Protein AF-0000000065850518 (afdb_homodimer)

Secondary structure (DSSP, 8-state):
--EEEETTEEEEGGG-EEETTBHHHHH--EEEEEEEEETTEEBSHHHHHHHHHHHHHHTT------HHHHHHHHHHHHHHTT-SSEEEEEEEES-B--S-SSPPSS--PPEEEEEEEE----HHHHHH-EEEEEEE----S-TTS-BS--HHHHHHHHHHHHTT-SEEEEEETTEEEEESSSEEEEEETTEEEE--SSTTS---HHHHHHHHHHHHTT--EEE---BHHHHHT-SEEEEEETTTEEEEEEEETTEESTTSS--HHHHHHHHHHHHHHHHSB-/--EEEETTEEEEGGG-EEETTBHHHHH--EEEEEEEEETTEEBSHHHHHHHHHHHHHHTT------HHHHHHHHHHHHHHTT-SSEEEEEEEES-B--S-SSPPSS--PPEEEEEEEE----HHHHHH-EEEEEEE----S-TTS-BS--HHHHHHHHHHHHTT-SEEEEEETTEEEEESSSEEEEEETTEEEE--SSTTS---HHHHHHHHHHHHTT--EEE---BHHHHHT-SEEEEEETTTEEEEEEEETTEESTTSS--HHHHHHHHHHHHHHHHSB-

Radius of gyration: 24.91 Å; Cα contacts (8 Å, |Δi|>4): 1324; chains: 2; bounding box: 49×73×55 Å

Foldseek 3Di:
DFWKDKPHDTHDPVPDDDDCQFCCNVPLQKFKFKWWAAQLWTFLQLVRVVLRCVLCVVSPADQVDDSVRVVVVVSVNCVVRVEGGWMKMKMKHQTGDHDDPDADVPGDHIMIIMGIDHDHAPVVQLAQNWAEEEDEQPDDQQQQRRTSPLVSLVVQCVVCVVVVTRWYFYAHVFWTAAISAWFKWFAAPQAIEGAADDRRHHPAPLVVLLVVLCVVVVGHYHNDIDGPVSRQAGLWMWTDHNRNRTGTHQHYPRHGRNVSGHDDSSVSSVVSSVVSCVVRTD/DFWKDKPHDTDDPVPDDDDCQFCCNVPLAKAKFKWWAAQLWTFLQLVGVVLRCVLCVVSPADQVDDSVRVVVVVSVNCVVRVEGGWMKMKMKHQTGDHDDPDADVPGDHIMIIMGIDHDDAPVVQLAQNWAEEEDEQPDDQQQQRRTSPLVSLVVQCVVCVVVVTRWYFYAHVFWTAAISAWFKWFAAPQAIEGAADDRRHHPAPLVVLLVVLCVVVVGHYHNHIDGPVSRQAGLWMWTDHNRNRTGTHQHYPRHGRNVSGHDDSSVSSVVSSVVSCVVRTD

Solvent-accessible surface area (backbone atoms only — not comparable to full-atom values): 28362 Å² total; per-residue (Å²): 124,58,52,27,37,49,73,91,37,79,31,51,52,93,72,45,57,39,58,68,47,20,31,20,46,64,25,9,34,32,33,43,50,70,41,36,26,57,80,60,17,36,40,53,52,67,64,50,37,50,47,42,52,50,37,30,50,77,72,73,40,78,77,88,66,52,57,67,57,51,51,51,53,54,51,48,52,33,57,72,52,68,43,36,39,25,38,36,43,38,37,39,21,54,17,63,47,83,91,57,64,44,74,63,83,72,77,53,65,53,41,41,39,33,43,67,49,74,47,77,79,55,58,65,40,50,66,62,29,37,33,28,24,75,42,79,53,48,52,39,58,57,36,45,40,53,50,17,57,30,41,54,31,25,53,37,26,35,52,9,48,76,69,74,15,78,36,13,42,23,18,56,88,54,36,39,43,24,32,41,83,31,42,42,36,29,26,47,96,76,27,38,35,26,46,49,89,46,43,70,28,56,77,47,67,46,53,50,51,52,50,50,44,25,62,75,66,72,37,53,74,42,67,40,76,48,36,53,66,55,49,60,67,14,56,35,32,36,37,30,22,68,78,56,43,66,19,32,35,20,25,48,70,90,38,58,23,52,88,42,54,77,40,70,68,56,51,52,49,41,54,44,47,57,54,42,55,66,70,45,35,89,124,58,52,26,38,48,73,91,38,79,33,52,52,92,72,43,57,38,57,68,48,20,30,19,45,64,25,8,33,34,33,45,51,67,43,36,26,57,82,62,16,36,40,52,52,67,64,50,37,50,48,42,52,50,36,30,51,75,70,73,40,78,77,88,67,52,57,65,58,50,51,51,53,53,51,48,51,35,58,72,51,69,42,36,38,25,38,35,42,39,35,39,21,53,16,65,48,83,92,57,64,46,73,63,81,73,76,53,65,52,40,40,40,32,42,67,48,73,45,78,79,55,57,66,40,50,68,62,28,35,34,26,24,75,43,77,54,48,53,40,59,56,36,46,40,52,49,16,57,30,41,55,30,26,53,38,26,36,52,9,47,76,68,73,16,79,36,13,40,24,18,56,88,53,38,40,42,24,30,41,81,33,40,42,35,30,26,46,95,77,27,38,34,26,46,48,88,46,44,72,30,55,77,46,69,46,53,51,50,53,52,52,43,26,61,76,66,71,38,53,74,42,66,40,76,48,36,53,67,56,49,60,68,15,54,35,34,37,35,29,22,70,78,57,43,66,20,31,37,20,26,48,70,90,38,57,23,52,90,43,55,76,40,70,68,56,53,51,50,41,55,43,47,56,54,43,56,67,70,45,34,88

Sequence (564 aa):
MTKVFINGEFIDQNEAKVSYEDRGYVFGDGIYEYIRAYDGKLFTVTEHFERFIRSASEIQLDLGYTVEELIDVVRELLKVNNIQNGGIYIQATRGVAPRNHSFPTPEVKPVIMAFAKSYDRPYDDLENGINAATVEDIRWLRCDIKSLNLLGNVLAKEYAVKYNAGEAIQHRGETVTEGASSNVYAIKDGAIYTHPVNNYILNGITRKVIKWISEDEDIPFKEETFTVEFLKNADEVIVSSTSAEVTPVVKIDGEQVGDGKVGPVTRQLQEGFNKYIESRSSMTKVFINGEFIDQNEAKVSYEDRGYVFGDGIYEYIRAYDGKLFTVTEHFERFIRSASEIQLDLGYTVEELIDVVRELLKVNNIQNGGIYIQATRGVAPRNHSFPTPEVKPVIMAFAKSYDRPYDDLENGINAATVEDIRWLRCDIKSLNLLGNVLAKEYAVKYNAGEAIQHRGETVTEGASSNVYAIKDGAIYTHPVNNYILNGITRKVIKWISEDEDIPFKEETFTVEFLKNADEVIVSSTSAEVTPVVKIDGEQVGDGKVGPVTRQLQEGFNKYIESRSS

Organism: Staphylococcus haemolyticus (NCBI:txid1283)

Nearest PDB structures (foldseek):
  4daa-assembly1_A  TM=9.903E-01  e=5.409E-44  Bacillus sp. YM-1
  2dab-assembly1_A  TM=9.914E-01  e=1.364E-43  Bacillus sp. YM-1
  1g2w-assembly1_B  TM=9.882E-01  e=2.471E-42  Geobacillus stearothermophilus
  5daa-assembly1_B  TM=9.887E-01  e=5.177E-42  Bacillus sp. YM-1
  5mqz-assembly1_B  TM=9.411E-01  e=2.947E-36  Archaeoglobus fulgidus DSM 4304

pLDDT: mean 98.09, std 1.64, range [86.81, 99.0]

InterPro domains:
  IPR001544 Aminotransferase class IV [PF01063] (30-252)
  IPR005784 D-amino acid aminotransferase [TIGR01121] (3-278)
  IPR018300 Aminotransferase, class IV, conserved site [PS00770] (178-207)
  IPR036038 Aminotransferase-like, PLP-dependent enzymes [SSF56752] (3-276)
  IPR043131 Branched-chain-amino-acid aminotransferase-like, N-terminal [G3DSA:3.30.470.10] (1-119)
  IPR043132 Branched-chain-amino-acid aminotransferase-like, C-terminal [G3DSA:3.20.10.10] (120-280)
  IPR050571 Class-IV Pyridoxal-Phosphate-Dependent Aminotransferase [PTHR42743] (10-280)

Structure (mmCIF, N/CA/C/O backbone):
data_AF-0000000065850518-model_v1
#
loop_
_entity.id
_entity.type
_entity.pdbx_description
1 polymer 'D-alanine aminotransferase'
#
loop_
_atom_site.group_PDB
_atom_site.id
_atom_site.type_symbol
_atom_site.label_atom_id
_atom_site.label_alt_id
_atom_site.label_comp_id
_atom_site.label_asym_id
_atom_site.label_entity_id
_atom_site.label_seq_id
_atom_site.pdbx_PDB_ins_code
_atom_site.Cartn_x
_atom_site.Cartn_y
_atom_site.Cartn_z
_atom_site.occupancy
_atom_site.B_iso_or_equiv
_atom_site.auth_seq_id
_atom_site.auth_comp_id
_atom_site.auth_asym_id
_atom_site.auth_atom_id
_atom_site.pdbx_PDB_model_num
ATOM 1 N N . MET A 1 1 ? -26.172 11.281 16.719 1 87.06 1 MET A N 1
ATOM 2 C CA . MET A 1 1 ? -25.344 10.109 16.453 1 87.06 1 MET A CA 1
ATOM 3 C C . MET A 1 1 ? -24.328 10.406 15.359 1 87.06 1 MET A C 1
ATOM 5 O O . MET A 1 1 ? -24.594 11.195 14.453 1 87.06 1 MET A O 1
ATOM 9 N N . THR A 1 2 ? -23.109 9.891 15.438 1 96.06 2 THR A N 1
ATOM 10 C CA . THR A 1 2 ? -22.047 10.164 14.484 1 96.06 2 THR A CA 1
ATOM 11 C C . THR A 1 2 ? -22.359 9.531 13.133 1 96.06 2 THR A C 1
ATOM 13 O O . THR A 1 2 ? -22.781 8.375 13.062 1 96.06 2 THR A O 1
ATOM 16 N N . LYS A 1 3 ? -22.281 10.312 12.086 1 98.44 3 LYS A N 1
ATOM 17 C CA . LYS A 1 3 ? -22.578 9.844 10.734 1 98.44 3 LYS A CA 1
ATOM 18 C C . LYS A 1 3 ? -21.297 9.688 9.914 1 98.44 3 LYS A C 1
ATOM 20 O O . LYS A 1 3 ? -20.359 10.477 10.055 1 98.44 3 LYS A O 1
ATOM 25 N N . VAL A 1 4 ? -21.344 8.68 9.062 1 98.69 4 VAL A N 1
ATOM 26 C CA . VAL A 1 4 ? -20.328 8.406 8.062 1 98.69 4 VAL A CA 1
ATOM 27 C C . VAL A 1 4 ? -20.938 8.5 6.664 1 98.69 4 VAL A C 1
ATOM 29 O O . VAL A 1 4 ? -22.078 8.094 6.449 1 98.69 4 VAL A O 1
ATOM 32 N N . PHE A 1 5 ? -20.203 9.117 5.758 1 98.75 5 PHE A N 1
ATOM 33 C CA . PHE A 1 5 ? -20.641 9.203 4.375 1 98.75 5 PHE A CA 1
ATOM 34 C C . PHE A 1 5 ? -20.125 8.016 3.566 1 98.75 5 PHE A C 1
ATOM 36 O O . PHE A 1 5 ? -18.922 7.758 3.533 1 98.75 5 PHE A O 1
ATOM 43 N N . ILE A 1 6 ? -21.016 7.246 2.924 1 98.31 6 ILE A N 1
ATOM 44 C CA . ILE A 1 6 ? -20.609 6.195 1.992 1 98.31 6 ILE A CA 1
ATOM 45 C C . ILE A 1 6 ? -21.484 6.266 0.735 1 98.31 6 ILE A C 1
ATOM 47 O O . ILE A 1 6 ? -22.703 6.078 0.798 1 98.31 6 ILE A O 1
ATOM 51 N N . ASN A 1 7 ? -20.906 6.594 -0.347 1 96.75 7 ASN A N 1
ATOM 52 C CA . ASN A 1 7 ? -21.516 6.602 -1.674 1 96.75 7 ASN A CA 1
ATOM 53 C C . ASN A 1 7 ? -22.828 7.371 -1.684 1 96.75 7 ASN A C 1
ATOM 55 O O . ASN A 1 7 ? -23.859 6.859 -2.152 1 96.75 7 ASN A O 1
ATOM 59 N N . GLY A 1 8 ? -22.797 8.516 -1.13 1 95.94 8 GLY A N 1
ATOM 60 C CA . GLY A 1 8 ? -23.922 9.414 -1.27 1 95.94 8 GLY A CA 1
ATOM 61 C C . GLY A 1 8 ? -24.875 9.367 -0.086 1 95.94 8 GLY A C 1
ATOM 62 O O . GLY A 1 8 ? -25.828 10.156 -0.013 1 95.94 8 GLY A O 1
ATOM 63 N N . GLU A 1 9 ? -24.562 8.5 0.874 1 97.38 9 GLU A N 1
ATOM 64 C CA . GLU A 1 9 ? -25.453 8.352 2.02 1 97.38 9 GLU A CA 1
ATOM 65 C C . GLU A 1 9 ? -24.719 8.617 3.33 1 97.38 9 GLU A C 1
ATOM 67 O O . GLU A 1 9 ? -23.547 8.234 3.484 1 97.38 9 GLU A O 1
ATOM 72 N N . PHE A 1 10 ? -25.406 9.312 4.215 1 98.12 10 PHE A N 1
ATOM 73 C CA . PHE A 1 10 ? -24.922 9.461 5.582 1 98.12 10 PHE A CA 1
ATOM 74 C C . PHE A 1 10 ? -25.484 8.359 6.473 1 98.12 10 PHE A C 1
ATOM 76 O O . PHE A 1 10 ? -26.688 8.297 6.715 1 98.12 10 PHE A O 1
ATOM 83 N N . ILE A 1 11 ? -24.594 7.531 6.887 1 97.69 11 ILE A N 1
ATOM 84 C CA . ILE A 1 11 ? -24.938 6.316 7.613 1 97.69 11 ILE A CA 1
ATOM 85 C C . ILE A 1 11 ? -24.453 6.418 9.055 1 97.69 11 ILE A C 1
ATOM 87 O O . ILE A 1 11 ? -23.375 6.977 9.312 1 97.69 11 ILE A O 1
ATOM 91 N N . ASP A 1 12 ? -25.25 5.848 10.008 1 97.69 12 ASP A N 1
ATOM 92 C CA . ASP A 1 12 ? -24.75 5.77 11.375 1 97.69 12 ASP A CA 1
ATOM 93 C C . ASP A 1 12 ? -23.422 5.016 11.43 1 97.69 12 ASP A C 1
ATOM 95 O O . ASP A 1 12 ? -23.266 3.982 10.781 1 97.69 12 ASP A O 1
ATOM 99 N N . GLN A 1 13 ? -22.547 5.516 12.227 1 96.56 13 GLN A N 1
ATOM 100 C CA . GLN A 1 13 ? -21.188 4.977 12.273 1 96.56 13 GLN A CA 1
ATOM 101 C C . GLN A 1 13 ? -21.203 3.484 12.594 1 96.56 13 GLN A C 1
ATOM 103 O O . GLN A 1 13 ? -20.375 2.727 12.078 1 96.56 13 GLN A O 1
ATOM 108 N N . ASN A 1 14 ? -22.078 3.029 13.391 1 94.5 14 ASN A N 1
ATOM 109 C CA . ASN A 1 14 ? -22.125 1.636 13.82 1 94.5 14 ASN A CA 1
ATOM 110 C C . ASN A 1 14 ? -22.594 0.719 12.695 1 94.5 14 ASN A C 1
ATOM 112 O O . ASN A 1 14 ? -22.391 -0.495 12.75 1 94.5 14 ASN A O 1
ATOM 116 N N . GLU A 1 15 ? -23.203 1.279 11.688 1 94.69 15 GLU A N 1
ATOM 117 C CA . GLU A 1 15 ? -23.719 0.521 10.555 1 94.69 15 GLU A CA 1
ATOM 118 C C . GLU A 1 15 ? -22.844 0.709 9.32 1 94.69 15 GLU A C 1
ATOM 120 O O . GLU A 1 15 ? -23.047 0.046 8.297 1 94.69 15 GLU A O 1
ATOM 125 N N . ALA A 1 16 ? -21.953 1.591 9.43 1 95.94 16 ALA A N 1
ATOM 126 C CA . ALA A 1 16 ? -21.125 1.933 8.281 1 95.94 16 ALA A CA 1
ATOM 127 C C . ALA A 1 16 ? -20.094 0.839 8.008 1 95.94 16 ALA A C 1
ATOM 129 O O . ALA A 1 16 ? -19.203 0.599 8.82 1 95.94 16 ALA A O 1
ATOM 130 N N . LYS A 1 17 ? -20.297 0.105 6.949 1 97.38 17 LYS A N 1
ATOM 131 C CA . LYS A 1 17 ? -19.422 -0.988 6.527 1 97.38 17 LYS A CA 1
ATOM 132 C C . LYS A 1 17 ? -19.172 -0.942 5.023 1 97.38 17 LYS A C 1
ATOM 134 O O . LYS A 1 17 ? -19.922 -0.324 4.281 1 97.38 17 LYS A O 1
ATOM 139 N N . VAL A 1 18 ? -18.094 -1.506 4.621 1 98 18 VAL A N 1
ATOM 140 C CA . VAL A 1 18 ? -17.75 -1.57 3.207 1 98 18 VAL A CA 1
ATOM 141 C C . VAL A 1 18 ? -17.609 -3.029 2.775 1 98 18 VAL A C 1
ATOM 143 O O . VAL A 1 18 ? -17.469 -3.92 3.617 1 98 18 VAL A O 1
ATOM 146 N N . SER A 1 19 ? -17.688 -3.27 1.504 1 98 19 SER A N 1
ATOM 147 C CA . SER A 1 19 ? -17.594 -4.621 0.966 1 98 19 SER A CA 1
ATOM 148 C C . SER A 1 19 ? -16.219 -5.223 1.248 1 98 19 SER A C 1
ATOM 150 O O . SER A 1 19 ? -15.195 -4.539 1.139 1 98 19 SER A O 1
ATOM 152 N N . TYR A 1 20 ? -16.172 -6.516 1.548 1 98.12 20 TYR A N 1
ATOM 153 C CA . TYR A 1 20 ? -14.922 -7.23 1.72 1 98.12 20 TYR A CA 1
ATOM 154 C C . TYR A 1 20 ? -14.156 -7.32 0.402 1 98.12 20 TYR A C 1
ATOM 156 O O . TYR A 1 20 ? -12.961 -7.605 0.389 1 98.12 20 TYR A O 1
ATOM 164 N N . GLU A 1 21 ? -14.828 -6.98 -0.748 1 97.81 21 GLU A N 1
ATOM 165 C CA . GLU A 1 21 ? -14.234 -7.098 -2.076 1 97.81 21 GLU A CA 1
ATOM 166 C C . GLU A 1 21 ? -13.82 -5.734 -2.619 1 97.81 21 GLU A C 1
ATOM 168 O O . GLU A 1 21 ? -13.398 -5.621 -3.771 1 97.81 21 GLU A O 1
ATOM 173 N N . ASP A 1 22 ? -14.07 -4.73 -1.782 1 98.62 22 ASP A N 1
ATOM 174 C CA . ASP A 1 22 ? -13.617 -3.418 -2.225 1 98.62 22 ASP A CA 1
ATOM 175 C C . ASP A 1 22 ? -12.125 -3.43 -2.545 1 98.62 22 ASP A C 1
ATOM 177 O O . ASP A 1 22 ? -11.312 -3.885 -1.733 1 98.62 22 ASP A O 1
ATOM 181 N N . ARG A 1 23 ? -11.766 -2.889 -3.645 1 98.88 23 ARG A N 1
ATOM 182 C CA . ARG A 1 23 ? -10.383 -2.951 -4.102 1 98.88 23 ARG A CA 1
ATOM 183 C C . ARG A 1 23 ? -9.477 -2.096 -3.225 1 98.88 23 ARG A C 1
ATOM 185 O O . ARG A 1 23 ? -8.258 -2.301 -3.191 1 98.88 23 ARG A O 1
ATOM 192 N N . GLY A 1 24 ? -9.984 -1.105 -2.516 1 98.88 24 GLY A N 1
ATOM 193 C CA . GLY A 1 24 ? -9.203 -0.427 -1.491 1 98.88 24 GLY A CA 1
ATOM 194 C C . GLY A 1 24 ? -8.805 -1.337 -0.347 1 98.88 24 GLY A C 1
ATOM 195 O O . GLY A 1 24 ? -7.719 -1.186 0.224 1 98.88 24 GLY A O 1
ATOM 196 N N . TYR A 1 25 ? -9.672 -2.287 -0.028 1 98.88 25 TYR A N 1
ATOM 197 C CA . TYR A 1 25 ? -9.445 -3.193 1.095 1 98.88 25 TYR A CA 1
ATOM 198 C C . TYR A 1 25 ? -8.469 -4.301 0.719 1 98.88 25 TYR A C 1
ATOM 200 O O . TYR A 1 25 ? -7.641 -4.707 1.536 1 98.88 25 TYR A O 1
ATOM 208 N N . VAL A 1 26 ? -8.477 -4.719 -0.555 1 98.75 26 VAL A N 1
ATOM 209 C CA . VAL A 1 26 ? -7.723 -5.926 -0.881 1 98.75 26 VAL A CA 1
ATOM 210 C C . VAL A 1 26 ? -6.438 -5.555 -1.619 1 98.75 26 VAL A C 1
ATOM 212 O O . VAL A 1 26 ? -5.508 -6.359 -1.703 1 98.75 26 VAL A O 1
ATOM 215 N N . PHE A 1 27 ? -6.34 -4.285 -2.162 1 98.88 27 PHE A N 1
ATOM 216 C CA . PHE A 1 27 ? -5.172 -3.916 -2.955 1 98.88 27 PHE A CA 1
ATOM 217 C C . PHE A 1 27 ? -4.613 -2.572 -2.506 1 98.88 27 PHE A C 1
ATOM 219 O O . PHE A 1 27 ? -3.533 -2.166 -2.939 1 98.88 27 PHE A O 1
ATOM 226 N N . GLY A 1 28 ? -5.332 -1.832 -1.663 1 98.88 28 GLY A N 1
ATOM 227 C CA . GLY A 1 28 ? -4.984 -0.435 -1.451 1 98.88 28 GLY A CA 1
ATOM 228 C C . GLY A 1 28 ? -5.191 0.424 -2.684 1 98.88 28 GLY A C 1
ATOM 229 O O . GLY A 1 28 ? -4.523 1.447 -2.852 1 98.88 28 GLY A O 1
ATOM 230 N N . ASP A 1 29 ? -6.086 -0.034 -3.541 1 98.88 29 ASP A N 1
ATOM 231 C CA . ASP A 1 29 ? -6.371 0.639 -4.805 1 98.88 29 ASP A CA 1
ATOM 232 C C . ASP A 1 29 ? -7.312 1.823 -4.598 1 98.88 29 ASP A C 1
ATOM 234 O O . ASP A 1 29 ? -8.508 1.726 -4.871 1 98.88 29 ASP A O 1
ATOM 238 N N . GLY A 1 30 ? -6.73 2.918 -4.129 1 98.88 30 GLY A N 1
ATOM 239 C CA . GLY A 1 30 ? -7.488 4.117 -3.809 1 98.88 30 GLY A CA 1
ATOM 240 C C . GLY A 1 30 ? -6.621 5.27 -3.342 1 98.88 30 GLY A C 1
ATOM 241 O O . GLY A 1 30 ? -5.391 5.164 -3.344 1 98.88 30 GLY A O 1
ATOM 242 N N . ILE A 1 31 ? -7.293 6.387 -3.029 1 98.94 31 ILE A N 1
ATOM 243 C CA . ILE A 1 31 ? -6.664 7.625 -2.584 1 98.94 31 ILE A CA 1
ATOM 244 C C . ILE A 1 31 ? -7.441 8.203 -1.405 1 98.94 31 ILE A C 1
ATOM 246 O O . ILE A 1 31 ? -8.555 7.77 -1.115 1 98.94 31 ILE A O 1
ATOM 250 N N . TYR A 1 32 ? -6.809 9.203 -0.723 1 98.94 32 TYR A N 1
ATOM 251 C CA . TYR A 1 32 ? -7.523 9.828 0.381 1 98.94 32 TYR A CA 1
ATOM 252 C C . TYR A 1 32 ? -7.105 11.289 0.541 1 98.94 32 TYR A C 1
ATOM 254 O O . TYR A 1 32 ? -6.164 11.742 -0.113 1 98.94 32 TYR A O 1
ATOM 262 N N . GLU A 1 33 ? -7.805 11.984 1.317 1 98.88 33 GLU A N 1
ATOM 263 C CA . GLU A 1 33 ? -7.461 13.312 1.823 1 98.88 33 GLU A CA 1
ATOM 264 C C . GLU A 1 33 ? -7.824 13.453 3.299 1 98.88 33 GLU A C 1
ATOM 266 O O . GLU A 1 33 ? -8.664 12.703 3.811 1 98.88 33 GLU A O 1
ATOM 271 N N . TYR A 1 34 ? -7.215 14.273 3.932 1 98.75 34 TYR A N 1
ATOM 272 C CA . TYR A 1 34 ? -7.508 14.703 5.293 1 98.75 34 TYR A CA 1
ATOM 273 C C . TYR A 1 34 ? -7.566 16.219 5.387 1 98.75 34 TYR A C 1
ATOM 275 O O . TYR A 1 34 ? -6.586 16.906 5.074 1 98.75 34 TYR A O 1
ATOM 283 N N . ILE A 1 35 ? -8.695 16.766 5.785 1 98.62 35 ILE A N 1
ATOM 284 C CA . ILE A 1 35 ? -8.945 18.203 5.746 1 98.62 35 ILE A CA 1
ATOM 285 C C . ILE A 1 35 ? -9.258 18.703 7.148 1 98.62 35 ILE A C 1
ATOM 287 O O . ILE A 1 35 ? -10.062 18.109 7.867 1 98.62 35 ILE A O 1
ATOM 291 N N . ARG A 1 36 ? -8.711 19.797 7.52 1 98.56 36 ARG A N 1
ATOM 292 C CA . ARG A 1 36 ? -8.906 20.375 8.844 1 98.56 36 ARG A CA 1
ATOM 293 C C . ARG A 1 36 ? -10.078 21.359 8.836 1 98.56 36 ARG A C 1
ATOM 295 O O . ARG A 1 36 ? -10.258 22.109 7.883 1 98.56 36 ARG A O 1
ATOM 302 N N . ALA A 1 37 ? -10.836 21.328 9.891 1 98.12 37 ALA A N 1
ATOM 303 C CA . ALA A 1 37 ? -11.859 22.328 10.148 1 98.12 37 ALA A CA 1
ATOM 304 C C . ALA A 1 37 ? -11.516 23.172 11.383 1 98.12 37 ALA A C 1
ATOM 306 O O . ALA A 1 37 ? -11.148 22.625 12.422 1 98.12 37 ALA A O 1
ATOM 307 N N . TYR A 1 38 ? -11.492 24.453 11.242 1 97.88 38 TYR A N 1
ATOM 308 C CA . TYR A 1 38 ? -11.328 25.406 12.32 1 97.88 38 TYR A CA 1
ATOM 309 C C . TYR A 1 38 ? -12.594 26.25 12.5 1 97.88 38 TYR A C 1
ATOM 311 O O . TYR A 1 38 ? -13.008 26.953 11.586 1 97.88 38 TYR A O 1
ATOM 319 N N . ASP A 1 39 ? -13.18 26.156 13.648 1 96.19 39 ASP A N 1
ATOM 320 C CA . ASP A 1 39 ? -14.383 26.922 13.984 1 96.19 39 ASP A CA 1
ATOM 321 C C . ASP A 1 39 ? -15.461 26.75 12.922 1 96.19 39 ASP A C 1
ATOM 323 O O . ASP A 1 39 ? -16 27.719 12.398 1 96.19 39 ASP A O 1
ATOM 327 N N . GLY A 1 40 ? -15.602 25.516 12.469 1 95.19 40 GLY A N 1
ATOM 328 C CA . GLY A 1 40 ? -16.672 25.141 11.555 1 95.19 40 GLY A CA 1
ATOM 329 C C . GLY A 1 40 ? -16.344 25.422 10.102 1 95.19 40 GLY A C 1
ATOM 330 O O . GLY A 1 40 ? -17.172 25.172 9.219 1 95.19 40 GLY A O 1
ATOM 331 N N . LYS A 1 41 ? -15.164 25.938 9.859 1 96.94 41 LYS A N 1
ATOM 332 C CA . LYS A 1 41 ? -14.75 26.266 8.5 1 96.94 41 LYS A CA 1
ATOM 333 C C . LYS A 1 41 ? -13.656 25.328 8.008 1 96.94 41 LYS A C 1
ATOM 335 O O . LYS A 1 41 ? -12.773 24.938 8.781 1 96.94 41 LYS A O 1
ATOM 340 N N . LEU A 1 42 ? -13.797 24.984 6.742 1 98.25 42 LEU A N 1
ATOM 341 C CA . LEU A 1 42 ? -12.812 24.094 6.137 1 98.25 42 LEU A CA 1
ATOM 342 C C . LEU A 1 42 ? -11.578 24.875 5.691 1 98.25 42 LEU A C 1
ATOM 344 O O . LEU A 1 42 ? -11.695 25.875 4.992 1 98.25 42 LEU A O 1
ATOM 348 N N . PHE A 1 43 ? -10.445 24.422 6.082 1 98.5 43 PHE A N 1
ATOM 349 C CA . PHE A 1 43 ? -9.188 25.094 5.77 1 98.5 43 PHE A CA 1
ATOM 350 C C . PHE A 1 43 ? -8.57 24.516 4.5 1 98.5 43 PHE A C 1
ATOM 352 O O . PHE A 1 43 ? -8.336 23.312 4.402 1 98.5 43 PHE A O 1
ATOM 359 N N . THR A 1 44 ? -8.258 25.312 3.453 1 98.44 44 THR A N 1
ATOM 360 C CA . THR A 1 44 ? -7.609 24.984 2.189 1 98.44 44 THR A CA 1
ATOM 361 C C . THR A 1 44 ? -8.32 23.828 1.507 1 98.44 44 THR A C 1
ATOM 363 O O . THR A 1 44 ? -7.676 22.906 0.994 1 98.44 44 THR A O 1
ATOM 366 N N . VAL A 1 45 ? -9.617 23.828 1.542 1 98.31 45 VAL A N 1
ATOM 367 C CA . VAL A 1 45 ? -10.422 22.688 1.11 1 98.31 45 VAL A CA 1
ATOM 368 C C . VAL A 1 45 ? -10.32 22.531 -0.406 1 98.31 45 VAL A C 1
ATOM 370 O O . VAL A 1 45 ? -10.281 21.406 -0.918 1 98.31 45 VAL A O 1
ATOM 373 N N . THR A 1 46 ? -10.242 23.609 -1.127 1 98.44 46 THR A N 1
ATOM 374 C CA . THR A 1 46 ? -10.133 23.547 -2.58 1 98.44 46 THR A CA 1
ATOM 375 C C . THR A 1 46 ? -8.828 22.859 -2.988 1 98.44 46 THR A C 1
ATOM 377 O O . THR A 1 46 ? -8.836 21.953 -3.826 1 98.44 46 THR A O 1
ATOM 380 N N . GLU A 1 47 ? -7.691 23.281 -2.354 1 98.62 47 GLU A N 1
ATOM 381 C CA . GLU A 1 47 ? -6.387 22.703 -2.648 1 98.62 47 GLU A CA 1
ATOM 382 C C . GLU A 1 47 ? -6.371 21.203 -2.344 1 98.62 47 GLU A C 1
ATOM 384 O O . GLU A 1 47 ? -5.773 20.422 -3.086 1 98.62 47 GLU A O 1
ATOM 389 N N . HIS A 1 48 ? -7.047 20.844 -1.29 1 98.88 48 HIS A N 1
ATOM 390 C CA . HIS A 1 48 ? -7.117 19.438 -0.923 1 98.88 48 HIS A CA 1
ATOM 391 C C . HIS A 1 48 ? -7.852 18.625 -1.986 1 98.88 48 HIS A C 1
ATOM 393 O O . HIS A 1 48 ? -7.383 17.562 -2.396 1 98.88 48 HIS A O 1
ATOM 399 N N . PHE A 1 49 ? -8.953 19.094 -2.477 1 98.81 49 PHE A N 1
ATOM 400 C CA . PHE A 1 49 ? -9.742 18.297 -3.408 1 98.81 49 PHE A CA 1
ATOM 401 C C . PHE A 1 49 ? -9.156 18.359 -4.812 1 98.81 49 PHE A C 1
ATOM 403 O O . PHE A 1 49 ? -9.297 17.422 -5.602 1 98.81 49 PHE A O 1
ATOM 410 N N . GLU A 1 50 ? -8.453 19.469 -5.125 1 98.81 50 GLU A N 1
ATOM 411 C CA . GLU A 1 50 ? -7.672 19.453 -6.359 1 98.81 50 GLU A CA 1
ATOM 412 C C . GLU A 1 50 ? -6.617 18.359 -6.336 1 98.81 50 GLU A C 1
ATOM 414 O O . GLU A 1 50 ? -6.426 17.656 -7.328 1 98.81 50 GLU A O 1
ATOM 419 N N . ARG A 1 51 ? -5.984 18.234 -5.238 1 98.81 51 ARG A N 1
ATOM 420 C CA . ARG A 1 51 ? -5.004 17.156 -5.113 1 98.81 51 ARG A CA 1
ATOM 421 C C . ARG A 1 51 ? -5.684 15.789 -5.125 1 98.81 51 ARG A C 1
ATOM 423 O O . ARG A 1 51 ? -5.133 14.82 -5.652 1 98.81 51 ARG A O 1
ATOM 430 N N . PHE A 1 52 ? -6.879 15.703 -4.492 1 98.88 52 PHE A N 1
ATOM 431 C CA . PHE A 1 52 ? -7.648 14.469 -4.488 1 98.88 52 PHE A CA 1
ATOM 432 C C . PHE A 1 52 ? -7.93 13.992 -5.91 1 98.88 52 PHE A C 1
ATOM 434 O O . PHE A 1 52 ? -7.691 12.836 -6.242 1 98.88 52 PHE A O 1
ATOM 441 N N . ILE A 1 53 ? -8.375 14.914 -6.727 1 98.81 53 ILE A N 1
ATOM 442 C CA . ILE A 1 53 ? -8.703 14.609 -8.117 1 98.81 53 ILE A CA 1
ATOM 443 C C . ILE A 1 53 ? -7.426 14.289 -8.891 1 98.81 53 ILE A C 1
ATOM 445 O O . ILE A 1 53 ? -7.402 13.375 -9.711 1 98.81 53 ILE A O 1
ATOM 449 N N . ARG A 1 54 ? -6.383 15.031 -8.656 1 98.69 54 ARG A N 1
ATOM 450 C CA . ARG A 1 54 ? -5.102 14.734 -9.297 1 98.69 54 ARG A CA 1
ATOM 451 C C . ARG A 1 54 ? -4.621 13.336 -8.945 1 98.69 54 ARG A C 1
ATOM 453 O O . ARG A 1 54 ? -4.188 12.586 -9.82 1 98.69 54 ARG A O 1
ATOM 460 N N . SER A 1 55 ? -4.613 13.016 -7.602 1 98.88 55 SER A N 1
ATOM 461 C CA . SER A 1 55 ? -4.199 11.688 -7.16 1 98.88 55 SER A CA 1
ATOM 462 C C . SER A 1 55 ? -5.012 10.594 -7.844 1 98.88 55 SER A C 1
ATOM 464 O O . SER A 1 55 ? -4.465 9.57 -8.258 1 98.88 55 SER A O 1
ATOM 466 N N . ALA A 1 56 ? -6.352 10.789 -7.945 1 98.88 56 ALA A N 1
ATOM 467 C CA . ALA A 1 56 ? -7.219 9.836 -8.633 1 98.88 56 ALA A CA 1
ATOM 468 C C . ALA A 1 56 ? -6.793 9.648 -10.078 1 98.88 56 ALA A C 1
ATOM 470 O O . ALA A 1 56 ? -6.695 8.516 -10.562 1 98.88 56 ALA A O 1
ATOM 471 N N . SER A 1 57 ? -6.508 10.719 -10.734 1 98.62 57 SER A N 1
ATOM 472 C CA . SER A 1 57 ? -6.094 10.672 -12.133 1 98.62 57 SER A CA 1
ATOM 473 C C . SER A 1 57 ? -4.781 9.914 -12.297 1 98.62 57 SER A C 1
ATOM 475 O O . SER A 1 57 ? -4.602 9.172 -13.266 1 98.62 57 SER A O 1
ATOM 477 N N . GLU A 1 58 ? -3.871 10.078 -11.375 1 98.69 58 GLU A N 1
ATOM 478 C CA . GLU A 1 58 ? -2.559 9.438 -11.438 1 98.69 58 GLU A CA 1
ATOM 479 C C . GLU A 1 58 ? -2.682 7.922 -11.359 1 98.69 58 GLU A C 1
ATOM 481 O O . GLU A 1 58 ? -1.8 7.199 -11.836 1 98.69 58 GLU A O 1
ATOM 486 N N . ILE A 1 59 ? -3.77 7.445 -10.781 1 98.81 59 ILE A N 1
ATOM 487 C CA . ILE A 1 59 ? -3.934 6 -10.719 1 98.81 59 ILE A CA 1
ATOM 488 C C . ILE A 1 59 ? -5.059 5.566 -11.656 1 98.81 59 ILE A C 1
ATOM 490 O O . ILE A 1 59 ? -5.617 4.477 -11.508 1 98.81 59 ILE A O 1
ATOM 494 N N . GLN A 1 60 ? -5.457 6.48 -12.539 1 98.31 60 GLN A N 1
ATOM 495 C CA . GLN A 1 60 ? -6.426 6.215 -13.594 1 98.31 60 GLN A CA 1
ATOM 496 C C . GLN A 1 60 ? -7.797 5.891 -13.008 1 98.31 60 GLN A C 1
ATOM 498 O O . GLN A 1 60 ? -8.469 4.965 -13.469 1 98.31 60 GLN A O 1
ATOM 503 N N . LEU A 1 61 ? -8.172 6.59 -12.031 1 98.5 61 LEU A N 1
ATOM 504 C CA . LEU A 1 61 ? -9.477 6.48 -11.375 1 98.5 61 LEU 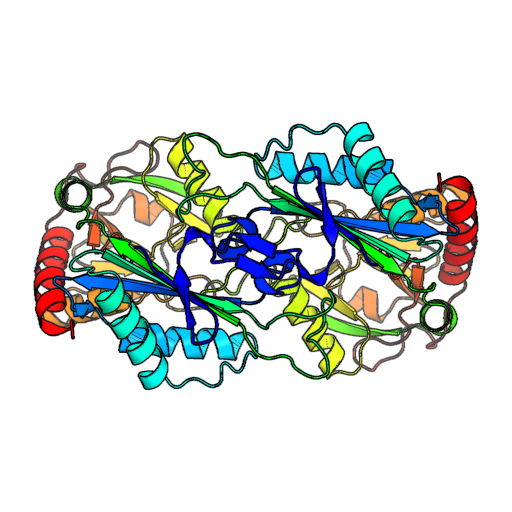A CA 1
ATOM 505 C C . LEU A 1 61 ? -10.336 7.703 -11.68 1 98.5 61 LEU A C 1
ATOM 507 O O . LEU A 1 61 ? -9.969 8.828 -11.328 1 98.5 61 LEU A O 1
ATOM 511 N N . ASP A 1 62 ? -11.367 7.469 -12.344 1 97 62 ASP A N 1
ATOM 512 C CA . ASP A 1 62 ? -12.328 8.539 -12.578 1 97 62 ASP A CA 1
ATOM 513 C C . ASP A 1 62 ? -13.367 8.594 -11.469 1 97 62 ASP A C 1
ATOM 515 O O . ASP A 1 62 ? -14.266 7.746 -11.398 1 97 62 ASP A O 1
ATOM 519 N N . LEU A 1 63 ? -13.359 9.539 -10.664 1 96.56 63 LEU A N 1
ATOM 520 C CA . LEU A 1 63 ? -14.227 9.641 -9.5 1 96.56 63 LEU A CA 1
ATOM 521 C C . LEU A 1 63 ? -15.641 10.047 -9.906 1 96.56 63 LEU A C 1
ATOM 523 O O . LEU A 1 63 ? -16.609 9.703 -9.219 1 96.56 63 LEU A O 1
ATOM 527 N N . GLY A 1 64 ? -15.758 10.852 -10.93 1 95.19 64 GLY A N 1
ATOM 528 C CA . GLY A 1 64 ? -17.047 11.383 -11.336 1 95.19 64 GLY A CA 1
ATOM 529 C C . GLY A 1 64 ? -17.516 12.547 -10.477 1 95.19 64 GLY A C 1
ATOM 530 O O . GLY A 1 64 ? -18.719 12.844 -10.43 1 95.19 64 GLY A O 1
ATOM 531 N N . TYR A 1 65 ? -16.734 13.125 -9.648 1 96.94 65 TYR A N 1
ATOM 532 C CA . TYR A 1 65 ? -17.016 14.281 -8.805 1 96.94 65 TYR A CA 1
ATOM 533 C C . TYR A 1 65 ? -16.172 15.477 -9.203 1 96.94 65 TYR A C 1
ATOM 535 O O . TYR A 1 65 ? -15 15.32 -9.57 1 96.94 65 TYR A O 1
ATOM 543 N N . THR A 1 66 ? -16.75 16.609 -9.148 1 98 66 THR A N 1
ATOM 544 C CA . THR A 1 66 ? -15.977 17.844 -9.227 1 98 66 THR A CA 1
ATOM 545 C C . THR A 1 66 ? -15.453 18.234 -7.852 1 98 66 THR A C 1
ATOM 547 O O . THR A 1 66 ? -15.898 17.703 -6.832 1 98 66 THR A O 1
ATOM 550 N N . VAL A 1 67 ? -14.523 19.141 -7.863 1 98.56 67 VAL A N 1
ATOM 551 C CA . VAL A 1 67 ? -14 19.688 -6.613 1 98.56 67 VAL A CA 1
ATOM 552 C C . VAL A 1 67 ? -15.141 20.266 -5.781 1 98.56 67 VAL A C 1
ATOM 554 O O . VAL A 1 67 ? -15.242 19.984 -4.582 1 98.56 67 VAL A O 1
ATOM 557 N N . GLU A 1 68 ? -16.047 20.969 -6.398 1 98.44 68 GLU A N 1
ATOM 558 C CA . GLU A 1 68 ? -17.156 21.625 -5.715 1 98.44 68 GLU A CA 1
ATOM 559 C C . GLU A 1 68 ? -18.109 20.594 -5.094 1 98.44 68 GLU A C 1
ATOM 561 O O . GLU A 1 68 ? -18.578 20.766 -3.967 1 98.44 68 GLU A O 1
ATOM 566 N N . GLU A 1 69 ? -18.406 19.547 -5.84 1 98.31 69 GLU A N 1
ATOM 567 C CA . GLU A 1 69 ? -19.281 18.5 -5.328 1 98.31 69 GLU A CA 1
ATOM 568 C C . GLU A 1 69 ? -18.672 17.812 -4.105 1 98.31 69 GLU A C 1
ATOM 570 O O . GLU A 1 69 ? -19.391 17.5 -3.148 1 98.31 69 GLU A O 1
ATOM 575 N N . LEU A 1 70 ? -17.375 17.609 -4.145 1 98.69 70 LEU A N 1
ATOM 576 C CA . LEU A 1 70 ? -16.688 16.984 -3.016 1 98.69 70 LEU A CA 1
ATOM 577 C C . LEU A 1 70 ? -16.688 17.922 -1.806 1 98.69 70 LEU A C 1
ATOM 579 O O . LEU A 1 70 ? -16.875 17.469 -0.673 1 98.69 70 LEU A O 1
ATOM 583 N N . ILE A 1 71 ? -16.469 19.203 -2.033 1 98.62 71 ILE A N 1
ATOM 584 C CA . ILE A 1 71 ? -16.516 20.188 -0.956 1 98.62 71 ILE A CA 1
ATOM 585 C C . ILE A 1 71 ? -17.891 20.172 -0.291 1 98.62 71 ILE A C 1
ATOM 587 O O . ILE A 1 71 ? -17.984 20.219 0.937 1 98.62 71 ILE A O 1
ATOM 591 N N . ASP A 1 72 ? -18.938 20.047 -1.086 1 98.38 72 ASP A N 1
ATOM 592 C CA . ASP A 1 72 ? -20.297 19.984 -0.551 1 98.38 72 ASP A CA 1
ATOM 593 C C . ASP A 1 72 ? -20.484 18.766 0.347 1 98.38 72 ASP A C 1
ATOM 595 O O . ASP A 1 72 ? -21.125 18.859 1.396 1 98.38 72 ASP A O 1
ATOM 599 N N . VAL A 1 73 ? -19.938 17.641 -0.064 1 98.25 73 VAL A N 1
ATOM 600 C CA . VAL A 1 73 ? -20.047 16.406 0.708 1 98.25 73 VAL A CA 1
ATOM 601 C C . VAL A 1 73 ? -19.422 16.609 2.088 1 98.25 73 VAL A C 1
ATOM 603 O O . VAL A 1 73 ? -20.047 16.281 3.105 1 98.25 73 VAL A O 1
ATOM 606 N N . VAL A 1 74 ? -18.234 17.188 2.143 1 98.44 74 VAL A N 1
ATOM 607 C CA . VAL A 1 74 ? -17.516 17.25 3.412 1 98.44 74 VAL A CA 1
ATOM 608 C C . VAL A 1 74 ? -18.094 18.375 4.277 1 98.44 74 VAL A C 1
ATOM 610 O O . VAL A 1 74 ? -18.094 18.281 5.508 1 98.44 74 VAL A O 1
ATOM 613 N N . ARG A 1 75 ? -18.609 19.422 3.67 1 97.88 75 ARG A N 1
ATOM 614 C CA . ARG A 1 75 ? -19.297 20.453 4.43 1 97.88 75 ARG A CA 1
ATOM 615 C C . ARG A 1 75 ? -20.531 19.891 5.129 1 97.88 75 ARG A C 1
ATOM 617 O O . ARG A 1 75 ? -20.766 20.188 6.305 1 97.88 75 ARG A O 1
ATOM 624 N N . GLU A 1 76 ? -21.281 19.141 4.379 1 98.06 76 GLU A N 1
ATOM 625 C CA . GLU A 1 76 ? -22.469 18.516 4.969 1 98.06 76 GLU A CA 1
ATOM 626 C C . GLU A 1 76 ? -22.078 17.547 6.082 1 98.06 76 GLU A C 1
ATOM 628 O O . GLU A 1 76 ? -22.766 17.453 7.102 1 98.06 76 GLU A O 1
ATOM 633 N N . LEU A 1 77 ? -21.016 16.812 5.863 1 98.44 77 LEU A N 1
ATOM 634 C CA . LEU A 1 77 ? -20.531 15.875 6.867 1 98.44 77 LEU A CA 1
ATOM 635 C C . LEU A 1 77 ? -20.188 16.594 8.164 1 98.44 77 LEU A C 1
ATOM 637 O O . LEU A 1 77 ? -20.484 16.125 9.258 1 98.44 77 LEU A O 1
ATOM 641 N N . LEU A 1 78 ? -19.531 17.734 8.086 1 97.5 78 LEU A N 1
ATOM 642 C CA . LEU A 1 78 ? -19.188 18.547 9.25 1 97.5 78 LEU A CA 1
ATOM 643 C C . LEU A 1 78 ? -20.453 19 9.977 1 97.5 78 LEU A C 1
ATOM 645 O O . LEU A 1 78 ? -20.531 18.922 11.203 1 97.5 78 LEU A O 1
ATOM 649 N N . LYS A 1 79 ? -21.391 19.406 9.172 1 96.81 79 LYS A N 1
ATOM 650 C CA . LYS A 1 79 ? -22.625 19.938 9.719 1 96.81 79 LYS A CA 1
ATOM 651 C C . LYS A 1 79 ? -23.422 18.844 10.445 1 96.81 79 LYS A C 1
ATOM 653 O O . LYS A 1 79 ? -23.844 19.031 11.586 1 96.81 79 LYS A O 1
ATOM 658 N N . VAL A 1 80 ? -23.562 17.719 9.797 1 97.62 80 VAL A N 1
ATOM 659 C CA . VAL A 1 80 ? -24.422 16.672 10.352 1 97.62 80 VAL A CA 1
ATOM 660 C C . VAL A 1 80 ? -23.781 16.094 11.617 1 97.62 80 VAL A C 1
ATOM 662 O O . VAL A 1 80 ? -24.484 15.625 12.516 1 97.62 80 VAL A O 1
ATOM 665 N N . ASN A 1 81 ? -22.484 16.188 11.766 1 98.19 81 ASN A N 1
ATOM 666 C CA . ASN A 1 81 ? -21.797 15.656 12.938 1 98.19 81 ASN A CA 1
ATOM 667 C C . ASN A 1 81 ? -21.484 16.766 13.938 1 98.19 81 ASN A C 1
ATOM 669 O O . ASN A 1 81 ? -20.828 16.516 14.961 1 98.19 81 ASN A O 1
ATOM 673 N N . ASN A 1 82 ? -21.844 18 13.656 1 97.12 82 ASN A N 1
ATOM 674 C CA . ASN A 1 82 ? -21.672 19.156 14.531 1 97.12 82 ASN A CA 1
ATOM 675 C C . ASN A 1 82 ? -20.219 19.328 14.945 1 97.12 82 ASN A C 1
ATOM 677 O O . ASN A 1 82 ? -19.922 19.438 16.141 1 97.12 82 ASN A O 1
ATOM 681 N N . ILE A 1 83 ? -19.359 19.281 14.008 1 96.88 83 ILE A N 1
ATOM 682 C CA . ILE A 1 83 ? -17.938 19.438 14.281 1 96.88 83 ILE A CA 1
ATOM 683 C C . ILE A 1 83 ? -17.516 20.875 14.047 1 96.88 83 ILE A C 1
ATOM 685 O O . ILE A 1 83 ? -17.703 21.422 12.961 1 96.88 83 ILE A O 1
ATOM 689 N N . GLN A 1 84 ? -16.969 21.5 15.031 1 96.38 84 GLN A N 1
ATOM 690 C CA . GLN A 1 84 ? -16.438 22.844 14.922 1 96.38 84 GLN A CA 1
ATOM 691 C C . GLN A 1 84 ? -14.938 22.844 14.688 1 96.38 84 GLN A C 1
ATOM 693 O O . GLN A 1 84 ? -14.445 23.469 13.742 1 96.38 84 GLN A O 1
ATOM 698 N N . ASN A 1 85 ? -14.195 22.188 15.555 1 97.44 85 ASN A N 1
ATOM 699 C CA . ASN A 1 85 ? -12.766 21.938 15.43 1 97.44 85 ASN A CA 1
ATOM 700 C C . ASN A 1 85 ? -12.461 20.453 15.266 1 97.44 85 ASN A C 1
ATOM 702 O O . ASN A 1 85 ? -12.93 19.641 16.062 1 97.44 85 ASN A O 1
ATOM 706 N N . GLY A 1 86 ? -11.805 20.094 14.242 1 97.5 86 GLY A N 1
ATOM 707 C CA . GLY A 1 86 ? -11.516 18.703 13.953 1 97.5 86 GLY A CA 1
ATOM 708 C C . GLY A 1 86 ? -11.023 18.469 12.539 1 97.5 86 GLY A C 1
ATOM 709 O O . GLY A 1 86 ? -10.32 19.312 11.977 1 97.5 86 GLY A O 1
ATOM 710 N N . GLY A 1 87 ? -11.211 17.297 12.039 1 97.19 87 GLY A N 1
ATOM 711 C CA . GLY A 1 87 ? -10.766 16.938 10.703 1 97.19 87 GLY A CA 1
ATOM 712 C C . GLY A 1 87 ? -11.703 15.977 10 1 97.19 87 GLY A C 1
ATOM 713 O O . GLY A 1 87 ? -12.539 15.336 10.641 1 97.19 87 GLY A O 1
ATOM 714 N N . ILE A 1 88 ? -11.664 15.961 8.711 1 98.38 88 ILE A N 1
ATOM 715 C CA . ILE A 1 88 ? -12.422 15.07 7.844 1 98.38 88 ILE A CA 1
ATOM 716 C C . ILE A 1 88 ? -11.461 14.164 7.074 1 98.38 88 ILE A C 1
ATOM 718 O O . ILE A 1 88 ? -10.5 14.641 6.461 1 98.38 88 ILE A O 1
ATOM 722 N N . TYR A 1 89 ? -11.719 12.938 7.191 1 98.81 89 TYR A N 1
ATOM 723 C CA . TYR A 1 89 ? -11.078 11.953 6.332 1 98.81 89 TYR A CA 1
ATOM 724 C C . TYR A 1 89 ? -12.008 11.547 5.191 1 98.81 89 TYR A C 1
ATOM 726 O O . TYR A 1 89 ? -13.172 11.211 5.418 1 98.81 89 TYR A O 1
ATOM 734 N N . ILE A 1 90 ? -11.523 11.602 3.957 1 98.88 90 ILE A N 1
ATOM 735 C CA . ILE A 1 90 ? -12.273 11.125 2.801 1 98.88 90 ILE A CA 1
ATOM 736 C C . ILE A 1 90 ? -11.383 10.227 1.944 1 98.88 90 ILE A C 1
ATOM 738 O O . ILE A 1 90 ? -10.203 10.531 1.729 1 98.88 90 ILE A O 1
ATOM 742 N N . GLN A 1 91 ? -11.906 9.125 1.51 1 98.88 91 GLN A N 1
ATOM 743 C CA . GLN A 1 91 ? -11.188 8.148 0.688 1 98.88 91 GLN A CA 1
ATOM 744 C C . GLN A 1 91 ? -12.031 7.715 -0.507 1 98.88 91 GLN A C 1
ATOM 746 O O . GLN A 1 91 ? -13.266 7.641 -0.413 1 98.88 91 GLN A O 1
ATOM 751 N N . ALA A 1 92 ? -11.398 7.512 -1.644 1 98.94 92 ALA A N 1
ATOM 752 C CA . ALA A 1 92 ? -12.008 6.918 -2.832 1 98.94 92 ALA A CA 1
ATOM 753 C C . ALA A 1 92 ? -11.25 5.66 -3.26 1 98.94 92 ALA A C 1
ATOM 755 O O . ALA A 1 92 ? -10.016 5.66 -3.316 1 98.94 92 ALA A O 1
ATOM 756 N N . THR A 1 93 ? -11.977 4.617 -3.471 1 98.88 93 THR A N 1
ATOM 757 C CA . THR A 1 93 ? -11.391 3.4 -4.016 1 98.88 93 THR A CA 1
ATOM 758 C C . THR A 1 93 ? -11.93 3.119 -5.414 1 98.88 93 THR A C 1
ATOM 760 O O . THR A 1 93 ? -12.938 3.705 -5.828 1 98.88 93 THR A O 1
ATOM 763 N N . ARG A 1 94 ? -11.211 2.311 -6.168 1 98.81 94 ARG A N 1
ATOM 764 C CA . ARG A 1 94 ? -11.656 1.995 -7.52 1 98.81 94 ARG A CA 1
ATOM 765 C C . ARG A 1 94 ? -13.031 1.34 -7.504 1 98.81 94 ARG A C 1
ATOM 767 O O . ARG A 1 94 ? -13.797 1.465 -8.469 1 98.81 94 ARG A O 1
ATOM 774 N N . GLY A 1 95 ? -13.383 0.615 -6.418 1 98.62 95 GLY A N 1
ATOM 775 C CA . GLY A 1 95 ? -14.719 0.049 -6.309 1 98.62 95 GLY A CA 1
ATOM 776 C C . GLY A 1 95 ? -14.711 -1.438 -6.004 1 98.62 95 GLY A C 1
ATOM 777 O O . GLY A 1 95 ? -13.656 -2.014 -5.719 1 98.62 95 GLY A O 1
ATOM 778 N N . VAL A 1 96 ? -15.891 -2.002 -5.98 1 98.19 96 VAL A N 1
ATOM 779 C CA . VAL A 1 96 ? -16.109 -3.398 -5.621 1 98.19 96 VAL A CA 1
ATOM 780 C C . VAL A 1 96 ? -16.062 -4.27 -6.875 1 98.19 96 VAL A C 1
ATOM 782 O O . VAL A 1 96 ? -16.781 -4.023 -7.844 1 98.19 96 VAL A O 1
ATOM 785 N N . ALA A 1 97 ? -15.172 -5.219 -6.934 1 98 97 ALA A N 1
ATOM 786 C CA . ALA A 1 97 ? -15.023 -6.145 -8.055 1 98 97 ALA A CA 1
ATOM 787 C C . ALA A 1 97 ? -14.344 -7.434 -7.613 1 98 97 ALA A C 1
ATOM 789 O O . ALA A 1 97 ? -13.625 -7.453 -6.609 1 98 97 ALA A O 1
ATOM 790 N N . PRO A 1 98 ? -14.586 -8.516 -8.344 1 96.38 98 PRO A N 1
ATOM 791 C CA . PRO A 1 98 ? -13.797 -9.711 -8.055 1 96.38 98 PRO A CA 1
ATOM 792 C C . PRO A 1 98 ? -12.297 -9.453 -8.078 1 96.38 98 PRO A C 1
ATOM 794 O O . PRO A 1 98 ? -11.812 -8.68 -8.922 1 96.38 98 PRO A O 1
ATOM 797 N N . ARG A 1 99 ? -11.648 -10.062 -7.18 1 97 99 ARG A N 1
ATOM 798 C CA . ARG A 1 99 ? -10.227 -9.773 -7 1 97 99 ARG A CA 1
ATOM 799 C C . ARG A 1 99 ? -9.43 -10.188 -8.227 1 97 99 ARG A C 1
ATOM 801 O O . ARG A 1 99 ? -9.422 -11.359 -8.609 1 97 99 ARG A O 1
ATOM 808 N N . ASN A 1 100 ? -8.828 -9.359 -8.805 1 97.25 100 ASN A N 1
ATOM 809 C CA . ASN A 1 100 ? -7.863 -9.445 -9.898 1 97.25 100 ASN A CA 1
ATOM 810 C C . ASN A 1 100 ? -6.953 -8.219 -9.938 1 97.25 100 ASN A C 1
ATOM 812 O O . ASN A 1 100 ? -7.398 -7.102 -9.688 1 97.25 100 ASN A O 1
ATOM 816 N N . HIS A 1 101 ? -5.711 -8.414 -10.242 1 98.38 101 HIS A N 1
ATOM 817 C CA . HIS A 1 101 ? -4.777 -7.293 -10.227 1 98.38 101 HIS A CA 1
ATOM 818 C C . HIS A 1 101 ? -5.137 -6.258 -11.281 1 98.38 101 HIS A C 1
ATOM 820 O O . HIS A 1 101 ? -5.004 -5.055 -11.055 1 98.38 101 HIS A O 1
ATOM 826 N N . SER A 1 102 ? -5.57 -6.715 -12.438 1 98.19 102 SER A N 1
ATOM 827 C CA . SER A 1 102 ? -5.949 -5.762 -13.469 1 98.19 102 SER A CA 1
ATOM 828 C C . SER A 1 102 ? -7.219 -5.004 -13.094 1 98.19 102 SER A C 1
ATOM 830 O O . SER A 1 102 ? -8.008 -5.477 -12.266 1 98.19 102 SER A O 1
ATOM 832 N N . PHE A 1 103 ? -7.383 -3.842 -13.68 1 98.5 103 PHE A N 1
ATOM 833 C CA . PHE A 1 103 ? -8.625 -3.104 -13.469 1 98.5 103 PHE A CA 1
ATOM 834 C C . PHE A 1 103 ? -9.828 -3.932 -13.891 1 98.5 103 PHE A C 1
ATOM 836 O O . PHE A 1 103 ? -9.75 -4.695 -14.859 1 98.5 103 PHE A O 1
ATOM 843 N N . PRO A 1 104 ? -10.898 -3.766 -13.164 1 98.19 104 PRO A N 1
ATOM 844 C CA . PRO A 1 104 ? -12.102 -4.504 -13.547 1 98.19 104 PRO A CA 1
ATOM 845 C C . PRO A 1 104 ? -12.633 -4.09 -14.914 1 98.19 104 PRO A C 1
ATOM 847 O O . PRO A 1 104 ? -12.633 -2.904 -15.25 1 98.19 104 PRO A O 1
ATOM 850 N N . THR A 1 105 ? -13.016 -5.031 -15.648 1 95.75 105 THR A N 1
ATOM 851 C CA . THR A 1 105 ? -13.734 -4.859 -16.906 1 95.75 105 THR A CA 1
ATOM 852 C C . THR A 1 105 ? -15.039 -5.652 -16.891 1 95.75 105 THR A C 1
ATOM 854 O O . THR A 1 105 ? -15.023 -6.883 -16.797 1 95.75 105 THR A O 1
ATOM 857 N N . PRO A 1 106 ? -16.141 -4.996 -17.031 1 95.88 106 PRO A N 1
ATOM 858 C CA . PRO A 1 106 ? -16.281 -3.547 -17.203 1 95.88 106 PRO A CA 1
ATOM 859 C C . PRO A 1 106 ? -15.891 -2.764 -15.953 1 95.88 106 PRO A C 1
ATOM 861 O O . PRO A 1 106 ? -15.789 -3.338 -14.859 1 95.88 106 PRO A O 1
ATOM 864 N N . GLU A 1 107 ? -15.688 -1.506 -16.156 1 96.06 107 GLU A N 1
ATOM 865 C CA . GLU A 1 107 ? -15.352 -0.627 -15.039 1 96.06 107 GLU A CA 1
ATOM 866 C C . GLU A 1 107 ? -16.438 -0.651 -13.977 1 96.06 107 GLU A C 1
ATOM 868 O O . GLU A 1 107 ? -17.625 -0.802 -14.289 1 96.06 107 GLU A O 1
ATOM 873 N N . VAL A 1 108 ? -16.062 -0.495 -12.742 1 97.69 108 VAL A N 1
ATOM 874 C CA . VAL A 1 108 ? -17 -0.429 -11.625 1 97.69 108 VAL A CA 1
ATOM 875 C C . VAL A 1 108 ? -17.031 0.987 -11.055 1 97.69 108 VAL A C 1
ATOM 877 O O . VAL A 1 108 ? -16.125 1.786 -11.32 1 97.69 108 VAL A O 1
ATOM 880 N N . LYS A 1 109 ? -18.062 1.301 -10.312 1 97.69 109 LYS A N 1
ATOM 881 C CA . LYS A 1 109 ? -18.188 2.621 -9.703 1 97.69 109 LYS A CA 1
ATOM 882 C C . LYS A 1 109 ? -17.25 2.77 -8.516 1 97.69 109 LYS A C 1
ATOM 884 O O . LYS A 1 109 ? -17.156 1.88 -7.664 1 97.69 109 LYS A O 1
ATOM 889 N N . PRO A 1 110 ? -16.578 3.877 -8.477 1 98.5 110 PRO A N 1
ATOM 890 C CA . PRO A 1 110 ? -15.758 4.125 -7.289 1 98.5 110 PRO A CA 1
ATOM 891 C C . PRO A 1 110 ? -16.578 4.164 -6 1 98.5 110 PRO A C 1
ATOM 893 O O . PRO A 1 110 ? -17.781 4.465 -6.039 1 98.5 110 PRO A O 1
ATOM 896 N N . VAL A 1 111 ? -15.977 3.785 -4.898 1 98.69 111 VAL A N 1
ATOM 897 C CA . VAL A 1 111 ? -16.578 3.934 -3.578 1 98.69 111 VAL A CA 1
ATOM 898 C C . VAL A 1 111 ? -15.969 5.141 -2.867 1 98.69 111 VAL A C 1
ATOM 900 O O . VAL A 1 111 ? -14.742 5.258 -2.764 1 98.69 111 VAL A O 1
ATOM 903 N N . ILE A 1 112 ? -16.781 6.043 -2.434 1 98.75 112 ILE A N 1
ATOM 904 C CA . ILE A 1 112 ? -16.344 7.203 -1.661 1 98.75 112 ILE A CA 1
ATOM 905 C C . ILE A 1 112 ? -16.812 7.062 -0.215 1 98.75 112 ILE A C 1
ATOM 907 O O . ILE A 1 112 ? -18 6.859 0.039 1 98.75 112 ILE A O 1
ATOM 911 N N . MET A 1 113 ? -15.953 7.078 0.701 1 98.81 113 MET A N 1
ATOM 912 C CA . MET A 1 113 ? -16.203 6.992 2.137 1 98.81 113 MET A CA 1
ATOM 913 C C . MET A 1 113 ? -15.57 8.164 2.873 1 98.81 113 MET A C 1
ATOM 915 O O . MET A 1 113 ? -14.438 8.539 2.584 1 98.81 113 MET A O 1
ATOM 919 N N . ALA A 1 114 ? -16.297 8.805 3.766 1 98.88 114 ALA A N 1
ATOM 920 C CA . ALA A 1 114 ? -15.75 9.922 4.531 1 98.88 114 ALA A CA 1
ATOM 921 C C . ALA A 1 114 ? -16.281 9.922 5.961 1 98.88 114 ALA A C 1
ATOM 923 O O . ALA A 1 114 ? -17.438 9.539 6.195 1 98.88 114 ALA A O 1
ATOM 924 N N . PHE A 1 115 ? -15.469 10.281 6.871 1 98.75 115 PHE A N 1
ATOM 925 C CA . PHE A 1 115 ? -15.898 10.492 8.25 1 98.75 115 PHE A CA 1
ATOM 926 C C . PHE A 1 115 ? -15.219 11.711 8.852 1 98.75 115 PHE A C 1
ATOM 928 O O . PHE A 1 115 ? -14.25 12.234 8.289 1 98.75 115 PHE A O 1
ATOM 935 N N . ALA A 1 116 ? -15.734 12.258 9.891 1 97.88 116 ALA A N 1
ATOM 936 C CA . ALA A 1 116 ? -15.211 13.438 10.578 1 97.88 116 ALA A CA 1
ATOM 937 C C . ALA A 1 116 ? -15.008 13.172 12.062 1 97.88 116 ALA A C 1
ATOM 939 O O . ALA A 1 116 ? -15.703 12.344 12.656 1 97.88 116 ALA A O 1
ATOM 940 N N . LYS A 1 117 ? -14.039 13.805 12.602 1 96.81 117 LYS A N 1
ATOM 941 C CA . LYS A 1 117 ? -13.727 13.672 14.016 1 96.81 117 LYS A CA 1
ATOM 942 C C . LYS A 1 117 ? -13.398 15.023 14.641 1 96.81 117 LYS A C 1
ATOM 944 O O . LYS A 1 117 ? -12.797 15.883 13.992 1 96.81 117 LYS A O 1
ATOM 949 N N . SER A 1 118 ? -13.789 15.109 15.93 1 97.5 118 SER A N 1
ATOM 950 C CA . SER A 1 118 ? -13.461 16.312 16.688 1 97.5 118 SER A CA 1
ATOM 951 C C . SER A 1 118 ? -12.133 16.172 17.422 1 97.5 118 SER A C 1
ATOM 953 O O . SER A 1 118 ? -11.852 15.125 18 1 97.5 118 SER A O 1
ATOM 955 N N . TYR A 1 119 ? -11.328 17.156 17.297 1 96.06 119 TYR A N 1
ATOM 956 C CA . TYR A 1 119 ? -10.117 17.266 18.109 1 96.06 119 TYR A CA 1
ATOM 957 C C . TYR A 1 119 ? -9.602 18.703 18.094 1 96.06 119 TYR A C 1
ATOM 959 O O . TYR A 1 119 ? -9.969 19.5 17.234 1 96.06 119 TYR A O 1
ATOM 967 N N . ASP A 1 120 ? -8.797 19.047 19.016 1 96.31 120 ASP A N 1
ATOM 968 C CA . ASP A 1 120 ? -8.258 20.391 19.141 1 96.31 120 ASP A CA 1
ATOM 969 C C . ASP A 1 120 ? -6.93 20.531 18.406 1 96.31 120 ASP A C 1
ATOM 971 O O . ASP A 1 120 ? -6.402 19.547 17.875 1 96.31 120 ASP A O 1
ATOM 975 N N . ARG A 1 121 ? -6.438 21.812 18.297 1 97.5 121 ARG A N 1
ATOM 976 C CA . ARG A 1 121 ? -5.102 22.047 17.75 1 97.5 121 ARG A CA 1
ATOM 977 C C . ARG A 1 121 ? -4.027 21.469 18.656 1 97.5 121 ARG A C 1
ATOM 979 O O . ARG A 1 121 ? -4.23 21.359 19.875 1 97.5 121 ARG A O 1
ATOM 986 N N . PRO A 1 122 ? -2.961 21.047 18.109 1 97.5 122 PRO A N 1
ATOM 987 C CA . PRO A 1 122 ? -1.903 20.453 18.938 1 97.5 122 PRO A CA 1
ATOM 988 C C . PRO A 1 122 ? -1.038 21.5 19.625 1 97.5 122 PRO A C 1
ATOM 990 O O . PRO A 1 122 ? 0.173 21.547 19.406 1 97.5 122 PRO A O 1
ATOM 993 N N . TYR A 1 123 ? -1.587 22.203 20.562 1 98.06 123 TYR A N 1
ATOM 994 C CA . TYR A 1 123 ? -0.969 23.391 21.172 1 98.06 123 TYR A CA 1
ATOM 995 C C . TYR A 1 123 ? 0.329 23.016 21.875 1 98.06 123 TYR A C 1
ATOM 997 O O . TYR A 1 123 ? 1.309 23.766 21.812 1 98.06 123 TYR A O 1
ATOM 1005 N N . ASP A 1 124 ? 0.325 21.922 22.578 1 98.44 124 ASP A N 1
ATOM 1006 C CA . ASP A 1 124 ? 1.533 21.516 23.297 1 98.44 124 ASP A CA 1
ATOM 1007 C C . ASP A 1 124 ? 2.688 21.266 22.328 1 98.44 124 ASP A C 1
ATOM 1009 O O . ASP A 1 124 ? 3.807 21.734 22.562 1 98.44 124 ASP A O 1
ATOM 1013 N N . ASP A 1 125 ? 2.447 20.547 21.266 1 98.62 125 ASP A N 1
ATOM 1014 C CA . ASP A 1 125 ? 3.467 20.266 20.25 1 98.62 125 ASP A CA 1
ATOM 1015 C C . ASP A 1 125 ? 3.926 21.547 19.562 1 98.62 125 ASP A C 1
ATOM 1017 O O . ASP A 1 125 ? 5.113 21.719 19.281 1 98.62 125 ASP A O 1
ATOM 1021 N N . LEU A 1 126 ? 2.959 22.469 19.312 1 98.69 126 LEU A N 1
ATOM 1022 C CA . LEU A 1 126 ? 3.279 23.734 18.672 1 98.69 126 LEU A CA 1
ATOM 1023 C C . LEU A 1 126 ? 4.168 24.594 19.562 1 98.69 126 LEU A C 1
ATOM 1025 O O . LEU A 1 126 ? 5.102 25.234 19.078 1 98.69 126 LEU A O 1
ATOM 1029 N N . GLU A 1 127 ? 3.895 24.562 20.812 1 98.62 127 GLU A N 1
ATOM 1030 C CA . GLU A 1 127 ? 4.586 25.422 21.766 1 98.62 127 GLU A CA 1
ATOM 1031 C C . GLU A 1 127 ? 5.949 24.844 22.141 1 98.62 127 GLU A C 1
ATOM 1033 O O . GLU A 1 127 ? 6.938 25.578 22.219 1 98.62 127 GLU A O 1
ATOM 1038 N N . ASN A 1 128 ? 6.02 23.547 22.344 1 98.56 128 ASN A N 1
ATOM 1039 C CA . ASN A 1 128 ? 7.191 22.969 23 1 98.56 128 ASN A CA 1
ATOM 1040 C C . ASN A 1 128 ? 8 22.109 22.031 1 98.56 128 ASN A C 1
ATOM 1042 O O . ASN A 1 128 ? 9.164 21.797 22.297 1 98.56 128 ASN A O 1
ATOM 1046 N N . GLY A 1 129 ? 7.395 21.766 20.938 1 98.75 129 GLY A N 1
ATOM 1047 C CA . GLY A 1 129 ? 8.07 20.938 19.953 1 98.75 129 GLY A CA 1
ATOM 1048 C C . GLY A 1 129 ? 7.965 19.453 20.25 1 98.75 129 GLY A C 1
ATOM 1049 O O . GLY A 1 129 ? 7.449 19.062 21.312 1 98.75 129 GLY A O 1
ATOM 1050 N N . ILE A 1 130 ? 8.391 18.641 19.297 1 98.88 130 ILE A N 1
ATOM 1051 C CA . ILE A 1 130 ? 8.375 17.188 19.422 1 98.88 130 ILE A CA 1
ATOM 1052 C C . ILE A 1 130 ? 9.781 16.641 19.172 1 98.88 130 ILE A C 1
ATOM 1054 O O . ILE A 1 130 ? 10.656 17.344 18.688 1 98.88 130 ILE A O 1
ATOM 1058 N N . ASN A 1 131 ? 9.945 15.359 19.547 1 98.81 131 ASN A N 1
ATOM 1059 C CA . ASN A 1 131 ? 11.109 14.578 19.125 1 98.81 131 ASN A CA 1
ATOM 1060 C C . ASN A 1 131 ? 10.852 13.82 17.828 1 98.81 131 ASN A C 1
ATOM 1062 O O . ASN A 1 131 ? 9.719 13.453 17.547 1 98.81 131 ASN A O 1
ATOM 1066 N N . ALA A 1 132 ? 11.898 13.617 17.078 1 98.94 132 ALA A N 1
ATOM 1067 C CA . ALA A 1 132 ? 11.805 12.82 15.852 1 98.94 132 ALA A CA 1
ATOM 1068 C C . ALA A 1 132 ? 12.914 11.773 15.797 1 98.94 132 ALA A C 1
ATOM 1070 O O . ALA A 1 132 ? 13.906 11.875 16.516 1 98.94 132 ALA A O 1
ATOM 1071 N N . ALA A 1 133 ? 12.703 10.758 15.07 1 98.94 133 ALA A N 1
ATOM 1072 C CA . ALA A 1 133 ? 13.695 9.734 14.766 1 98.94 133 ALA A CA 1
ATOM 1073 C C . ALA A 1 133 ? 13.906 9.594 13.266 1 98.94 133 ALA A C 1
ATOM 1075 O O . ALA A 1 133 ? 12.945 9.656 12.484 1 98.94 133 ALA A O 1
ATOM 1076 N N . THR A 1 134 ? 15.156 9.5 12.797 1 98.88 134 THR A N 1
ATOM 1077 C CA . THR A 1 134 ? 15.43 9.297 11.375 1 98.88 134 THR A CA 1
ATOM 1078 C C . THR A 1 134 ? 15.305 7.824 11.008 1 98.88 134 THR A C 1
ATOM 1080 O O . THR A 1 134 ? 15.672 6.945 11.789 1 98.88 134 THR A O 1
ATOM 1083 N N . VAL A 1 135 ? 14.766 7.555 9.867 1 98.81 135 VAL A N 1
ATOM 1084 C CA . VAL A 1 135 ? 14.586 6.176 9.43 1 98.81 135 VAL A CA 1
ATOM 1085 C C . VAL A 1 135 ? 14.727 6.09 7.914 1 98.81 135 VAL A C 1
ATOM 1087 O O . VAL A 1 135 ? 14.453 7.062 7.203 1 98.81 135 VAL A O 1
ATOM 1090 N N . GLU A 1 136 ? 15.164 4.996 7.398 1 98.75 136 GLU A N 1
ATOM 1091 C CA . GLU A 1 136 ? 15.273 4.793 5.953 1 98.75 136 GLU A CA 1
ATOM 1092 C C . GLU A 1 136 ? 13.891 4.793 5.297 1 98.75 136 GLU A C 1
ATOM 1094 O O . GLU A 1 136 ? 12.953 4.18 5.812 1 98.75 136 GLU A O 1
ATOM 1099 N N . ASP A 1 137 ? 13.812 5.566 4.223 1 98.81 137 ASP A N 1
ATOM 1100 C CA . ASP A 1 137 ? 12.594 5.621 3.418 1 98.81 137 ASP A CA 1
ATOM 1101 C C . ASP A 1 137 ? 12.461 4.383 2.531 1 98.81 137 ASP A C 1
ATOM 1103 O O . ASP A 1 137 ? 13.156 4.266 1.521 1 98.81 137 ASP A O 1
ATOM 1107 N N . ILE A 1 138 ? 11.57 3.494 2.84 1 98.69 138 ILE A N 1
ATOM 1108 C CA . ILE A 1 138 ? 11.445 2.234 2.115 1 98.69 138 ILE A CA 1
ATOM 1109 C C . ILE A 1 138 ? 10.172 2.242 1.277 1 98.69 138 ILE A C 1
ATOM 1111 O O . ILE A 1 138 ? 9.781 1.215 0.718 1 98.69 138 ILE A O 1
ATOM 1115 N N . ARG A 1 139 ? 9.5 3.396 1.143 1 98.75 139 ARG A N 1
ATOM 1116 C CA . ARG A 1 139 ? 8.219 3.516 0.462 1 98.75 139 ARG A CA 1
ATOM 1117 C C . ARG A 1 139 ? 8.383 3.379 -1.048 1 98.75 139 ARG A C 1
ATOM 1119 O O . ARG A 1 139 ? 9.508 3.375 -1.557 1 98.75 139 ARG A O 1
ATOM 1126 N N . TRP A 1 140 ? 7.254 3.172 -1.798 1 98.62 140 TRP A N 1
ATOM 1127 C CA . TRP A 1 140 ? 7.254 3.076 -3.254 1 98.62 140 TRP A CA 1
ATOM 1128 C C . TRP A 1 140 ? 7.68 4.398 -3.887 1 98.62 140 TRP A C 1
ATOM 1130 O O . TRP A 1 140 ? 7.918 5.383 -3.184 1 98.62 140 TRP A O 1
ATOM 1140 N N . LEU A 1 141 ? 7.781 4.469 -5.164 1 98.56 141 LEU A N 1
ATOM 1141 C CA . LEU A 1 141 ? 8.398 5.602 -5.844 1 98.56 141 LEU A CA 1
ATOM 1142 C C . LEU A 1 141 ? 7.34 6.594 -6.32 1 98.56 141 LEU A C 1
ATOM 1144 O O . LEU A 1 141 ? 7.621 7.441 -7.168 1 98.56 141 LEU A O 1
ATOM 1148 N N . ARG A 1 142 ? 6.152 6.461 -5.867 1 98.62 142 ARG A N 1
ATOM 1149 C CA . ARG A 1 142 ? 5.109 7.438 -6.156 1 98.62 142 ARG A CA 1
ATOM 1150 C C . ARG A 1 142 ? 4.488 7.973 -4.871 1 98.62 142 ARG A C 1
ATOM 1152 O O . ARG A 1 142 ? 3.273 7.887 -4.676 1 98.62 142 ARG A O 1
ATOM 1159 N N . CYS A 1 143 ? 5.348 8.562 -4.055 1 98.81 143 CYS A N 1
ATOM 1160 C CA . CYS A 1 143 ? 4.926 9.156 -2.791 1 98.81 143 CYS A CA 1
ATOM 1161 C C . CYS A 1 143 ? 4.148 10.445 -3.025 1 98.81 143 CYS A C 1
ATOM 1163 O O . CYS A 1 143 ? 3.502 10.961 -2.111 1 98.81 143 CYS A O 1
ATOM 1165 N N . ASP A 1 144 ? 4.148 10.914 -4.246 1 98.88 144 ASP A N 1
ATOM 1166 C CA . ASP A 1 144 ? 3.436 12.133 -4.617 1 98.88 144 ASP A CA 1
ATOM 1167 C C . ASP A 1 144 ? 1.935 11.875 -4.738 1 98.88 144 ASP A C 1
ATOM 1169 O O . ASP A 1 144 ? 1.144 12.82 -4.816 1 98.88 144 ASP A O 1
ATOM 1173 N N . ILE A 1 145 ? 1.559 10.633 -4.848 1 98.94 145 ILE A N 1
ATOM 1174 C CA . ILE A 1 145 ? 0.152 10.25 -4.84 1 98.94 145 ILE A CA 1
ATOM 1175 C C . ILE A 1 145 ? -0.298 9.961 -3.41 1 98.94 145 ILE A C 1
ATOM 1177 O O . ILE A 1 145 ? 0.302 9.141 -2.717 1 98.94 145 ILE A O 1
ATOM 1181 N N . LYS A 1 146 ? -1.277 10.688 -2.938 1 98.88 146 LYS A N 1
ATOM 1182 C CA . LYS A 1 146 ? -1.807 10.422 -1.603 1 98.88 146 LYS A CA 1
ATOM 1183 C C . LYS A 1 146 ? -2.717 9.195 -1.608 1 98.88 146 LYS A C 1
ATOM 1185 O O . LYS A 1 146 ? -3.941 9.328 -1.548 1 98.88 146 LYS A O 1
ATOM 1190 N N . SER A 1 147 ? -2.123 8.031 -1.643 1 98.88 147 SER A N 1
ATOM 1191 C CA . SER A 1 147 ? -2.82 6.766 -1.871 1 98.88 147 SER A CA 1
ATOM 1192 C C . SER A 1 147 ? -3.059 6.02 -0.562 1 98.88 147 SER A C 1
ATOM 1194 O O . SER A 1 147 ? -2.725 6.523 0.513 1 98.88 147 SER A O 1
ATOM 1196 N N . LEU A 1 148 ? -3.652 4.836 -0.675 1 98.88 148 LEU A N 1
ATOM 1197 C CA . LEU A 1 148 ? -3.975 3.998 0.477 1 98.88 148 LEU A CA 1
ATOM 1198 C C . LEU A 1 148 ? -2.857 2.994 0.747 1 98.88 148 LEU A C 1
ATOM 1200 O O . LEU A 1 148 ? -3.01 2.102 1.583 1 98.88 148 LEU A O 1
ATOM 1204 N N . ASN A 1 149 ? -1.758 3.033 -0.01 1 98.75 149 ASN A N 1
ATOM 1205 C CA . ASN A 1 149 ? -0.59 2.199 0.253 1 98.75 149 ASN A CA 1
ATOM 1206 C C . ASN A 1 149 ? 0.348 2.852 1.265 1 98.75 149 ASN A C 1
ATOM 1208 O O . ASN A 1 149 ? 1.375 3.42 0.889 1 98.75 149 ASN A O 1
ATOM 1212 N N . LEU A 1 150 ? 0.01 2.619 2.551 1 98.88 150 LEU A N 1
ATOM 1213 C CA . LEU A 1 150 ? 0.633 3.43 3.59 1 98.88 150 LEU A CA 1
ATOM 1214 C C . LEU A 1 150 ? 1.362 2.553 4.602 1 98.88 150 LEU A C 1
ATOM 1216 O O . LEU A 1 150 ? 1.767 3.027 5.664 1 98.88 150 LEU A O 1
ATOM 1220 N N . LEU A 1 151 ? 1.561 1.278 4.285 1 98.88 151 LEU A N 1
ATOM 1221 C CA . LEU A 1 151 ? 2.201 0.395 5.254 1 98.88 151 LEU A CA 1
ATOM 1222 C C . LEU A 1 151 ? 3.607 0.884 5.586 1 98.88 151 LEU A C 1
ATOM 1224 O O . LEU A 1 151 ? 4.023 0.836 6.746 1 98.88 151 LEU A O 1
ATOM 1228 N N . GLY A 1 152 ? 4.379 1.383 4.57 1 98.81 152 GLY A N 1
ATOM 1229 C CA . GLY A 1 152 ? 5.688 1.956 4.844 1 98.81 152 GLY A CA 1
ATOM 1230 C C . GLY A 1 152 ? 5.633 3.139 5.793 1 98.81 152 GLY A C 1
ATOM 1231 O O . GLY A 1 152 ? 6.492 3.279 6.664 1 98.81 152 GLY A O 1
ATOM 1232 N N . ASN A 1 153 ? 4.637 3.988 5.652 1 98.88 153 ASN A N 1
ATOM 1233 C CA . ASN A 1 153 ? 4.418 5.125 6.543 1 98.88 153 ASN A CA 1
ATOM 1234 C C . ASN A 1 153 ? 4.113 4.672 7.965 1 98.88 153 ASN A C 1
ATOM 1236 O O . ASN A 1 153 ? 4.648 5.23 8.93 1 98.88 153 ASN A O 1
ATOM 1240 N N . VAL A 1 154 ? 3.23 3.693 8.047 1 98.88 154 VAL A N 1
ATOM 1241 C CA . VAL A 1 154 ? 2.805 3.158 9.336 1 98.88 154 VAL A CA 1
ATOM 1242 C C . VAL A 1 154 ? 4.008 2.574 10.078 1 98.88 154 VAL A C 1
ATOM 1244 O O . VAL A 1 154 ? 4.195 2.834 11.266 1 98.88 154 VAL A O 1
ATOM 1247 N N . LEU A 1 155 ? 4.82 1.806 9.383 1 98.88 155 LEU A N 1
ATOM 1248 C CA . LEU A 1 155 ? 5.992 1.186 9.992 1 98.88 155 LEU A CA 1
ATOM 1249 C C . LEU A 1 155 ? 7.008 2.24 10.422 1 98.88 155 LEU A C 1
ATOM 1251 O O . LEU A 1 155 ? 7.617 2.125 11.484 1 98.88 155 LEU A O 1
ATOM 1255 N N . ALA A 1 156 ? 7.188 3.271 9.617 1 98.88 156 ALA A N 1
ATOM 1256 C CA . ALA A 1 156 ? 8.078 4.371 9.977 1 98.88 156 ALA A CA 1
ATOM 1257 C C . ALA A 1 156 ? 7.59 5.09 11.227 1 98.88 156 ALA A C 1
ATOM 1259 O O . ALA A 1 156 ? 8.375 5.371 12.133 1 98.88 156 ALA A O 1
ATOM 1260 N N . LYS A 1 157 ? 6.281 5.371 11.25 1 98.88 157 LYS A N 1
ATOM 1261 C CA . LYS A 1 157 ? 5.711 6.043 12.414 1 98.88 157 LYS A CA 1
ATOM 1262 C C . LYS A 1 157 ? 5.879 5.195 13.672 1 98.88 157 LYS A C 1
ATOM 1264 O O . LYS A 1 157 ? 6.25 5.711 14.727 1 98.88 157 LYS A O 1
ATOM 1269 N N . GLU A 1 158 ? 5.602 3.951 13.516 1 98.62 158 GLU A N 1
ATOM 1270 C CA . GLU A 1 158 ? 5.734 3.064 14.664 1 98.62 158 GLU A CA 1
ATOM 1271 C C . GLU A 1 158 ? 7.176 3.012 15.164 1 98.62 158 GLU A C 1
ATOM 1273 O O . GLU A 1 158 ? 7.422 2.92 16.359 1 98.62 158 GLU A O 1
ATOM 1278 N N . TYR A 1 159 ? 8.117 2.992 14.242 1 98.56 159 TYR A N 1
ATOM 1279 C CA . TYR A 1 159 ? 9.531 3.078 14.609 1 98.56 159 TYR A CA 1
ATOM 1280 C C . TYR A 1 159 ? 9.789 4.297 15.492 1 98.56 159 TYR A C 1
ATOM 1282 O O . TYR A 1 159 ? 10.469 4.195 16.516 1 98.56 159 TYR A O 1
ATOM 1290 N N . ALA A 1 160 ? 9.297 5.441 15.109 1 98.75 160 ALA A N 1
ATOM 1291 C CA . ALA A 1 160 ? 9.445 6.664 15.891 1 98.75 160 ALA A CA 1
ATOM 1292 C C . ALA A 1 160 ? 8.844 6.5 17.281 1 98.75 160 ALA A C 1
ATOM 1294 O O . ALA A 1 160 ? 9.453 6.887 18.281 1 98.75 160 ALA A O 1
ATOM 1295 N N . VAL A 1 161 ? 7.652 5.914 17.344 1 98.19 161 VAL A N 1
ATOM 1296 C CA . VAL A 1 161 ? 6.965 5.711 18.625 1 98.19 161 VAL A CA 1
ATOM 1297 C C . VAL A 1 161 ? 7.84 4.879 19.562 1 98.19 161 VAL A C 1
ATOM 1299 O O . VAL A 1 161 ? 7.945 5.176 20.75 1 98.19 161 VAL A O 1
ATOM 1302 N N . LYS A 1 162 ? 8.477 3.879 19.047 1 97.06 162 LYS A N 1
ATOM 1303 C CA . LYS A 1 162 ? 9.336 2.994 19.828 1 97.06 162 LYS A CA 1
ATOM 1304 C C . LYS A 1 162 ? 10.484 3.768 20.469 1 97.06 162 LYS A C 1
ATOM 1306 O O . LYS A 1 162 ? 10.992 3.373 21.516 1 97.06 162 LYS A O 1
ATOM 1311 N N . TYR A 1 163 ? 10.844 4.852 19.875 1 96.62 163 TYR A N 1
ATOM 1312 C CA . TYR A 1 163 ? 11.945 5.664 20.391 1 96.62 163 TYR A CA 1
ATOM 1313 C C . TYR A 1 163 ? 11.43 6.941 21.031 1 96.62 163 TYR A C 1
ATOM 1315 O O . TYR A 1 163 ? 12.141 7.949 21.094 1 96.62 163 TYR A O 1
ATOM 1323 N N . ASN A 1 164 ? 10.117 6.934 21.375 1 97.31 164 ASN A N 1
ATOM 1324 C CA . ASN A 1 164 ? 9.453 8.047 22.047 1 97.31 164 ASN A CA 1
ATOM 1325 C C . ASN A 1 164 ? 9.531 9.328 21.219 1 97.31 164 ASN A C 1
ATOM 1327 O O . ASN A 1 164 ? 9.773 10.406 21.766 1 97.31 164 ASN A O 1
ATOM 1331 N N . ALA A 1 165 ? 9.469 9.18 19.969 1 98.62 165 ALA A N 1
ATOM 1332 C CA . ALA A 1 165 ? 9.461 10.305 19.047 1 98.62 165 ALA A CA 1
ATOM 1333 C C . ALA A 1 165 ? 8.07 10.5 18.438 1 98.62 165 ALA A C 1
ATOM 1335 O O . ALA A 1 165 ? 7.332 9.539 18.234 1 98.62 165 ALA A O 1
ATOM 1336 N N . GLY A 1 166 ? 7.75 11.742 18.156 1 98.5 166 GLY A N 1
ATOM 1337 C CA . GLY A 1 166 ? 6.441 12.07 17.609 1 98.5 166 GLY A CA 1
ATOM 1338 C C . GLY A 1 166 ? 6.344 11.875 16.109 1 98.5 166 GLY A C 1
ATOM 1339 O O . GLY A 1 166 ? 5.246 11.797 15.562 1 98.5 166 GLY A O 1
ATOM 1340 N N . GLU A 1 167 ? 7.492 11.828 15.43 1 98.88 167 GLU A N 1
ATOM 1341 C CA . GLU A 1 167 ? 7.516 11.68 13.977 1 98.88 167 GLU A CA 1
ATOM 1342 C C . GLU A 1 167 ? 8.781 10.961 13.516 1 98.88 167 GLU A C 1
ATOM 1344 O O . GLU A 1 167 ? 9.805 11 14.195 1 98.88 167 GLU A O 1
ATOM 1349 N N . ALA A 1 168 ? 8.672 10.258 12.477 1 98.94 168 ALA A N 1
ATOM 1350 C CA . ALA A 1 168 ? 9.836 9.703 11.781 1 98.94 168 ALA A CA 1
ATOM 1351 C C . ALA A 1 168 ? 10.227 10.578 10.594 1 98.94 168 ALA A C 1
ATOM 1353 O O . ALA A 1 168 ? 9.383 10.914 9.758 1 98.94 168 ALA A O 1
ATOM 1354 N N . ILE A 1 169 ? 11.43 11 10.539 1 98.94 169 ILE A N 1
ATOM 1355 C CA . ILE A 1 169 ? 11.961 11.711 9.375 1 98.94 169 ILE A CA 1
ATOM 1356 C C . ILE A 1 169 ? 12.672 10.727 8.453 1 98.94 169 ILE A C 1
ATOM 1358 O O . ILE A 1 169 ? 13.672 10.117 8.844 1 98.94 169 ILE A O 1
ATOM 1362 N N . GLN A 1 170 ? 12.188 10.625 7.266 1 99 170 GLN A N 1
ATOM 1363 C CA . GLN A 1 170 ? 12.641 9.602 6.332 1 99 170 GLN A CA 1
ATOM 1364 C C . GLN A 1 170 ? 13.734 10.133 5.414 1 99 170 GLN A C 1
ATOM 1366 O O . GLN A 1 170 ? 13.781 11.336 5.129 1 99 170 GLN A O 1
ATOM 1371 N N . HIS A 1 171 ? 14.586 9.234 4.992 1 98.94 171 HIS A N 1
ATOM 1372 C CA . HIS A 1 171 ? 15.656 9.578 4.066 1 98.94 171 HIS A CA 1
ATOM 1373 C C . HIS A 1 171 ? 15.969 8.422 3.121 1 98.94 171 HIS A C 1
ATOM 1375 O O . HIS A 1 171 ? 15.852 7.258 3.5 1 98.94 171 HIS A O 1
ATOM 1381 N N . ARG A 1 172 ? 16.297 8.633 1.902 1 98.69 172 ARG A N 1
ATOM 1382 C CA . ARG A 1 172 ? 16.859 7.699 0.929 1 98.69 172 ARG A CA 1
ATOM 1383 C C . ARG A 1 172 ? 18.344 7.938 0.737 1 98.69 172 ARG A C 1
ATOM 1385 O O . ARG A 1 172 ? 18.75 8.953 0.168 1 98.69 172 ARG A O 1
ATOM 1392 N N . GLY A 1 173 ? 19.141 6.922 1.134 1 97.88 173 GLY A N 1
ATOM 1393 C CA . GLY A 1 173 ? 20.531 7.266 1.347 1 97.88 173 GLY A CA 1
ATOM 1394 C C . GLY A 1 173 ? 20.734 8.352 2.389 1 97.88 173 GLY A C 1
ATOM 1395 O O . GLY A 1 173 ? 20.281 8.211 3.527 1 97.88 173 GLY A O 1
ATOM 1396 N N . GLU A 1 174 ? 21.328 9.422 1.989 1 98.44 174 GLU A N 1
ATOM 1397 C CA . GLU A 1 174 ? 21.547 10.516 2.936 1 98.44 174 GLU A CA 1
ATOM 1398 C C . GLU A 1 174 ? 20.531 11.641 2.711 1 98.44 174 GLU A C 1
ATOM 1400 O O . GLU A 1 174 ? 20.469 12.578 3.506 1 98.44 174 GLU A O 1
ATOM 1405 N N . THR A 1 175 ? 19.781 11.508 1.679 1 98.88 175 THR A N 1
ATOM 1406 C CA . THR A 1 175 ? 18.891 12.594 1.292 1 98.88 175 THR A CA 1
ATOM 1407 C C . THR A 1 175 ? 17.578 12.5 2.043 1 98.88 175 THR A C 1
ATOM 1409 O O . THR A 1 175 ? 16.844 11.523 1.9 1 98.88 175 THR A O 1
ATOM 1412 N N . VAL A 1 176 ? 17.219 13.523 2.787 1 98.94 176 VAL A N 1
ATOM 1413 C CA . VAL A 1 176 ? 15.961 13.594 3.533 1 98.94 176 VAL A CA 1
ATOM 1414 C C . VAL A 1 176 ? 14.789 13.75 2.562 1 98.94 176 VAL A C 1
ATOM 1416 O O . VAL A 1 176 ? 14.867 14.516 1.6 1 98.94 176 VAL A O 1
ATOM 1419 N N . THR A 1 177 ? 13.773 12.984 2.732 1 98.88 177 THR A N 1
ATOM 1420 C CA . THR A 1 177 ? 12.562 13.133 1.926 1 98.88 177 THR A CA 1
ATOM 1421 C C . THR A 1 177 ? 11.484 13.875 2.703 1 98.88 177 THR A C 1
ATOM 1423 O O . THR A 1 177 ? 11.438 15.109 2.693 1 98.88 177 THR A O 1
ATOM 1426 N N . GLU A 1 178 ? 10.75 13.203 3.527 1 98.94 178 GLU A N 1
ATOM 1427 C CA . GLU A 1 178 ? 9.703 13.781 4.355 1 98.94 178 GLU A CA 1
ATOM 1428 C C . GLU A 1 178 ? 9.422 12.922 5.582 1 98.94 178 GLU A C 1
ATOM 1430 O O . GLU A 1 178 ? 10.156 11.969 5.859 1 98.94 178 GLU A O 1
ATOM 1435 N N . GLY A 1 179 ? 8.492 13.336 6.426 1 98.94 179 GLY A N 1
ATOM 1436 C CA . GLY A 1 179 ? 8.086 12.547 7.574 1 98.94 179 GLY A CA 1
ATOM 1437 C C . GLY A 1 179 ? 7.223 11.352 7.203 1 98.94 179 GLY A C 1
ATOM 1438 O O . GLY A 1 179 ? 6.836 11.195 6.047 1 98.94 179 GLY A O 1
ATOM 1439 N N . ALA A 1 180 ? 6.945 10.5 8.172 1 98.88 180 ALA A N 1
ATOM 1440 C CA . ALA A 1 180 ? 6.062 9.359 7.965 1 98.88 180 ALA A CA 1
ATOM 1441 C C . ALA A 1 180 ? 4.648 9.812 7.605 1 98.88 180 ALA A C 1
ATOM 1443 O O . ALA A 1 180 ? 3.943 9.141 6.855 1 98.88 180 ALA A O 1
ATOM 1444 N N . SER A 1 181 ? 4.266 10.922 8.164 1 98.69 181 SER A N 1
ATOM 1445 C CA . SER A 1 181 ? 2.934 11.469 7.91 1 98.69 181 SER A CA 1
ATOM 1446 C C . SER A 1 181 ? 2.969 12.984 7.793 1 98.69 181 SER A C 1
ATOM 1448 O O . SER A 1 181 ? 2.027 13.672 8.211 1 98.69 181 SER A O 1
ATOM 1450 N N . SER A 1 182 ? 4.117 13.562 7.332 1 98.88 182 SER A N 1
ATOM 1451 C CA . SER A 1 182 ? 4.312 15.008 7.281 1 98.88 182 SER A CA 1
ATOM 1452 C C . SER A 1 182 ? 5.414 15.383 6.297 1 98.88 182 SER A C 1
ATOM 1454 O O . SER A 1 182 ? 6.086 14.508 5.746 1 98.88 182 SER A O 1
ATOM 1456 N N . ASN A 1 183 ? 5.523 16.672 5.988 1 98.94 183 ASN A N 1
ATOM 1457 C CA . ASN A 1 183 ? 6.719 17.219 5.352 1 98.94 183 ASN A CA 1
ATOM 1458 C C . ASN A 1 183 ? 7.742 17.672 6.383 1 98.94 183 ASN A C 1
ATOM 1460 O O . ASN A 1 183 ? 7.402 17.891 7.551 1 98.94 183 ASN A O 1
ATOM 1464 N N . VAL A 1 184 ? 8.984 17.828 5.957 1 98.94 184 VAL A N 1
ATOM 1465 C CA . VAL A 1 184 ? 10.055 18.203 6.871 1 98.94 184 VAL A CA 1
ATOM 1466 C C . VAL A 1 184 ? 10.82 19.406 6.305 1 98.94 184 VAL A C 1
ATOM 1468 O O . VAL A 1 184 ? 10.992 19.516 5.09 1 98.94 184 VAL A O 1
ATOM 1471 N N . TYR A 1 185 ? 11.281 20.219 7.207 1 98.94 185 TYR A N 1
ATOM 1472 C CA . TYR A 1 185 ? 12.023 21.438 6.859 1 98.94 185 TYR A CA 1
ATOM 1473 C C . TYR A 1 185 ? 13.227 21.609 7.781 1 98.94 185 TYR A C 1
ATOM 1475 O O . TYR A 1 185 ? 13.133 21.391 8.984 1 98.94 185 TYR A O 1
ATOM 1483 N N . ALA A 1 186 ? 14.297 21.984 7.219 1 98.94 186 ALA A N 1
ATOM 1484 C CA . ALA A 1 186 ? 15.453 22.453 7.977 1 98.94 186 ALA A CA 1
ATOM 1485 C C . ALA A 1 186 ? 15.648 23.953 7.797 1 98.94 186 ALA A C 1
ATOM 1487 O O . ALA A 1 186 ? 15.539 24.484 6.684 1 98.94 186 ALA A O 1
ATOM 1488 N N . ILE A 1 187 ? 15.844 24.641 8.875 1 98.94 187 ILE A N 1
ATOM 1489 C CA . ILE A 1 187 ? 16.125 26.078 8.828 1 98.94 187 ILE A CA 1
ATOM 1490 C C . ILE A 1 187 ? 17.594 26.328 9.164 1 98.94 187 ILE A C 1
ATOM 1492 O O . ILE A 1 187 ? 18.078 25.875 10.203 1 98.94 187 ILE A O 1
ATOM 1496 N N . LYS A 1 188 ? 18.25 26.938 8.328 1 98.69 188 LYS A N 1
ATOM 1497 C CA . LYS A 1 188 ? 19.656 27.297 8.508 1 98.69 188 LYS A CA 1
ATOM 1498 C C . LYS A 1 188 ? 19.922 28.719 8.031 1 98.69 188 LYS A C 1
ATOM 1500 O O . LYS A 1 188 ? 19.578 29.078 6.906 1 98.69 188 LYS A O 1
ATOM 1505 N N . ASP A 1 189 ? 20.5 29.531 8.914 1 98.06 189 ASP A N 1
ATOM 1506 C CA . ASP A 1 189 ? 20.859 30.906 8.609 1 98.06 189 ASP A CA 1
ATOM 1507 C C . ASP A 1 189 ? 19.641 31.672 8.062 1 98.06 189 ASP A C 1
ATOM 1509 O O . ASP A 1 189 ? 19.75 32.375 7.055 1 98.06 189 ASP A O 1
ATOM 1513 N N . GLY A 1 190 ? 18.516 31.391 8.617 1 98.19 190 GLY A N 1
ATOM 1514 C CA . GLY A 1 190 ? 17.312 32.156 8.32 1 98.19 190 GLY A CA 1
ATOM 1515 C C . GLY A 1 190 ? 16.562 31.625 7.102 1 98.19 190 GLY A C 1
ATOM 1516 O O . GLY A 1 190 ? 15.469 32.094 6.793 1 98.19 190 GLY A O 1
ATOM 1517 N N . ALA A 1 191 ? 17.156 30.641 6.438 1 98.81 191 ALA A N 1
ATOM 1518 C CA . ALA A 1 191 ? 16.531 30.094 5.23 1 98.81 191 ALA A CA 1
ATOM 1519 C C . ALA A 1 191 ? 15.883 28.75 5.504 1 98.81 191 ALA A C 1
ATOM 1521 O O . ALA A 1 191 ? 16.438 27.922 6.23 1 98.81 191 ALA A O 1
ATOM 1522 N N . ILE A 1 192 ? 14.75 28.547 4.871 1 98.94 192 ILE A N 1
ATOM 1523 C CA . ILE A 1 192 ? 14.039 27.281 4.965 1 98.94 192 ILE A CA 1
ATOM 1524 C C . ILE A 1 192 ? 14.469 26.359 3.82 1 98.94 192 ILE A C 1
ATOM 1526 O O . ILE A 1 192 ? 14.469 26.781 2.656 1 98.94 192 ILE A O 1
ATOM 1530 N N . TYR A 1 193 ? 14.859 25.141 4.172 1 98.94 193 TYR A N 1
ATOM 1531 C CA . TYR A 1 193 ? 15.156 24.094 3.199 1 98.94 193 TYR A CA 1
ATOM 1532 C C . TYR A 1 193 ? 14.141 22.969 3.289 1 98.94 193 TYR A C 1
ATOM 1534 O O . TYR A 1 193 ? 13.805 22.5 4.383 1 98.94 193 TYR A O 1
ATOM 1542 N N . THR A 1 194 ? 13.617 22.547 2.17 1 98.88 194 THR A N 1
ATOM 1543 C CA . THR A 1 194 ? 12.742 21.375 2.113 1 98.88 194 THR A CA 1
ATOM 1544 C C . THR A 1 194 ? 12.898 20.656 0.781 1 98.88 194 THR A C 1
ATOM 1546 O O . THR A 1 194 ? 13.328 21.25 -0.212 1 98.88 194 THR A O 1
ATOM 1549 N N . HIS A 1 195 ? 12.656 19.391 0.782 1 98.88 195 HIS A N 1
ATOM 1550 C CA . HIS A 1 195 ? 12.805 18.562 -0.41 1 98.88 195 HIS A CA 1
ATOM 1551 C C . HIS A 1 195 ? 11.984 19.125 -1.57 1 98.88 195 HIS A C 1
ATOM 1553 O O . HIS A 1 195 ? 10.844 19.562 -1.383 1 98.88 195 HIS A O 1
ATOM 1559 N N . PRO A 1 196 ? 12.586 19.156 -2.824 1 98.81 196 PRO A N 1
ATOM 1560 C CA . PRO A 1 196 ? 11.789 19.625 -3.963 1 98.81 196 PRO A CA 1
ATOM 1561 C C . PRO A 1 196 ? 10.57 18.75 -4.23 1 98.81 196 PRO A C 1
ATOM 1563 O O . PRO A 1 196 ? 10.594 17.547 -3.945 1 98.81 196 PRO A O 1
ATOM 1566 N N . VAL A 1 197 ? 9.539 19.375 -4.812 1 98.56 197 VAL A N 1
ATOM 1567 C CA . VAL A 1 197 ? 8.336 18.641 -5.172 1 98.56 197 VAL A CA 1
ATOM 1568 C C . VAL A 1 197 ? 8.664 17.641 -6.289 1 98.56 197 VAL A C 1
ATOM 1570 O O . VAL A 1 197 ? 9 18.047 -7.406 1 98.56 197 VAL A O 1
ATOM 1573 N N . ASN A 1 198 ? 8.617 16.391 -6.043 1 98.44 198 ASN A N 1
ATOM 1574 C CA . ASN A 1 198 ? 8.773 15.305 -6.996 1 98.44 198 ASN A CA 1
ATOM 1575 C C . ASN A 1 198 ? 8.117 14.016 -6.488 1 98.44 198 ASN A C 1
ATOM 1577 O O . ASN A 1 198 ? 7.285 14.055 -5.582 1 98.44 198 ASN A O 1
ATOM 1581 N N . ASN A 1 199 ? 8.398 12.891 -7.062 1 98.56 199 ASN A N 1
ATOM 1582 C CA . ASN A 1 199 ? 7.703 11.641 -6.773 1 98.56 199 ASN A CA 1
ATOM 1583 C C . ASN A 1 199 ? 8.125 11.062 -5.422 1 98.56 199 ASN A C 1
ATOM 1585 O O . ASN A 1 199 ? 7.523 10.102 -4.941 1 98.56 199 ASN A O 1
ATOM 1589 N N . TYR A 1 200 ? 9.125 11.633 -4.703 1 98.56 200 TYR A N 1
ATOM 1590 C CA . TYR A 1 200 ? 9.648 11.062 -3.465 1 98.56 200 TYR A CA 1
ATOM 1591 C C . TYR A 1 200 ? 8.922 11.641 -2.254 1 98.56 200 TYR A C 1
ATOM 1593 O O . TYR A 1 200 ? 9.086 11.148 -1.136 1 98.56 200 TYR A O 1
ATOM 1601 N N . ILE A 1 201 ? 8.133 12.656 -2.426 1 98.81 201 ILE A N 1
ATOM 1602 C CA . ILE A 1 201 ? 7.438 13.258 -1.295 1 98.81 201 ILE A CA 1
ATOM 1603 C C . ILE A 1 201 ? 6.008 13.609 -1.7 1 98.81 201 ILE A C 1
ATOM 1605 O O . ILE A 1 201 ? 5.699 13.711 -2.891 1 98.81 201 ILE A O 1
ATOM 1609 N N . LEU A 1 202 ? 5.172 13.688 -0.729 1 98.88 202 LEU A N 1
ATOM 1610 C CA . LEU A 1 202 ? 3.859 14.281 -0.941 1 98.88 202 LEU A CA 1
ATOM 1611 C C . LEU A 1 202 ? 3.941 15.805 -0.894 1 98.88 202 LEU A C 1
ATOM 1613 O O . LEU A 1 202 ? 4.523 16.375 0.034 1 98.88 202 LEU A O 1
ATOM 1617 N N . ASN A 1 203 ? 3.492 16.453 -1.928 1 98.69 203 ASN A N 1
ATOM 1618 C CA . ASN A 1 203 ? 3.404 17.906 -1.887 1 98.69 203 ASN A CA 1
ATOM 1619 C C . ASN A 1 203 ? 2.283 18.375 -0.964 1 98.69 203 ASN A C 1
ATOM 1621 O O . ASN A 1 203 ? 1.185 18.688 -1.426 1 98.69 203 ASN A O 1
ATOM 1625 N N . GLY A 1 204 ? 2.58 18.484 0.333 1 98.75 204 GLY A N 1
ATOM 1626 C CA . GLY A 1 204 ? 1.574 18.781 1.336 1 98.75 204 GLY A CA 1
ATOM 1627 C C . GLY A 1 204 ? 0.872 20.109 1.092 1 98.75 204 GLY A C 1
ATOM 1628 O O . GLY A 1 204 ? 1.489 21.062 0.624 1 98.75 204 GLY A O 1
ATOM 1629 N N . ILE A 1 205 ? -0.388 20.156 1.492 1 98.81 205 ILE A N 1
ATOM 1630 C CA . ILE A 1 205 ? -1.137 21.406 1.376 1 98.81 205 ILE A CA 1
ATOM 1631 C C . ILE A 1 205 ? -0.633 22.406 2.41 1 98.81 205 ILE A C 1
ATOM 1633 O O . ILE A 1 205 ? -0.478 23.594 2.109 1 98.81 205 ILE A O 1
ATOM 1637 N N . THR A 1 206 ? -0.35 21.906 3.623 1 98.75 206 THR A N 1
ATOM 1638 C CA . THR A 1 206 ? 0.257 22.766 4.637 1 98.75 206 THR A CA 1
ATOM 1639 C C . THR A 1 206 ? 1.618 23.281 4.168 1 98.75 206 THR A C 1
ATOM 1641 O O . THR A 1 206 ? 2.002 24.406 4.473 1 98.75 206 THR A O 1
ATOM 1644 N N . ARG A 1 207 ? 2.367 22.438 3.479 1 98.75 207 ARG A N 1
ATOM 1645 C CA . ARG A 1 207 ? 3.623 22.875 2.871 1 98.75 207 ARG A CA 1
ATOM 1646 C C . ARG A 1 207 ? 3.408 24.062 1.954 1 98.75 207 ARG A C 1
ATOM 1648 O O . ARG A 1 207 ? 4.207 25 1.952 1 98.75 207 ARG A O 1
ATOM 1655 N N . LYS A 1 208 ? 2.367 24.031 1.135 1 98.44 208 LYS A N 1
ATOM 1656 C CA . LYS A 1 208 ? 2.018 25.156 0.267 1 98.44 208 LYS A CA 1
ATOM 1657 C C . LYS A 1 208 ? 1.744 26.422 1.082 1 98.44 208 LYS A C 1
ATOM 1659 O O . LYS A 1 208 ? 2.197 27.5 0.722 1 98.44 208 LYS A O 1
ATOM 1664 N N . VAL A 1 209 ? 1.031 26.281 2.129 1 98.69 209 VAL A N 1
ATOM 1665 C CA . VAL A 1 209 ? 0.7 27.406 2.986 1 98.69 209 VAL A CA 1
ATOM 1666 C C . VAL A 1 209 ? 1.977 27.984 3.594 1 98.69 209 VAL A C 1
ATOM 1668 O O . VAL A 1 209 ? 2.148 29.203 3.646 1 98.69 209 VAL A O 1
ATOM 1671 N N . ILE A 1 210 ? 2.85 27.141 4.051 1 98.88 210 ILE A N 1
ATOM 1672 C CA . ILE A 1 210 ? 4.117 27.578 4.621 1 98.88 210 ILE A CA 1
ATOM 1673 C C . ILE A 1 210 ? 4.914 28.344 3.568 1 98.88 210 ILE A C 1
ATOM 1675 O O . ILE A 1 210 ? 5.535 29.375 3.875 1 98.88 210 ILE A O 1
ATOM 1679 N N . LYS A 1 211 ? 4.887 27.859 2.357 1 98.75 211 LYS A N 1
ATOM 1680 C CA . LYS A 1 211 ? 5.555 28.562 1.268 1 98.75 211 LYS A CA 1
ATOM 1681 C C . LYS A 1 211 ? 4.949 29.938 1.052 1 98.75 211 LYS A C 1
ATOM 1683 O O . LYS A 1 211 ? 5.672 30.922 0.871 1 98.75 211 LYS A O 1
ATOM 1688 N N . TRP A 1 212 ? 3.631 30.062 1.052 1 98.5 212 TRP A N 1
ATOM 1689 C CA . TRP A 1 212 ? 2.957 31.344 0.904 1 98.5 212 TRP A CA 1
ATOM 1690 C C . TRP A 1 212 ? 3.363 32.312 2.018 1 98.5 212 TRP A C 1
ATOM 1692 O O . TRP A 1 212 ? 3.646 33.469 1.764 1 98.5 212 TRP A O 1
ATOM 1702 N N . ILE A 1 213 ? 3.346 31.797 3.23 1 98.62 213 ILE A N 1
ATOM 1703 C CA . ILE A 1 213 ? 3.734 32.594 4.379 1 98.62 213 ILE A CA 1
ATOM 1704 C C . ILE A 1 213 ? 5.164 33.094 4.199 1 98.62 213 ILE A C 1
ATOM 1706 O O . ILE A 1 213 ? 5.461 34.281 4.457 1 98.62 213 ILE A O 1
ATOM 1710 N N . SER A 1 214 ? 6.043 32.156 3.807 1 98.75 214 SER A N 1
ATOM 1711 C CA . SER A 1 214 ? 7.441 32.531 3.604 1 98.75 214 SER A CA 1
ATOM 1712 C C . SER A 1 214 ? 7.586 33.656 2.582 1 98.75 214 SER A C 1
ATOM 1714 O O . SER A 1 214 ? 8.406 34.562 2.756 1 98.75 214 SER A O 1
ATOM 1716 N N . GLU A 1 215 ? 6.859 33.531 1.516 1 98.38 215 GLU A N 1
ATOM 1717 C CA . GLU A 1 215 ? 6.855 34.594 0.496 1 98.38 215 GLU A CA 1
ATOM 1718 C C . GLU A 1 215 ? 6.359 35.906 1.064 1 98.38 215 GLU A C 1
ATOM 1720 O O . GLU A 1 215 ? 6.969 36.969 0.838 1 98.38 215 GLU A O 1
ATOM 1725 N N . ASP A 1 216 ? 5.316 35.844 1.79 1 97.94 216 ASP A N 1
ATOM 1726 C CA . ASP A 1 216 ? 4.715 37.031 2.371 1 97.94 216 ASP A CA 1
ATOM 1727 C C . ASP A 1 216 ? 5.664 37.719 3.369 1 97.94 216 ASP A C 1
ATOM 1729 O O . ASP A 1 216 ? 5.668 38.938 3.514 1 97.94 216 ASP A O 1
ATOM 1733 N N . GLU A 1 217 ? 6.414 36.906 4.031 1 97.69 217 GLU A N 1
ATOM 1734 C CA . GLU A 1 217 ? 7.234 37.406 5.129 1 97.69 217 GLU A CA 1
ATOM 1735 C C . GLU A 1 217 ? 8.703 37.5 4.715 1 97.69 217 GLU A C 1
ATOM 1737 O O . GLU A 1 217 ? 9.57 37.75 5.555 1 97.69 217 GLU A O 1
ATOM 1742 N N . ASP A 1 218 ? 9 37.312 3.514 1 97.81 218 ASP A N 1
ATOM 1743 C CA . ASP A 1 218 ? 10.336 37.438 2.924 1 97.81 218 ASP A CA 1
ATOM 1744 C C . ASP A 1 218 ? 11.328 36.5 3.602 1 97.81 218 ASP A C 1
ATOM 1746 O O . ASP A 1 218 ? 12.438 36.906 3.951 1 97.81 218 ASP A O 1
ATOM 1750 N N . ILE A 1 219 ? 10.891 35.312 4 1 98.56 219 ILE A N 1
ATOM 1751 C CA . ILE A 1 219 ? 11.766 34.25 4.473 1 98.56 219 ILE A CA 1
ATOM 1752 C C . ILE A 1 219 ? 12.227 33.406 3.287 1 98.56 219 ILE A C 1
ATOM 1754 O O . ILE A 1 219 ? 11.406 32.844 2.557 1 98.56 219 ILE A O 1
ATOM 1758 N N . PRO A 1 220 ? 13.523 33.312 3.066 1 98.81 220 PRO A N 1
ATOM 1759 C CA . PRO A 1 220 ? 13.961 32.469 1.951 1 98.81 220 PRO A CA 1
ATOM 1760 C C . PRO A 1 220 ? 13.469 31.047 2.064 1 98.81 220 PRO A C 1
ATOM 1762 O O . PRO A 1 220 ? 13.609 30.422 3.119 1 98.81 220 PRO A O 1
ATOM 1765 N N . PHE A 1 221 ? 12.875 30.531 1.024 1 98.81 221 PHE A N 1
ATOM 1766 C CA . PHE A 1 221 ? 12.32 29.188 0.928 1 98.81 221 PHE A CA 1
ATOM 1767 C C . PHE A 1 221 ? 12.977 28.406 -0.209 1 98.81 221 PHE A C 1
ATOM 1769 O O . PHE A 1 221 ? 12.711 28.672 -1.383 1 98.81 221 PHE A O 1
ATOM 1776 N N . LYS A 1 222 ? 13.805 27.438 0.125 1 98.88 222 LYS A N 1
ATOM 1777 C CA . LYS A 1 222 ? 14.609 26.719 -0.847 1 98.88 222 LYS A CA 1
ATOM 1778 C C . LYS A 1 222 ? 14.125 25.266 -0.994 1 98.88 222 LYS A C 1
ATOM 1780 O O . LYS A 1 222 ? 14.242 24.469 -0.063 1 98.88 222 LYS A O 1
ATOM 1785 N N . GLU A 1 223 ? 13.578 24.938 -2.139 1 98.81 223 GLU A N 1
ATOM 1786 C CA . GLU A 1 223 ? 13.234 23.562 -2.48 1 98.81 223 GLU A CA 1
ATOM 1787 C C . GLU A 1 223 ? 14.445 22.812 -3.049 1 98.81 223 GLU A C 1
ATOM 1789 O O . GLU A 1 223 ? 14.523 22.578 -4.258 1 98.81 223 GLU A O 1
ATOM 1794 N N . GLU A 1 224 ? 15.258 22.406 -2.17 1 98.69 224 GLU A N 1
ATOM 1795 C CA . GLU A 1 224 ? 16.516 21.734 -2.449 1 98.69 224 GLU A CA 1
ATOM 1796 C C . GLU A 1 224 ? 16.719 20.531 -1.521 1 98.69 224 GLU A C 1
ATOM 1798 O O . GLU A 1 224 ? 16.312 20.578 -0.356 1 98.69 224 GLU A O 1
ATOM 1803 N N . THR A 1 225 ? 17.359 19.531 -2.098 1 98.62 225 THR A N 1
ATOM 1804 C CA . THR A 1 225 ? 17.641 18.391 -1.237 1 98.62 225 THR A CA 1
ATOM 1805 C C . THR A 1 225 ? 18.688 18.75 -0.192 1 98.62 225 THR A C 1
ATOM 1807 O O . THR A 1 225 ? 19.5 19.656 -0.407 1 98.62 225 THR A O 1
ATOM 1810 N N . PHE A 1 226 ? 18.594 18.141 0.92 1 98.88 226 PHE A N 1
ATOM 1811 C CA . PHE A 1 226 ? 19.609 18.219 1.962 1 98.88 226 PHE A CA 1
ATOM 1812 C C . PHE A 1 226 ? 19.781 16.891 2.67 1 98.88 226 PHE A C 1
ATOM 1814 O O . PHE A 1 226 ? 18.922 16.016 2.574 1 98.88 226 PHE A O 1
ATOM 1821 N N . THR A 1 227 ? 20.922 16.703 3.344 1 98.88 227 THR A N 1
ATOM 1822 C CA . THR A 1 227 ? 21.266 15.414 3.945 1 98.88 227 THR A CA 1
ATOM 1823 C C . THR A 1 227 ? 20.766 15.336 5.387 1 98.88 227 THR A C 1
ATOM 1825 O O . THR A 1 227 ? 20.406 16.359 5.977 1 98.88 227 THR A O 1
ATOM 1828 N N . VAL A 1 228 ? 20.797 14.172 5.875 1 98.88 228 VAL A N 1
ATOM 1829 C CA . VAL A 1 228 ? 20.5 13.93 7.285 1 98.88 228 VAL A CA 1
ATOM 1830 C C . VAL A 1 228 ? 21.453 14.742 8.156 1 98.88 228 VAL A C 1
ATOM 1832 O O . VAL A 1 228 ? 21.047 15.305 9.18 1 98.88 228 VAL A O 1
ATOM 1835 N N . GLU A 1 229 ? 22.719 14.797 7.758 1 98.75 229 GLU A N 1
ATOM 1836 C CA . GLU A 1 229 ? 23.703 15.586 8.492 1 98.75 229 GLU A CA 1
ATOM 1837 C C . GLU A 1 229 ? 23.312 17.062 8.523 1 98.75 229 GLU A C 1
ATOM 1839 O O . GLU A 1 229 ? 23.391 17.703 9.57 1 98.75 229 GLU A O 1
ATOM 1844 N N . PHE A 1 230 ? 22.953 17.562 7.359 1 98.88 230 PHE A N 1
ATOM 1845 C CA . PHE A 1 230 ? 22.5 18.953 7.281 1 98.88 230 PHE A CA 1
ATOM 1846 C C . PHE A 1 230 ? 21.312 19.188 8.219 1 98.88 230 PHE A C 1
ATOM 1848 O O . PHE A 1 230 ? 21.266 20.188 8.93 1 98.88 230 PHE A O 1
ATOM 1855 N N . LEU A 1 231 ? 20.406 18.266 8.297 1 98.94 231 LEU A N 1
ATOM 1856 C CA . LEU A 1 231 ? 19.219 18.328 9.141 1 98.94 231 LEU A CA 1
ATOM 1857 C C . LEU A 1 231 ? 19.594 18.406 10.609 1 98.94 231 LEU A C 1
ATOM 1859 O O . LEU A 1 231 ? 19.062 19.234 11.352 1 98.94 231 LEU A O 1
ATOM 1863 N N . LYS A 1 232 ? 20.453 17.594 11.039 1 98.44 232 LYS A N 1
ATOM 1864 C CA . LYS A 1 232 ? 20.844 17.484 12.438 1 98.44 232 LYS A CA 1
ATOM 1865 C C . LYS A 1 232 ? 21.641 18.719 12.883 1 98.44 232 LYS A C 1
ATOM 1867 O O . LYS A 1 232 ? 21.688 19.031 14.07 1 98.44 232 LYS A O 1
ATOM 1872 N N . ASN A 1 233 ? 22.219 19.422 11.93 1 98.44 233 ASN A N 1
ATOM 1873 C CA . ASN A 1 233 ? 23.016 20.609 12.234 1 98.44 233 ASN A CA 1
ATOM 1874 C C . ASN A 1 233 ? 22.25 21.891 11.945 1 98.44 233 ASN A C 1
ATOM 1876 O O . ASN A 1 233 ? 22.812 22.984 11.984 1 98.44 233 ASN A O 1
ATOM 1880 N N . ALA A 1 234 ? 21.016 21.797 11.609 1 98.81 234 ALA A N 1
ATOM 1881 C CA . ALA A 1 234 ? 20.172 22.953 11.328 1 98.81 234 ALA A CA 1
ATOM 1882 C C . ALA A 1 234 ? 19.938 23.781 12.586 1 98.81 234 ALA A C 1
ATOM 1884 O O . ALA A 1 234 ? 20.078 23.281 13.703 1 98.81 234 ALA A O 1
ATOM 1885 N N . ASP A 1 235 ? 19.594 25.094 12.391 1 98.88 235 ASP A N 1
ATOM 1886 C CA . ASP A 1 235 ? 19.234 25.953 13.508 1 98.88 235 ASP A CA 1
ATOM 1887 C C . ASP A 1 235 ? 17.859 25.578 14.07 1 98.88 235 ASP A C 1
ATOM 1889 O O . ASP A 1 235 ? 17.641 25.641 15.281 1 98.88 235 ASP A O 1
ATOM 1893 N N . GLU A 1 236 ? 16.922 25.266 13.25 1 98.94 236 GLU A N 1
ATOM 1894 C CA . GLU A 1 236 ? 15.57 24.797 13.562 1 98.94 236 GLU A CA 1
ATOM 1895 C C . GLU A 1 236 ? 15.125 23.703 12.602 1 98.94 236 GLU A C 1
ATOM 1897 O O . GLU A 1 236 ? 15.578 23.656 11.453 1 98.94 236 GLU A O 1
ATOM 1902 N N . VAL A 1 237 ? 14.305 22.812 13.031 1 98.94 237 VAL A N 1
ATOM 1903 C CA . VAL A 1 237 ? 13.648 21.812 12.203 1 98.94 237 VAL A CA 1
ATOM 1904 C C . VAL A 1 237 ? 12.148 21.828 12.461 1 98.94 237 VAL A C 1
ATOM 1906 O O . VAL A 1 237 ? 11.711 21.969 13.609 1 98.94 237 VAL A O 1
ATOM 1909 N N . ILE A 1 238 ? 11.359 21.719 11.383 1 98.88 238 ILE A N 1
ATOM 1910 C CA . ILE A 1 238 ? 9.906 21.734 11.445 1 98.88 238 ILE A CA 1
ATOM 1911 C C . ILE A 1 238 ? 9.352 20.531 10.688 1 98.88 238 ILE A C 1
ATOM 1913 O O . ILE A 1 238 ? 9.891 20.141 9.648 1 98.88 238 ILE A O 1
ATOM 1917 N N . VAL A 1 239 ? 8.281 19.953 11.234 1 98.94 239 VAL A N 1
ATOM 1918 C CA . VAL A 1 239 ? 7.418 19.062 10.445 1 98.94 239 VAL A CA 1
ATOM 1919 C C . VAL A 1 239 ? 6.047 19.719 10.273 1 98.94 239 VAL A C 1
ATOM 1921 O O . VAL A 1 239 ? 5.594 20.484 11.133 1 98.94 239 VAL A O 1
ATOM 1924 N N . SER A 1 240 ? 5.445 19.422 9.133 1 98.94 240 SER A N 1
ATOM 1925 C CA . SER A 1 240 ? 4.148 20.031 8.883 1 98.94 240 SER A CA 1
ATOM 1926 C C . SER A 1 240 ? 3.186 19.047 8.227 1 98.94 240 SER A C 1
ATOM 1928 O O . SER A 1 240 ? 3.596 18.219 7.418 1 98.94 240 SER A O 1
ATOM 1930 N N . SER A 1 241 ? 1.995 19.047 8.586 1 98.69 241 SER A N 1
ATOM 1931 C CA . SER A 1 241 ? 0.842 18.344 8.031 1 98.69 241 SER A CA 1
ATOM 1932 C C . SER A 1 241 ? -0.461 19.062 8.398 1 98.69 241 SER A C 1
ATOM 1934 O O . SER A 1 241 ? -0.454 20.047 9.141 1 98.69 241 SER A O 1
ATOM 1936 N N . THR A 1 242 ? -1.504 18.562 7.801 1 98.06 242 THR A N 1
ATOM 1937 C CA . THR A 1 242 ? -2.816 19.109 8.125 1 98.06 242 THR A CA 1
ATOM 1938 C C . THR A 1 242 ? -3.062 19.078 9.625 1 98.06 242 THR A C 1
ATOM 1940 O O . THR A 1 242 ? -3.516 20.062 10.211 1 98.06 242 THR A O 1
ATOM 1943 N N . SER A 1 243 ? -2.705 18.031 10.297 1 96.88 243 SER A N 1
ATOM 1944 C CA . SER A 1 243 ? -2.982 17.875 11.719 1 96.88 243 SER A CA 1
ATOM 1945 C C . SER A 1 243 ? -1.89 18.516 12.57 1 96.88 243 SER A C 1
ATOM 1947 O O . SER A 1 243 ? -2.17 19.062 13.633 1 96.88 243 SER A O 1
ATOM 1949 N N . ALA A 1 244 ? -0.667 18.531 12.102 1 98 244 ALA A N 1
ATOM 1950 C CA . ALA A 1 244 ? 0.469 18.984 12.906 1 98 244 ALA A CA 1
ATOM 1951 C C . ALA A 1 244 ? 0.7 20.484 12.734 1 98 244 ALA A C 1
ATOM 1953 O O . ALA A 1 244 ? 1.421 21.094 13.523 1 98 244 ALA A O 1
ATOM 1954 N N . GLU A 1 245 ? 0.082 21.062 11.648 1 98.62 245 GLU A N 1
ATOM 1955 C CA . GLU A 1 245 ? 0.337 22.453 11.328 1 98.62 245 GLU A CA 1
ATOM 1956 C C . GLU A 1 245 ? 1.831 22.719 11.172 1 98.62 245 GLU A C 1
ATOM 1958 O O . GLU A 1 245 ? 2.508 22.062 10.383 1 98.62 245 GLU A O 1
ATOM 1963 N N . VAL A 1 246 ? 2.336 23.703 11.891 1 98.88 246 VAL A N 1
ATOM 1964 C CA . VAL A 1 246 ? 3.76 24.031 11.867 1 98.88 246 VAL A CA 1
ATOM 1965 C C . VAL A 1 246 ? 4.41 23.609 13.18 1 98.88 246 VAL A C 1
ATOM 1967 O O . VAL A 1 246 ? 4.555 24.422 14.102 1 98.88 246 VAL A O 1
ATOM 1970 N N . THR A 1 247 ? 4.863 22.375 13.266 1 98.94 247 THR A N 1
ATOM 1971 C CA . THR A 1 247 ? 5.344 21.797 14.523 1 98.94 247 THR A CA 1
ATOM 1972 C C . THR A 1 247 ? 6.867 21.766 14.555 1 98.94 247 THR A C 1
ATOM 1974 O O . THR A 1 247 ? 7.504 21.203 13.664 1 98.94 247 THR A O 1
ATOM 1977 N N . PRO A 1 248 ? 7.48 22.359 15.625 1 98.94 248 PRO A N 1
ATOM 1978 C CA . PRO A 1 248 ? 8.938 22.312 15.742 1 98.94 248 PRO A CA 1
ATOM 1979 C C . PRO A 1 248 ? 9.438 20.938 16.172 1 98.94 248 PRO A C 1
ATOM 1981 O O . PRO A 1 248 ? 8.781 20.25 16.969 1 98.94 248 PRO A O 1
ATOM 1984 N N . VAL A 1 249 ? 10.539 20.531 15.656 1 98.94 249 VAL A N 1
ATOM 1985 C CA . VAL A 1 249 ? 11.289 19.375 16.141 1 98.94 249 VAL A CA 1
ATOM 1986 C C . VAL A 1 249 ? 12.492 19.844 16.969 1 98.94 249 VAL A C 1
ATOM 1988 O O . VAL A 1 249 ? 13.375 20.531 16.438 1 98.94 249 VAL A O 1
ATOM 1991 N N . VAL A 1 250 ? 12.531 19.438 18.172 1 98.81 250 VAL A N 1
ATOM 1992 C CA . VAL A 1 250 ? 13.539 20.016 19.047 1 98.81 250 VAL A CA 1
ATOM 1993 C C . VAL A 1 250 ? 14.625 18.984 19.359 1 98.81 250 VAL A C 1
ATOM 1995 O O . VAL A 1 250 ? 15.703 19.344 19.844 1 98.81 250 VAL A O 1
ATOM 1998 N N . LYS A 1 251 ? 14.328 17.703 19.094 1 98.75 251 LYS A N 1
ATOM 1999 C CA . LYS A 1 251 ? 15.305 16.625 19.203 1 98.75 251 LYS A CA 1
ATOM 2000 C C . LYS A 1 251 ? 15.195 15.656 18.031 1 98.75 251 LYS A C 1
ATOM 2002 O O . LYS A 1 251 ? 14.086 15.344 17.578 1 98.75 251 LYS A O 1
ATOM 2007 N N . ILE A 1 252 ? 16.328 15.219 17.547 1 98.88 252 ILE A N 1
ATOM 2008 C CA . ILE A 1 252 ? 16.406 14.18 16.531 1 98.88 252 ILE A CA 1
ATOM 2009 C C . ILE A 1 252 ? 17.359 13.07 16.969 1 98.88 252 ILE A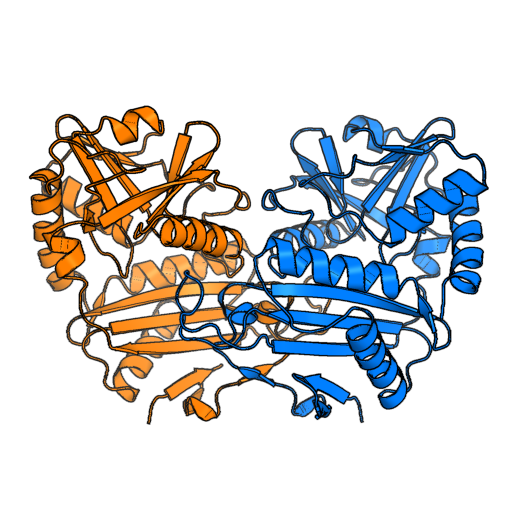 C 1
ATOM 2011 O O . ILE A 1 252 ? 18.516 13.336 17.281 1 98.88 252 ILE A O 1
ATOM 2015 N N . ASP A 1 253 ? 16.844 11.891 17.016 1 98.62 253 ASP A N 1
ATOM 2016 C CA . ASP A 1 253 ? 17.641 10.734 17.422 1 98.62 253 ASP A CA 1
ATOM 2017 C C . ASP A 1 253 ? 18.312 10.977 18.781 1 98.62 253 ASP A C 1
ATOM 2019 O O . ASP A 1 253 ? 19.484 10.672 18.969 1 98.62 253 ASP A O 1
ATOM 2023 N N . GLY A 1 254 ? 17.578 11.594 19.641 1 97.94 254 GLY A N 1
ATOM 2024 C CA . GLY A 1 254 ? 18.016 11.773 21 1 97.94 254 GLY A CA 1
ATOM 2025 C C . GLY A 1 254 ? 18.922 12.977 21.188 1 97.94 254 GLY A C 1
ATOM 2026 O O . GLY A 1 254 ? 19.312 13.312 22.312 1 97.94 254 GLY A O 1
ATOM 2027 N N . GLU A 1 255 ? 19.25 13.688 20.125 1 98.44 255 GLU A N 1
ATOM 2028 C CA . GLU A 1 255 ? 20.125 14.859 20.188 1 98.44 255 GLU A CA 1
ATOM 2029 C C . GLU A 1 255 ? 19.344 16.141 19.922 1 98.44 255 GLU A C 1
ATOM 2031 O O . GLU A 1 255 ? 18.469 16.172 19.047 1 98.44 255 GLU A O 1
ATOM 2036 N N . GLN A 1 256 ? 19.703 17.219 20.562 1 98.62 256 GLN A N 1
ATOM 2037 C CA . GLN A 1 256 ? 19 18.484 20.438 1 98.62 256 GLN A CA 1
ATOM 2038 C C . GLN A 1 256 ? 19.219 19.109 19.062 1 98.62 256 GLN A C 1
ATOM 2040 O O . GLN A 1 256 ? 20.328 19.031 18.516 1 98.62 256 GLN A O 1
ATOM 2045 N N . VAL A 1 257 ? 18.25 19.688 18.547 1 98.56 257 VAL A N 1
ATOM 2046 C CA . VAL A 1 257 ? 18.359 20.578 17.391 1 98.56 257 VAL A CA 1
ATOM 2047 C C . VAL A 1 257 ? 18.672 22 17.859 1 98.56 257 VAL A C 1
ATOM 2049 O O . VAL A 1 257 ? 17.953 22.562 18.688 1 98.56 257 VAL A O 1
ATOM 2052 N N . GLY A 1 258 ? 19.672 22.562 17.297 1 97.5 258 GLY A N 1
ATOM 2053 C CA . GLY A 1 258 ? 20.047 23.859 17.812 1 97.5 258 GLY A CA 1
ATOM 2054 C C . GLY A 1 258 ? 20.219 23.875 19.328 1 97.5 258 GLY A C 1
ATOM 2055 O O . GLY A 1 258 ? 20.984 23.078 19.875 1 97.5 258 GLY A O 1
ATOM 2056 N N . ASP A 1 259 ? 19.484 24.688 20.047 1 97.12 259 ASP A N 1
ATOM 2057 C CA . ASP A 1 259 ? 19.594 24.781 21.5 1 97.12 259 ASP A CA 1
ATOM 2058 C C . ASP A 1 259 ? 18.469 24 22.172 1 97.12 259 ASP A C 1
ATOM 2060 O O . ASP A 1 259 ? 18.281 24.109 23.391 1 97.12 259 ASP A O 1
ATOM 2064 N N . GLY A 1 260 ? 17.672 23.312 21.391 1 97.88 260 GLY A N 1
ATOM 2065 C CA . GLY A 1 260 ? 16.625 22.469 21.953 1 97.88 260 GLY A CA 1
ATOM 2066 C C . GLY A 1 260 ? 15.328 23.203 22.203 1 97.88 260 GLY A C 1
ATOM 2067 O O . GLY A 1 260 ? 14.414 22.656 22.844 1 97.88 260 GLY A O 1
ATOM 2068 N N . LYS A 1 261 ? 15.297 24.375 21.734 1 98 261 LYS A N 1
ATOM 2069 C CA . LYS A 1 261 ? 14.109 25.203 21.906 1 98 261 LYS A CA 1
ATOM 2070 C C . LYS A 1 261 ? 13.5 25.594 20.562 1 98 261 LYS A C 1
ATOM 2072 O O . LYS A 1 261 ? 14.164 25.5 19.531 1 98 261 LYS A O 1
ATOM 2077 N N . VAL A 1 262 ? 12.273 25.953 20.578 1 98.62 262 VAL A N 1
ATOM 2078 C CA . VAL A 1 262 ? 11.609 26.453 19.375 1 98.62 262 VAL A CA 1
ATOM 2079 C C . VAL A 1 262 ? 12.258 27.75 18.922 1 98.62 262 VAL A C 1
ATOM 2081 O O . VAL A 1 262 ? 12.484 28.656 19.734 1 98.62 262 VAL A O 1
ATOM 2084 N N . GLY A 1 263 ? 12.547 27.891 17.641 1 98.44 263 GLY A N 1
ATOM 2085 C CA . GLY A 1 263 ? 13.32 29.016 17.141 1 98.44 263 GLY A CA 1
ATOM 2086 C C . GLY A 1 263 ? 12.453 30.109 16.562 1 98.44 263 GLY A C 1
ATOM 2087 O O . GLY A 1 263 ? 11.234 29.953 16.453 1 98.44 263 GLY A O 1
ATOM 2088 N N . PRO A 1 264 ? 13.07 31.188 16.312 1 98.5 264 PRO A N 1
ATOM 2089 C CA . PRO A 1 264 ? 12.336 32.375 15.891 1 98.5 264 PRO A CA 1
ATOM 2090 C C . PRO A 1 264 ? 11.664 32.219 14.531 1 98.5 264 PRO A C 1
ATOM 2092 O O . PRO A 1 264 ? 10.578 32.781 14.305 1 98.5 264 PRO A O 1
ATOM 2095 N N . VAL A 1 265 ? 12.281 31.578 13.562 1 98.81 265 VAL A N 1
ATOM 2096 C CA . VAL A 1 265 ? 11.672 31.391 12.25 1 98.81 265 VAL A CA 1
ATOM 2097 C C . VAL A 1 265 ? 10.414 30.531 12.391 1 98.81 265 VAL A C 1
ATOM 2099 O O . VAL A 1 265 ? 9.391 30.828 11.758 1 98.81 265 VAL A O 1
ATOM 2102 N N . THR A 1 266 ? 10.5 29.484 13.195 1 98.81 266 THR A N 1
ATOM 2103 C CA . THR A 1 266 ? 9.336 28.641 13.453 1 98.81 266 THR A CA 1
ATOM 2104 C C . THR A 1 266 ? 8.195 29.453 14.047 1 98.81 266 THR A C 1
ATOM 2106 O O . THR A 1 266 ? 7.047 29.328 13.625 1 98.81 266 THR A O 1
ATOM 2109 N N . ARG A 1 267 ? 8.5 30.281 15.055 1 98.81 267 ARG A N 1
ATOM 2110 C CA . ARG A 1 267 ? 7.484 31.109 15.68 1 98.81 267 ARG A CA 1
ATOM 2111 C C . ARG A 1 267 ? 6.84 32.062 14.664 1 98.81 267 ARG A C 1
ATOM 2113 O O . ARG A 1 267 ? 5.625 32.25 14.672 1 98.81 267 ARG A O 1
ATOM 2120 N N . GLN A 1 268 ? 7.676 32.625 13.836 1 98.75 268 GLN A N 1
ATOM 2121 C CA . GLN A 1 268 ? 7.176 33.5 12.781 1 98.75 268 GLN A CA 1
ATOM 2122 C C . GLN A 1 268 ? 6.234 32.75 11.844 1 98.75 268 GLN A C 1
ATOM 2124 O O . GLN A 1 268 ? 5.18 33.281 11.469 1 98.75 268 GLN A O 1
ATOM 2129 N N . LEU A 1 269 ? 6.594 31.547 11.422 1 98.88 269 LEU A N 1
ATOM 2130 C CA . LEU A 1 269 ? 5.754 30.719 10.562 1 98.88 269 LEU A CA 1
ATOM 2131 C C . LEU A 1 269 ? 4.449 30.359 11.266 1 98.88 269 LEU A C 1
ATOM 2133 O O . LEU A 1 269 ? 3.389 30.328 10.633 1 98.88 269 LEU A O 1
ATOM 2137 N N . GLN A 1 270 ? 4.512 30.016 12.547 1 98.81 270 GLN A N 1
ATOM 2138 C CA . GLN A 1 270 ? 3.316 29.672 13.312 1 98.81 270 GLN A CA 1
ATOM 2139 C C . GLN A 1 270 ? 2.354 30.859 13.383 1 98.81 270 GLN A C 1
ATOM 2141 O O . GLN A 1 270 ? 1.141 30.688 13.242 1 98.81 270 GLN A O 1
ATOM 2146 N N . GLU A 1 271 ? 2.914 32.062 13.617 1 98.38 271 GLU A N 1
ATOM 2147 C CA . GLU A 1 271 ? 2.086 33.25 13.609 1 98.38 271 GLU A CA 1
ATOM 2148 C C . GLU A 1 271 ? 1.441 33.469 12.242 1 98.38 271 GLU A C 1
ATOM 2150 O O . GLU A 1 271 ? 0.259 33.812 12.156 1 98.38 271 GLU A O 1
ATOM 2155 N N . GLY A 1 272 ? 2.26 33.344 11.203 1 98.44 272 GLY A N 1
ATOM 2156 C CA . GLY A 1 272 ? 1.71 33.406 9.859 1 98.44 272 GLY A CA 1
ATOM 2157 C C . GLY A 1 272 ? 0.619 32.375 9.594 1 98.44 272 GLY A C 1
ATOM 2158 O O . GLY A 1 272 ? -0.39 32.688 8.961 1 98.44 272 GLY A O 1
ATOM 2159 N N . PHE A 1 273 ? 0.813 31.188 10.047 1 98.62 273 PHE A N 1
ATOM 2160 C CA . PHE A 1 273 ? -0.158 30.125 9.867 1 98.62 273 PHE A CA 1
ATOM 2161 C C . PHE A 1 273 ? -1.481 30.469 10.539 1 98.62 273 PHE A C 1
ATOM 2163 O O . PHE A 1 273 ? -2.551 30.219 9.977 1 98.62 273 PHE A O 1
ATOM 2170 N N . ASN A 1 274 ? -1.437 31.047 11.719 1 97.69 274 ASN A N 1
ATOM 2171 C CA . ASN A 1 274 ? -2.637 31.5 12.406 1 97.69 274 ASN A CA 1
ATOM 2172 C C . ASN A 1 274 ? -3.418 32.5 11.562 1 97.69 274 ASN A C 1
ATOM 2174 O O . ASN A 1 274 ? -4.648 32.469 11.516 1 97.69 274 ASN A O 1
ATOM 2178 N N . LYS A 1 275 ? -2.684 33.375 10.914 1 97 275 LYS A N 1
ATOM 2179 C CA . LYS A 1 275 ? -3.324 34.375 10.055 1 97 275 LYS A CA 1
ATOM 2180 C C . LYS A 1 275 ? -3.984 33.688 8.852 1 97 275 LYS A C 1
ATOM 2182 O O . LYS A 1 275 ? -5.066 34.125 8.422 1 97 275 LYS A O 1
ATOM 2187 N N . TYR A 1 276 ? -3.281 32.719 8.359 1 96.56 276 TYR A N 1
ATOM 2188 C CA . TYR A 1 276 ? -3.805 32.031 7.18 1 96.56 276 TYR A CA 1
ATOM 2189 C C . TYR A 1 276 ? -5.027 31.188 7.535 1 96.56 276 TYR A C 1
ATOM 2191 O O . TYR A 1 276 ? -5.918 31 6.703 1 96.56 276 TYR A O 1
ATOM 2199 N N . ILE A 1 277 ? -5.066 30.547 8.766 1 96.38 277 ILE A N 1
ATOM 2200 C CA . ILE A 1 277 ? -6.258 29.828 9.203 1 96.38 277 ILE A CA 1
ATOM 2201 C C . ILE A 1 277 ? -7.477 30.734 9.094 1 96.38 277 ILE A C 1
ATOM 2203 O O . ILE A 1 277 ? -8.539 30.312 8.633 1 96.38 277 ILE A O 1
ATOM 2207 N N . GLU A 1 278 ? -7.324 31.969 9.422 1 91.75 278 GLU A N 1
ATOM 2208 C CA . GLU A 1 278 ? -8.422 32.938 9.391 1 91.75 278 GLU A CA 1
ATOM 2209 C C . GLU A 1 278 ? -8.789 33.281 7.953 1 91.75 278 GLU A C 1
ATOM 2211 O O . GLU A 1 278 ? -9.961 33.406 7.617 1 91.75 278 GLU A O 1
ATOM 2216 N N . SER A 1 279 ? -7.801 33.375 7.109 1 89.38 279 SER A N 1
ATOM 2217 C CA . SER A 1 279 ? -8.047 33.906 5.781 1 89.38 279 SER A CA 1
ATOM 2218 C C . SER A 1 279 ? -8.32 32.812 4.766 1 89.38 279 SER A C 1
ATOM 2220 O O . SER A 1 279 ? -8.883 33.062 3.699 1 89.38 279 SER A O 1
ATOM 2222 N N . ARG A 1 280 ? -7.941 31.609 5.039 1 87.25 280 ARG A N 1
ATOM 2223 C CA . ARG A 1 280 ? -8.07 30.531 4.059 1 87.25 280 ARG A CA 1
ATOM 2224 C C . ARG A 1 280 ? -9.055 29.469 4.535 1 87.25 280 ARG A C 1
ATOM 2226 O O . ARG A 1 280 ? -9.039 28.344 4.051 1 87.25 280 ARG A O 1
ATOM 2233 N N . SER A 1 281 ? -9.805 29.781 5.504 1 89.75 281 SER A N 1
ATOM 2234 C CA . SER A 1 281 ? -10.898 28.938 5.957 1 89.75 281 SER A CA 1
ATOM 2235 C C . SER A 1 281 ? -12.242 29.422 5.418 1 89.75 281 SER A C 1
ATOM 2237 O O . SER A 1 281 ? -12.516 30.625 5.41 1 89.75 281 SER A O 1
ATOM 2239 N N . SER A 1 282 ? -12.977 28.531 4.895 1 86.88 282 SER A N 1
ATOM 2240 C CA . SER A 1 282 ? -14.258 28.906 4.324 1 86.88 282 SER A CA 1
ATOM 2241 C C . SER A 1 282 ? -15.328 27.859 4.613 1 86.88 282 SER A C 1
ATOM 2243 O O . SER A 1 282 ? -15.008 26.703 4.879 1 86.88 282 SER A O 1
ATOM 2245 N N . MET B 1 1 ? -25.406 -21.328 -0.821 1 87.06 1 MET B N 1
ATOM 2246 C CA . MET B 1 1 ? -25.016 -19.922 -0.941 1 87.06 1 MET B CA 1
ATOM 2247 C C . MET B 1 1 ? -23.531 -19.75 -0.628 1 87.06 1 MET B C 1
ATOM 2249 O O . MET B 1 1 ? -22.984 -20.484 0.189 1 87.06 1 MET B O 1
ATOM 2253 N N . THR B 1 2 ? -22.828 -18.859 -1.305 1 96.06 2 THR B N 1
ATOM 2254 C CA . THR B 1 2 ? -21.391 -18.656 -1.128 1 96.06 2 THR B CA 1
ATOM 2255 C C . THR B 1 2 ? -21.109 -18.031 0.229 1 96.06 2 THR B C 1
ATOM 2257 O O . THR B 1 2 ? -21.781 -17.094 0.64 1 96.06 2 THR B O 1
ATOM 2260 N N . LYS B 1 3 ? -20.188 -18.609 0.966 1 98.44 3 LYS B N 1
ATOM 2261 C CA . LYS B 1 3 ? -19.828 -18.125 2.295 1 98.44 3 LYS B CA 1
ATOM 2262 C C . LYS B 1 3 ? -18.453 -17.469 2.283 1 98.44 3 LYS B C 1
ATOM 2264 O O . LYS B 1 3 ? -17.562 -17.891 1.564 1 98.44 3 LYS B O 1
ATOM 2269 N N . VAL B 1 4 ? -18.375 -16.453 3.125 1 98.69 4 VAL B N 1
ATOM 2270 C CA . VAL B 1 4 ? -17.141 -15.742 3.414 1 98.69 4 VAL B CA 1
ATOM 2271 C C . VAL B 1 4 ? -16.797 -15.883 4.895 1 98.69 4 VAL B C 1
ATOM 2273 O O . VAL B 1 4 ? -17.688 -15.875 5.75 1 98.69 4 VAL B O 1
ATOM 2276 N N . PHE B 1 5 ? -15.523 -16.094 5.168 1 98.75 5 PHE B N 1
ATOM 2277 C CA . PHE B 1 5 ? -15.07 -16.188 6.555 1 98.75 5 PHE B CA 1
ATOM 2278 C C . PHE B 1 5 ? -14.633 -14.812 7.062 1 98.75 5 PHE B C 1
ATOM 2280 O O . PHE B 1 5 ? -13.789 -14.156 6.445 1 98.75 5 PHE B O 1
ATOM 2287 N N . ILE B 1 6 ? -15.211 -14.336 8.164 1 98.31 6 ILE B N 1
ATOM 2288 C CA . ILE B 1 6 ? -14.75 -13.117 8.82 1 98.31 6 ILE B CA 1
ATOM 2289 C C . ILE B 1 6 ? -14.688 -13.344 10.336 1 98.31 6 ILE B C 1
ATOM 2291 O O . ILE B 1 6 ? -15.711 -13.586 10.969 1 98.31 6 ILE B O 1
ATOM 2295 N N . ASN B 1 7 ? -13.547 -13.344 10.875 1 96.75 7 ASN B N 1
ATOM 2296 C CA . ASN B 1 7 ? -13.273 -13.414 12.312 1 96.75 7 ASN B CA 1
ATOM 2297 C C . ASN B 1 7 ? -14.008 -14.578 12.969 1 96.75 7 ASN B C 1
ATOM 2299 O O . ASN B 1 7 ? -14.703 -14.391 13.969 1 96.75 7 ASN B O 1
ATOM 2303 N N . GLY B 1 8 ? -13.906 -15.695 12.375 1 95.88 8 GLY B N 1
ATOM 2304 C CA . GLY B 1 8 ? -14.391 -16.906 13.023 1 95.88 8 GLY B CA 1
ATOM 2305 C C . GLY B 1 8 ? -15.781 -17.312 12.57 1 95.88 8 GLY B C 1
ATOM 2306 O O . GLY B 1 8 ? -16.281 -18.359 12.953 1 95.88 8 GLY B O 1
ATOM 2307 N N . GLU B 1 9 ? -16.359 -16.5 11.688 1 97.44 9 GLU B N 1
ATOM 2308 C CA . GLU B 1 9 ? -17.719 -16.781 11.25 1 97.44 9 GLU B CA 1
ATOM 2309 C C . GLU B 1 9 ? -17.797 -16.922 9.734 1 97.44 9 GLU B C 1
ATOM 2311 O O . GLU B 1 9 ? -17.125 -16.188 9 1 97.44 9 GLU B O 1
ATOM 2316 N N . PHE B 1 10 ? -18.578 -17.906 9.312 1 98.12 10 PHE B N 1
ATOM 2317 C CA . PHE B 1 10 ? -18.922 -18.016 7.898 1 98.12 10 PHE B CA 1
ATOM 2318 C C . PHE B 1 10 ? -20.203 -17.281 7.59 1 98.12 10 PHE B C 1
ATOM 2320 O O . PHE B 1 10 ? -21.281 -17.656 8.062 1 98.12 10 PHE B O 1
ATOM 2327 N N . ILE B 1 11 ? -20.031 -16.234 6.832 1 97.69 11 ILE B N 1
ATOM 2328 C CA . ILE B 1 11 ? -21.125 -15.297 6.555 1 97.69 11 ILE B CA 1
ATOM 2329 C C . ILE B 1 11 ? -21.5 -15.375 5.078 1 97.69 11 ILE B C 1
ATOM 2331 O O . ILE B 1 11 ? -20.641 -15.57 4.219 1 97.69 11 ILE B O 1
ATOM 2335 N N . ASP B 1 12 ? -22.828 -15.227 4.793 1 97.75 12 ASP B N 1
ATOM 2336 C CA . ASP B 1 12 ? -23.234 -15.133 3.393 1 97.75 12 ASP B CA 1
ATOM 2337 C C . ASP B 1 12 ? -22.5 -13.984 2.691 1 97.75 12 ASP B C 1
ATOM 2339 O O . ASP B 1 12 ? -22.375 -12.891 3.25 1 97.75 12 ASP B O 1
ATOM 2343 N N . GLN B 1 13 ? -22.109 -14.25 1.501 1 96.56 13 GLN B N 1
ATOM 2344 C CA . GLN B 1 13 ? -21.297 -13.289 0.765 1 96.56 13 GLN B CA 1
ATOM 2345 C C . GLN B 1 13 ? -21.984 -11.93 0.668 1 96.56 13 GLN B C 1
ATOM 2347 O O . GLN B 1 13 ? -21.328 -10.891 0.717 1 96.56 13 GLN B O 1
ATOM 2352 N N . ASN B 1 14 ? -23.25 -11.883 0.531 1 94.56 14 ASN B N 1
ATOM 2353 C CA . ASN B 1 14 ? -24 -10.641 0.348 1 94.56 14 ASN B CA 1
ATOM 2354 C C . ASN B 1 14 ? -24.047 -9.82 1.633 1 94.56 14 ASN B C 1
ATOM 2356 O O . ASN B 1 14 ? -24.328 -8.625 1.599 1 94.56 14 ASN B O 1
ATOM 2360 N N . GLU B 1 15 ? -23.75 -10.445 2.742 1 94.81 15 GLU B N 1
ATOM 2361 C CA . GLU B 1 15 ? -23.766 -9.781 4.043 1 94.81 15 GLU B CA 1
ATOM 2362 C C . GLU B 1 15 ? -22.359 -9.523 4.559 1 94.81 15 GLU B C 1
ATOM 2364 O O . GLU B 1 15 ? -22.172 -8.859 5.578 1 94.81 15 GLU B O 1
ATOM 2369 N N . ALA B 1 16 ? -21.453 -10.062 3.889 1 96.06 16 ALA B N 1
ATOM 2370 C CA . ALA B 1 16 ? -20.062 -9.977 4.344 1 96.06 16 ALA B CA 1
ATOM 2371 C C . ALA B 1 16 ? -19.5 -8.57 4.125 1 96.06 16 ALA B C 1
ATOM 2373 O O . ALA B 1 16 ? -19.344 -8.133 2.982 1 96.06 16 ALA B O 1
ATOM 2374 N N . LYS B 1 17 ? -19.312 -7.84 5.18 1 97.44 17 LYS B N 1
ATOM 2375 C CA . LYS B 1 17 ? -18.797 -6.48 5.168 1 97.44 17 LYS B CA 1
ATOM 2376 C C . LYS B 1 17 ? -17.75 -6.277 6.27 1 97.44 17 LYS B C 1
ATOM 2378 O O . LYS B 1 17 ? -17.719 -7.039 7.238 1 97.44 17 LYS B O 1
ATOM 2383 N N . VAL B 1 18 ? -16.906 -5.34 6.09 1 98 18 VAL B N 1
ATOM 2384 C CA . VAL B 1 18 ? -15.883 -5.016 7.074 1 98 18 VAL B CA 1
ATOM 2385 C C . VAL B 1 18 ? -16.031 -3.557 7.508 1 98 18 VAL B C 1
ATOM 2387 O O . VAL B 1 18 ? -16.703 -2.766 6.836 1 98 18 VAL B O 1
ATOM 2390 N N . SER B 1 19 ? -15.461 -3.23 8.625 1 98 19 SER B N 1
ATOM 2391 C CA . SER B 1 19 ? -15.539 -1.874 9.156 1 98 19 SER B CA 1
ATOM 2392 C C . SER B 1 19 ? -14.852 -0.878 8.227 1 98 19 SER B C 1
ATOM 2394 O O . SER B 1 19 ? -13.781 -1.165 7.68 1 98 19 SER B O 1
ATOM 2396 N N . TYR B 1 20 ? -15.422 0.314 8.086 1 98.12 20 TYR B N 1
ATOM 2397 C CA . TYR B 1 20 ? -14.797 1.391 7.324 1 98.12 20 TYR B CA 1
ATOM 2398 C C . TYR B 1 20 ? -13.523 1.872 8.008 1 98.12 20 TYR B C 1
ATOM 2400 O O . TYR B 1 20 ? -12.695 2.545 7.387 1 98.12 20 TYR B O 1
ATOM 2408 N N . GLU B 1 21 ? -13.289 1.448 9.289 1 97.81 21 GLU B N 1
ATOM 2409 C CA . GLU B 1 21 ? -12.141 1.901 10.07 1 97.81 21 GLU B CA 1
ATOM 2410 C C . GLU B 1 21 ? -11.062 0.825 10.148 1 97.81 21 GLU B C 1
ATOM 2412 O O . GLU B 1 21 ? -10.062 0.986 10.852 1 97.81 21 GLU B O 1
ATOM 2417 N N . ASP B 1 22 ? -11.375 -0.291 9.492 1 98.62 22 ASP B N 1
ATOM 2418 C CA . ASP B 1 22 ? -10.344 -1.319 9.461 1 98.62 22 ASP B CA 1
ATOM 2419 C C . ASP B 1 22 ? -9.031 -0.768 8.898 1 98.62 22 ASP B C 1
ATOM 2421 O O . ASP B 1 22 ? -9.023 -0.155 7.832 1 98.62 22 ASP B O 1
ATOM 2425 N N . ARG B 1 23 ? -7.961 -1.027 9.555 1 98.88 23 ARG B N 1
ATOM 2426 C CA . ARG B 1 23 ? -6.676 -0.451 9.172 1 98.88 23 ARG B CA 1
ATOM 2427 C C . ARG B 1 23 ? -6.184 -1.037 7.852 1 98.88 23 ARG B C 1
ATOM 2429 O O . ARG B 1 23 ? -5.348 -0.438 7.176 1 98.88 23 ARG B O 1
ATOM 2436 N N . GLY B 1 24 ? -6.633 -2.213 7.441 1 98.88 24 GLY B N 1
ATOM 2437 C CA . GLY B 1 24 ? -6.379 -2.693 6.094 1 98.88 24 GLY B CA 1
ATOM 2438 C C . GLY B 1 24 ? -7.016 -1.826 5.023 1 98.88 24 GLY B C 1
ATOM 2439 O O . GLY B 1 24 ? -6.457 -1.661 3.938 1 98.88 24 GLY B O 1
ATOM 2440 N N . TYR B 1 25 ? -8.172 -1.26 5.34 1 98.88 25 TYR B N 1
ATOM 2441 C CA . TYR B 1 25 ? -8.93 -0.46 4.383 1 98.88 25 TYR B CA 1
ATOM 2442 C C . TYR B 1 25 ? -8.352 0.946 4.27 1 98.88 25 TYR B C 1
ATOM 2444 O O . TYR B 1 25 ? -8.312 1.521 3.18 1 98.88 25 TYR B O 1
ATOM 2452 N N . VAL B 1 26 ? -7.785 1.472 5.371 1 98.75 26 VAL B N 1
ATOM 2453 C CA . VAL B 1 26 ? -7.441 2.889 5.355 1 98.75 26 VAL B CA 1
ATOM 2454 C C . VAL B 1 26 ? -5.93 3.051 5.211 1 98.75 26 VAL B C 1
ATOM 2456 O O . VAL B 1 26 ? -5.445 4.125 4.844 1 98.75 26 VAL B O 1
ATOM 2459 N N . PHE B 1 27 ? -5.125 1.959 5.48 1 98.88 27 PHE B N 1
ATOM 2460 C CA . PHE B 1 27 ? -3.674 2.092 5.449 1 98.88 27 PHE B CA 1
ATOM 2461 C C . PHE B 1 27 ? -3.045 0.975 4.625 1 98.88 27 PHE B C 1
ATOM 2463 O O . PHE B 1 27 ? -1.847 1.004 4.34 1 98.88 27 PHE B O 1
ATOM 2470 N N . GLY B 1 28 ? -3.809 -0.048 4.246 1 98.81 28 GLY B N 1
ATOM 2471 C CA . GLY B 1 28 ? -3.193 -1.262 3.734 1 98.81 28 GLY B CA 1
ATOM 2472 C C . GLY B 1 28 ? -2.373 -2 4.773 1 98.81 28 GLY B C 1
ATOM 2473 O O . GLY B 1 28 ? -1.425 -2.711 4.434 1 98.81 28 GLY B O 1
ATOM 2474 N N . ASP B 1 29 ? -2.732 -1.787 6.023 1 98.88 29 ASP B N 1
ATOM 2475 C CA . ASP B 1 29 ? -2.02 -2.377 7.152 1 98.88 29 ASP B CA 1
ATOM 2476 C C . ASP B 1 29 ? -2.447 -3.824 7.379 1 98.88 29 ASP B C 1
ATOM 2478 O O . ASP B 1 29 ? -3.238 -4.109 8.281 1 98.88 29 ASP B O 1
ATOM 2482 N N . GLY B 1 30 ? -1.896 -4.703 6.551 1 98.88 30 GLY B N 1
ATOM 2483 C CA . GLY B 1 30 ? -2.244 -6.117 6.586 1 98.88 30 GLY B CA 1
ATOM 2484 C C . GLY B 1 30 ? -1.451 -6.949 5.594 1 98.88 30 GLY B C 1
ATOM 2485 O O . GLY B 1 30 ? -0.553 -6.434 4.922 1 98.88 30 GLY B O 1
ATOM 2486 N N . ILE B 1 31 ? -1.76 -8.25 5.59 1 98.94 31 ILE B N 1
ATOM 2487 C CA . ILE B 1 31 ? -1.108 -9.242 4.742 1 98.94 31 ILE B CA 1
ATOM 2488 C C . ILE B 1 31 ? -2.156 -10.172 4.137 1 98.94 31 ILE B C 1
ATOM 2490 O O . ILE B 1 31 ? -3.312 -10.172 4.566 1 98.94 31 ILE B O 1
ATOM 2494 N N . TYR B 1 32 ? -1.714 -10.953 3.117 1 98.94 32 TYR B N 1
ATOM 2495 C CA . TYR B 1 32 ? -2.656 -11.906 2.535 1 98.94 32 TYR B CA 1
ATOM 2496 C C . TYR B 1 32 ? -1.933 -13.141 2.014 1 98.94 32 TYR B C 1
ATOM 2498 O O . TYR B 1 32 ? -0.7 -13.188 1.992 1 98.94 32 TYR B O 1
ATOM 2506 N N . GLU B 1 33 ? -2.664 -14.117 1.674 1 98.88 33 GLU B N 1
ATOM 2507 C CA . GLU B 1 33 ? -2.232 -15.289 0.923 1 98.88 33 GLU B CA 1
ATOM 2508 C C . GLU B 1 33 ? -3.279 -15.703 -0.109 1 98.88 33 GLU B C 1
ATOM 2510 O O . GLU B 1 33 ? -4.453 -15.344 0.013 1 98.88 33 GLU B O 1
ATOM 2515 N N . TYR B 1 34 ? -2.887 -16.328 -1.06 1 98.75 34 TYR B N 1
ATOM 2516 C CA . TYR B 1 34 ? -3.719 -16.969 -2.068 1 98.75 34 TYR B CA 1
ATOM 2517 C C . TYR B 1 34 ? -3.297 -18.422 -2.277 1 98.75 34 TYR B C 1
ATOM 2519 O O . TYR B 1 34 ? -2.15 -18.703 -2.641 1 98.75 34 TYR B O 1
ATOM 2527 N N . ILE B 1 35 ? -4.191 -19.359 -2.041 1 98.62 35 ILE B N 1
ATOM 2528 C CA . ILE B 1 35 ? -3.873 -20.781 -2.018 1 98.62 35 ILE B CA 1
ATOM 2529 C C . ILE B 1 35 ? -4.723 -21.516 -3.053 1 98.62 35 ILE B C 1
ATOM 2531 O O . ILE B 1 35 ? -5.934 -21.297 -3.141 1 98.62 35 ILE B O 1
ATOM 2535 N N . ARG B 1 36 ? -4.141 -22.391 -3.777 1 98.56 36 ARG B N 1
ATOM 2536 C CA . ARG B 1 36 ? -4.828 -23.156 -4.82 1 98.56 36 ARG B CA 1
ATOM 2537 C C . ARG B 1 36 ? -5.383 -24.453 -4.266 1 98.56 36 ARG B C 1
ATOM 2539 O O . ARG B 1 36 ? -4.738 -25.125 -3.453 1 98.56 36 ARG B O 1
ATOM 2546 N N . ALA B 1 37 ? -6.551 -24.797 -4.711 1 98.06 37 ALA B N 1
ATOM 2547 C CA . ALA B 1 37 ? -7.137 -26.125 -4.465 1 98.06 37 ALA B CA 1
ATOM 2548 C C . ALA B 1 37 ? -7.273 -26.906 -5.766 1 98.06 37 ALA B C 1
ATOM 2550 O O . ALA B 1 37 ? -7.758 -26.391 -6.77 1 98.06 37 ALA B O 1
ATOM 2551 N N . TYR B 1 38 ? -6.75 -28.094 -5.793 1 97.88 38 TYR B N 1
ATOM 2552 C CA . TYR B 1 38 ? -6.898 -29.047 -6.879 1 97.88 38 TYR B CA 1
ATOM 2553 C C . TYR B 1 38 ? -7.676 -30.281 -6.414 1 97.88 38 TYR B C 1
ATOM 2555 O O . TYR B 1 38 ? -7.242 -30.984 -5.504 1 97.88 38 TYR B O 1
ATOM 2563 N N . ASP B 1 39 ? -8.789 -30.531 -7.031 1 96.19 39 ASP B N 1
ATOM 2564 C CA . ASP B 1 39 ? -9.633 -31.672 -6.723 1 96.19 39 ASP B CA 1
ATOM 2565 C C . ASP B 1 39 ? -9.922 -31.75 -5.227 1 96.19 39 ASP B C 1
ATOM 2567 O O . ASP B 1 39 ? -9.711 -32.812 -4.602 1 96.19 39 ASP B O 1
ATOM 2571 N N . GLY B 1 40 ? -10.195 -30.594 -4.652 1 95.19 40 GLY B N 1
ATOM 2572 C CA . GLY B 1 40 ? -10.633 -30.516 -3.266 1 95.19 40 GLY B CA 1
ATOM 2573 C C . GLY B 1 40 ? -9.484 -30.516 -2.275 1 95.19 40 GLY B C 1
ATOM 2574 O O . GLY B 1 40 ? -9.703 -30.453 -1.064 1 95.19 40 GLY B O 1
ATOM 2575 N N . LYS B 1 41 ? -8.281 -30.562 -2.777 1 96.94 41 LYS B N 1
ATOM 2576 C CA . LYS B 1 41 ? -7.102 -30.609 -1.916 1 96.94 41 LYS B CA 1
ATOM 2577 C C . LYS B 1 41 ? -6.312 -29.297 -2.014 1 96.94 41 LYS B C 1
ATOM 2579 O O . LYS B 1 41 ? -6.203 -28.719 -3.092 1 96.94 41 LYS B O 1
ATOM 2584 N N . LEU B 1 42 ? -5.832 -28.891 -0.858 1 98.25 42 LEU B N 1
ATOM 2585 C CA . LEU B 1 42 ? -5.051 -27.656 -0.807 1 98.25 42 LEU B CA 1
ATOM 2586 C C . LEU B 1 42 ? -3.602 -27.922 -1.205 1 98.25 42 LEU B C 1
ATOM 2588 O O . LEU B 1 42 ? -2.961 -28.828 -0.674 1 98.25 42 LEU B O 1
ATOM 2592 N N . PHE B 1 43 ? -3.109 -27.141 -2.109 1 98.5 43 PHE B N 1
ATOM 2593 C CA . PHE B 1 43 ? -1.755 -27.312 -2.621 1 98.5 43 PHE B CA 1
ATOM 2594 C C . PHE B 1 43 ? -0.771 -26.438 -1.855 1 98.5 43 PHE B C 1
ATOM 2596 O O . PHE B 1 43 ? -0.949 -25.219 -1.779 1 98.5 43 PHE B O 1
ATOM 2603 N N . THR B 1 44 ? 0.314 -26.953 -1.25 1 98.44 44 THR B N 1
ATOM 2604 C CA . THR B 1 44 ? 1.396 -26.297 -0.534 1 98.44 44 THR B CA 1
ATOM 2605 C C . THR B 1 44 ? 0.842 -25.375 0.551 1 98.44 44 THR B C 1
ATOM 2607 O O . THR B 1 44 ? 1.311 -24.25 0.717 1 98.44 44 THR B O 1
ATOM 2610 N N . VAL B 1 45 ? -0.161 -25.828 1.238 1 98.31 45 VAL B N 1
ATOM 2611 C CA . VAL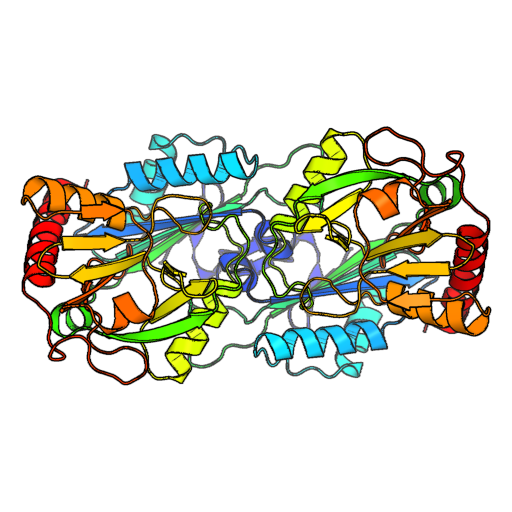 B 1 45 ? -0.916 -24.984 2.16 1 98.31 45 VAL B CA 1
ATOM 2612 C C . VAL B 1 45 ? -0.053 -24.641 3.373 1 98.31 45 VAL B C 1
ATOM 2614 O O . VAL B 1 45 ? -0.12 -23.531 3.898 1 98.31 45 VAL B O 1
ATOM 2617 N N . THR B 1 46 ? 0.779 -25.547 3.812 1 98.44 46 THR B N 1
ATOM 2618 C CA . THR B 1 46 ? 1.647 -25.281 4.957 1 98.44 46 THR B CA 1
ATOM 2619 C C . THR B 1 46 ? 2.631 -24.156 4.648 1 98.44 46 THR B C 1
ATOM 2621 O O . THR B 1 46 ? 2.783 -23.234 5.441 1 98.44 46 THR B O 1
ATOM 2624 N N . GLU B 1 47 ? 3.289 -24.25 3.445 1 98.56 47 GLU B N 1
ATOM 2625 C CA . GLU B 1 47 ? 4.246 -23.234 3.027 1 98.56 47 GLU B CA 1
ATOM 2626 C C . GLU B 1 47 ? 3.582 -21.859 2.93 1 98.56 47 GLU B C 1
ATOM 2628 O O . GLU B 1 47 ? 4.184 -20.844 3.295 1 98.56 47 GLU B O 1
ATOM 2633 N N . HIS B 1 48 ? 2.359 -21.875 2.475 1 98.88 48 HIS B N 1
ATOM 2634 C CA . HIS B 1 48 ? 1.625 -20.609 2.359 1 98.88 48 HIS B CA 1
ATOM 2635 C C . HIS B 1 48 ? 1.382 -19.984 3.73 1 98.88 48 HIS B C 1
ATOM 2637 O O . HIS B 1 48 ? 1.606 -18.797 3.922 1 98.88 48 HIS B O 1
ATOM 2643 N N . PHE B 1 49 ? 0.977 -20.75 4.695 1 98.81 49 PHE B N 1
ATOM 2644 C CA . PHE B 1 49 ? 0.621 -20.172 5.984 1 98.81 49 PHE B CA 1
ATOM 2645 C C . PHE B 1 49 ? 1.867 -19.891 6.812 1 98.81 49 PHE B C 1
ATOM 2647 O O . PHE B 1 49 ? 1.875 -18.969 7.641 1 98.81 49 PHE B O 1
ATOM 2654 N N . GLU B 1 50 ? 2.947 -20.641 6.57 1 98.81 50 GLU B N 1
ATOM 2655 C CA . GLU B 1 50 ? 4.219 -20.234 7.16 1 98.81 50 GLU B CA 1
ATOM 2656 C C . GLU B 1 50 ? 4.637 -18.859 6.672 1 98.81 50 GLU B C 1
ATOM 2658 O O . GLU B 1 50 ? 5.09 -18.031 7.461 1 98.81 50 GLU B O 1
ATOM 2663 N N . ARG B 1 51 ? 4.465 -18.641 5.422 1 98.81 51 ARG B N 1
ATOM 2664 C CA . ARG B 1 51 ? 4.773 -17.312 4.891 1 98.81 51 ARG B CA 1
ATOM 2665 C C . ARG B 1 51 ? 3.803 -16.266 5.426 1 98.81 51 ARG B C 1
ATOM 2667 O O . ARG B 1 51 ? 4.188 -15.117 5.66 1 98.81 51 ARG B O 1
ATOM 2674 N N . PHE B 1 52 ? 2.521 -16.656 5.574 1 98.88 52 PHE B N 1
ATOM 2675 C CA . PHE B 1 52 ? 1.513 -15.758 6.129 1 98.88 52 PHE B CA 1
ATOM 2676 C C . PHE B 1 52 ? 1.928 -15.266 7.508 1 98.88 52 PHE B C 1
ATOM 2678 O O . PHE B 1 52 ? 1.899 -14.062 7.773 1 98.88 52 PHE B O 1
ATOM 2685 N N . ILE B 1 53 ? 2.346 -16.188 8.336 1 98.81 53 ILE B N 1
ATOM 2686 C CA . ILE B 1 53 ? 2.76 -15.859 9.695 1 98.81 53 ILE B CA 1
ATOM 2687 C C . ILE B 1 53 ? 4.055 -15.055 9.664 1 98.81 53 ILE B C 1
ATOM 2689 O O . ILE B 1 53 ? 4.215 -14.102 10.43 1 98.81 53 ILE B O 1
ATOM 2693 N N . ARG B 1 54 ? 4.969 -15.414 8.82 1 98.69 54 ARG B N 1
ATOM 2694 C CA . ARG B 1 54 ? 6.199 -14.641 8.672 1 98.69 54 ARG B CA 1
ATOM 2695 C C . ARG B 1 54 ? 5.898 -13.203 8.258 1 98.69 54 ARG B C 1
ATOM 2697 O O . ARG B 1 54 ? 6.461 -12.266 8.828 1 98.69 54 ARG B O 1
ATOM 2704 N N . SER B 1 55 ? 5.051 -13.055 7.184 1 98.88 55 SER B N 1
ATOM 2705 C CA . SER B 1 55 ? 4.672 -11.719 6.727 1 98.88 55 SER B CA 1
ATOM 2706 C C . SER B 1 55 ? 4.059 -10.898 7.859 1 98.88 55 SER B C 1
ATOM 2708 O O . SER B 1 55 ? 4.367 -9.711 8.016 1 98.88 55 SER B O 1
ATOM 2710 N N . ALA B 1 56 ? 3.166 -11.523 8.664 1 98.88 56 ALA B N 1
ATOM 2711 C CA . ALA B 1 56 ? 2.559 -10.852 9.805 1 98.88 56 ALA B CA 1
ATOM 2712 C C . ALA B 1 56 ? 3.623 -10.375 10.789 1 98.88 56 ALA B C 1
ATOM 2714 O O . ALA B 1 56 ? 3.58 -9.234 11.258 1 98.88 56 ALA B O 1
ATOM 2715 N N . SER B 1 57 ? 4.559 -11.203 11.062 1 98.62 57 SER B N 1
ATOM 2716 C CA . SER B 1 57 ? 5.629 -10.875 12 1 98.62 57 SER B CA 1
ATOM 2717 C C . SER B 1 57 ? 6.465 -9.703 11.492 1 98.62 57 SER B C 1
ATOM 2719 O O . SER B 1 57 ? 6.887 -8.852 12.273 1 98.62 57 SER B O 1
ATOM 2721 N N . GLU B 1 58 ? 6.703 -9.648 10.203 1 98.69 58 GLU B N 1
ATOM 2722 C CA . GLU B 1 58 ? 7.523 -8.602 9.602 1 98.69 58 GLU B CA 1
ATOM 2723 C C . GLU B 1 58 ? 6.879 -7.234 9.773 1 98.69 58 GLU B C 1
ATOM 2725 O O . GLU B 1 58 ? 7.566 -6.211 9.75 1 98.69 58 GLU B O 1
ATOM 2730 N N . ILE B 1 59 ? 5.578 -7.223 9.938 1 98.75 59 ILE B N 1
ATOM 2731 C CA . ILE B 1 59 ? 4.926 -5.93 10.125 1 98.75 59 ILE B CA 1
ATOM 2732 C C . ILE B 1 59 ? 4.441 -5.805 11.57 1 98.75 59 ILE B C 1
ATOM 2734 O O . ILE B 1 59 ? 3.559 -5 11.867 1 98.75 59 ILE B O 1
ATOM 2738 N N . GLN B 1 60 ? 4.938 -6.691 12.422 1 98.31 60 GLN B N 1
ATOM 2739 C CA . GLN B 1 60 ? 4.688 -6.656 13.859 1 98.31 60 GLN B CA 1
ATOM 2740 C C . GLN B 1 60 ? 3.213 -6.887 14.172 1 98.31 60 GLN B C 1
ATOM 2742 O O . GLN B 1 60 ? 2.637 -6.203 15.023 1 98.31 60 GLN B O 1
ATOM 2747 N N . LEU B 1 61 ? 2.617 -7.773 13.492 1 98.44 61 LEU B N 1
ATOM 2748 C CA . LEU B 1 61 ? 1.231 -8.188 13.68 1 98.44 61 LEU B CA 1
ATOM 2749 C C . LEU B 1 61 ? 1.158 -9.586 14.273 1 98.44 61 LEU B C 1
ATOM 2751 O O . LEU B 1 61 ? 1.632 -10.547 13.672 1 98.44 61 LEU B O 1
ATOM 2755 N N . ASP B 1 62 ? 0.667 -9.641 15.43 1 96.94 62 ASP B N 1
ATOM 2756 C CA . ASP B 1 62 ? 0.426 -10.938 16.047 1 96.94 62 ASP B CA 1
ATOM 2757 C C . ASP B 1 62 ? -0.963 -11.469 15.688 1 96.94 62 ASP B C 1
ATOM 2759 O O . ASP B 1 62 ? -1.968 -10.984 16.219 1 96.94 62 ASP B O 1
ATOM 2763 N N . LEU B 1 63 ? -1.067 -12.438 14.914 1 96.5 63 LEU B N 1
ATOM 2764 C CA . LEU B 1 63 ? -2.34 -12.953 14.422 1 96.5 63 LEU B CA 1
ATOM 2765 C C . LEU B 1 63 ? -3.053 -13.766 15.492 1 96.5 63 LEU B C 1
ATOM 2767 O O . LEU B 1 63 ? -4.285 -13.852 15.5 1 96.5 63 LEU B O 1
ATOM 2771 N N . GLY B 1 64 ? -2.312 -14.453 16.328 1 95.12 64 GLY B N 1
ATOM 2772 C CA . GLY B 1 64 ? -2.895 -15.336 17.312 1 95.12 64 GLY B CA 1
ATOM 2773 C C . GLY B 1 64 ? -3.334 -16.672 16.75 1 95.12 64 GLY B C 1
ATOM 2774 O O . GLY B 1 64 ? -4.172 -17.359 17.328 1 95.12 64 GLY B O 1
ATOM 2775 N N . TYR B 1 65 ? -2.992 -17.047 15.562 1 96.88 65 TYR B N 1
ATOM 2776 C CA . TYR B 1 65 ? -3.295 -18.312 14.906 1 96.88 65 TYR B CA 1
ATOM 2777 C C . TYR B 1 65 ? -2.02 -19.109 14.633 1 96.88 65 TYR B C 1
ATOM 2779 O O . TYR B 1 65 ? -0.981 -18.531 14.305 1 96.88 65 TYR B O 1
ATOM 2787 N N . THR B 1 66 ? -2.117 -20.359 14.797 1 97.94 66 THR B N 1
ATOM 2788 C CA . THR B 1 66 ? -1.067 -21.25 14.305 1 97.94 66 THR B CA 1
ATOM 2789 C C . THR B 1 66 ? -1.295 -21.594 12.828 1 97.94 66 THR B C 1
ATOM 2791 O O . THR B 1 66 ? -2.379 -21.344 12.297 1 97.94 66 THR B O 1
ATOM 2794 N N . VAL B 1 67 ? -0.272 -22.109 12.227 1 98.56 67 VAL B N 1
ATOM 2795 C CA . VAL B 1 67 ? -0.381 -22.562 10.852 1 98.56 67 VAL B CA 1
ATOM 2796 C C . VAL B 1 67 ? -1.521 -23.578 10.727 1 98.56 67 VAL B C 1
ATOM 2798 O O . VAL B 1 67 ? -2.354 -23.484 9.82 1 98.56 67 VAL B O 1
ATOM 2801 N N . GLU B 1 68 ? -1.624 -24.484 11.664 1 98.44 68 GLU B N 1
ATOM 2802 C CA . GLU B 1 68 ? -2.633 -25.547 11.641 1 98.44 68 GLU B CA 1
ATOM 2803 C C . GLU B 1 68 ? -4.039 -24.969 11.766 1 98.44 68 GLU B C 1
ATOM 2805 O O . GLU B 1 68 ? -4.961 -25.406 11.07 1 98.44 68 GLU B O 1
ATOM 2810 N N . GLU B 1 69 ? -4.215 -24.016 12.664 1 98.25 69 GLU B N 1
ATOM 2811 C CA . GLU B 1 69 ? -5.52 -23.391 12.844 1 98.25 69 GLU B CA 1
ATOM 2812 C C . GLU B 1 69 ? -5.965 -22.672 11.57 1 98.25 69 GLU B C 1
ATOM 2814 O O . GLU B 1 69 ? -7.141 -22.719 11.203 1 98.25 69 GLU B O 1
ATOM 2819 N N . LEU B 1 70 ? -5.027 -22.031 10.898 1 98.69 70 LEU B N 1
ATOM 2820 C CA . LEU B 1 70 ? -5.336 -21.344 9.648 1 98.69 70 LEU B CA 1
ATOM 2821 C C . LEU B 1 70 ? -5.691 -22.344 8.555 1 98.69 70 LEU B C 1
ATOM 2823 O O . LEU B 1 70 ? -6.617 -22.094 7.77 1 98.69 70 LEU B O 1
ATOM 2827 N N . ILE B 1 71 ? -4.965 -23.438 8.484 1 98.62 71 ILE B N 1
ATOM 2828 C CA . ILE B 1 71 ? -5.258 -24.5 7.512 1 98.62 71 ILE B CA 1
ATOM 2829 C C . ILE B 1 71 ? -6.676 -25.016 7.723 1 98.62 71 ILE B C 1
ATOM 2831 O O . ILE B 1 71 ? -7.422 -25.219 6.762 1 98.62 71 ILE B O 1
ATOM 2835 N N . ASP B 1 72 ? -7.078 -25.172 8.977 1 98.31 72 ASP B N 1
ATOM 2836 C CA . ASP B 1 72 ? -8.43 -25.641 9.289 1 98.31 72 ASP B CA 1
ATOM 2837 C C . ASP B 1 72 ? -9.477 -24.656 8.781 1 98.31 72 ASP B C 1
ATOM 2839 O O . ASP B 1 72 ? -10.516 -25.062 8.266 1 98.31 72 ASP B O 1
ATOM 2843 N N . VAL B 1 73 ? -9.227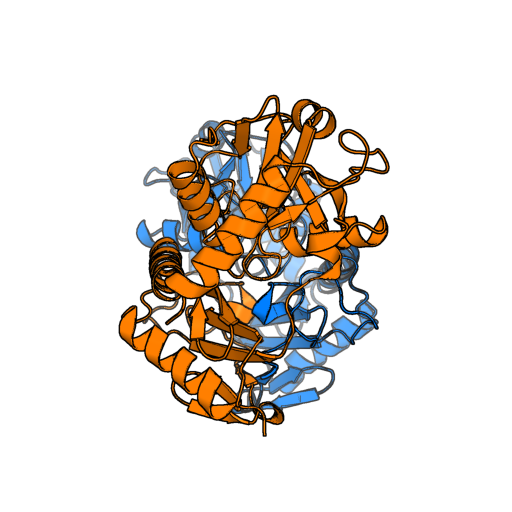 -23.375 8.945 1 98.25 73 VAL B N 1
ATOM 2844 C CA . VAL B 1 73 ? -10.148 -22.328 8.5 1 98.25 73 VAL B CA 1
ATOM 2845 C C . VAL B 1 73 ? -10.367 -22.453 6.992 1 98.25 73 VAL B C 1
ATOM 2847 O O . VAL B 1 73 ? -11.516 -22.484 6.527 1 98.25 73 VAL B O 1
ATOM 2850 N N . VAL B 1 74 ? -9.297 -22.609 6.227 1 98.44 74 VAL B N 1
ATOM 2851 C CA . VAL B 1 74 ? -9.438 -22.562 4.773 1 98.44 74 VAL B CA 1
ATOM 2852 C C . VAL B 1 74 ? -9.977 -23.891 4.266 1 98.44 74 VAL B C 1
ATOM 2854 O O . VAL B 1 74 ? -10.688 -23.938 3.258 1 98.44 74 VAL B O 1
ATOM 2857 N N . ARG B 1 75 ? -9.672 -24.969 4.93 1 97.88 75 ARG B N 1
ATOM 2858 C CA . ARG B 1 75 ? -10.273 -26.266 4.574 1 97.88 75 ARG B CA 1
ATOM 2859 C C . ARG B 1 75 ? -11.789 -26.219 4.738 1 97.88 75 ARG B C 1
ATOM 2861 O O . ARG B 1 75 ? -12.516 -26.703 3.873 1 97.88 75 ARG B O 1
ATOM 2868 N N . GLU B 1 76 ? -12.195 -25.703 5.859 1 98.06 76 GLU B N 1
ATOM 2869 C CA . GLU B 1 76 ? -13.633 -25.578 6.094 1 9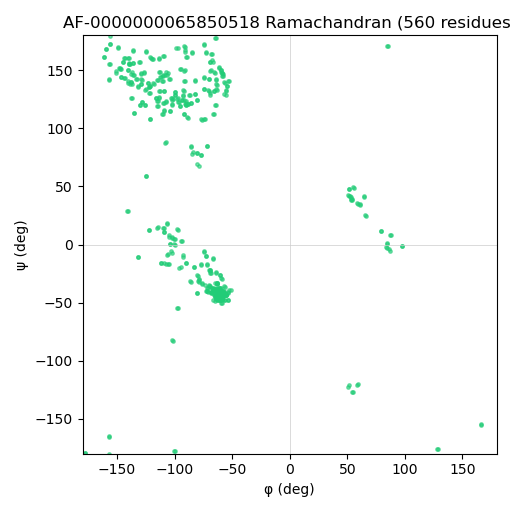8.06 76 GLU B CA 1
ATOM 2870 C C . GLU B 1 76 ? -14.281 -24.672 5.062 1 98.06 76 GLU B C 1
ATOM 2872 O O . GLU B 1 76 ? -15.406 -24.922 4.613 1 98.06 76 GLU B O 1
ATOM 2877 N N . LEU B 1 77 ? -13.602 -23.609 4.734 1 98.44 77 LEU B N 1
ATOM 2878 C CA . LEU B 1 77 ? -14.109 -22.672 3.736 1 98.44 77 LEU B CA 1
ATOM 2879 C C . LEU B 1 77 ? -14.312 -23.359 2.395 1 98.44 77 LEU B C 1
ATOM 2881 O O . LEU B 1 77 ? -15.32 -23.125 1.718 1 98.44 77 LEU B O 1
ATOM 2885 N N . LEU B 1 78 ? -13.391 -24.188 1.972 1 97.5 78 LEU B N 1
ATOM 2886 C CA . LEU B 1 78 ? -13.516 -24.953 0.735 1 97.5 78 LEU B CA 1
ATOM 2887 C C . LEU B 1 78 ? -14.727 -25.875 0.789 1 97.5 78 LEU B C 1
ATOM 2889 O O . LEU B 1 78 ? -15.492 -25.969 -0.176 1 97.5 78 LEU B O 1
ATOM 2893 N N . LYS B 1 79 ? -14.836 -26.5 1.922 1 96.81 79 LYS B N 1
ATOM 2894 C CA . LYS B 1 79 ? -15.914 -27.469 2.105 1 96.81 79 LYS B CA 1
ATOM 2895 C C . LYS B 1 79 ? -17.281 -26.797 2.057 1 96.81 79 LYS B C 1
ATOM 2897 O O . LYS B 1 79 ? -18.172 -27.234 1.323 1 96.81 79 LYS B O 1
ATOM 2902 N N . VAL B 1 80 ? -17.422 -25.719 2.791 1 97.69 80 VAL B N 1
ATOM 2903 C CA . VAL B 1 80 ? -18.734 -25.094 2.918 1 97.69 80 VAL B CA 1
ATOM 2904 C C . VAL B 1 80 ? -19.141 -24.484 1.579 1 97.69 80 VAL B C 1
ATOM 2906 O O . VAL B 1 80 ? -20.328 -24.375 1.275 1 97.69 80 VAL B O 1
ATOM 2909 N N . ASN B 1 81 ? -18.203 -24.141 0.729 1 98.19 81 ASN B N 1
ATOM 2910 C CA . ASN B 1 81 ? -18.5 -23.531 -0.568 1 98.19 81 ASN B CA 1
ATOM 2911 C C . ASN B 1 81 ? -18.438 -24.562 -1.69 1 98.19 81 ASN B C 1
ATOM 2913 O O . ASN B 1 81 ? -18.578 -24.234 -2.865 1 98.19 81 ASN B O 1
ATOM 2917 N N . ASN B 1 82 ? -18.141 -25.812 -1.391 1 97.12 82 ASN B N 1
ATOM 2918 C CA . ASN B 1 82 ? -18.094 -26.938 -2.332 1 97.12 82 ASN B CA 1
ATOM 2919 C C . ASN B 1 82 ? -17.156 -26.641 -3.498 1 97.12 82 ASN B C 1
ATOM 2921 O O . ASN B 1 82 ? -17.547 -26.766 -4.66 1 97.12 82 ASN B O 1
ATOM 2925 N N . ILE B 1 83 ? -16 -26.219 -3.188 1 96.88 83 ILE B N 1
ATOM 2926 C CA . ILE B 1 83 ? -15.016 -25.906 -4.215 1 96.88 83 ILE B CA 1
ATOM 2927 C C . ILE B 1 83 ? -14.078 -27.094 -4.41 1 96.88 83 ILE B C 1
ATOM 2929 O O . ILE B 1 83 ? -13.438 -27.547 -3.461 1 96.88 83 ILE B O 1
ATOM 2933 N N . GLN B 1 84 ? -14 -27.578 -5.582 1 96.31 84 GLN B N 1
ATOM 2934 C CA . GLN B 1 84 ? -13.086 -28.656 -5.93 1 96.31 84 GLN B CA 1
ATOM 2935 C C . GLN B 1 84 ? -11.805 -28.125 -6.566 1 96.31 84 GLN B C 1
ATOM 2937 O O . GLN B 1 84 ? -10.703 -28.438 -6.121 1 96.31 84 GLN B O 1
ATOM 2942 N N . ASN B 1 85 ? -11.953 -27.344 -7.621 1 97.38 85 ASN B N 1
ATOM 2943 C CA . ASN B 1 85 ? -10.875 -26.625 -8.281 1 97.38 85 ASN B CA 1
ATOM 2944 C C . ASN B 1 85 ? -11.055 -25.109 -8.164 1 97.38 85 ASN B C 1
ATOM 2946 O O . ASN B 1 85 ? -12.125 -24.594 -8.477 1 97.38 85 ASN B O 1
ATOM 2950 N N . GLY B 1 86 ? -10.117 -24.438 -7.637 1 97.5 86 GLY B N 1
ATOM 2951 C CA . GLY B 1 86 ? -10.203 -23.016 -7.418 1 97.5 86 GLY B CA 1
ATOM 2952 C C . GLY B 1 86 ? -9.125 -22.484 -6.496 1 97.5 86 GLY B C 1
ATOM 2953 O O . GLY B 1 86 ? -7.988 -22.953 -6.52 1 97.5 86 GLY B O 1
ATOM 2954 N N . GLY B 1 87 ? -9.398 -21.391 -5.855 1 97.19 87 GLY B N 1
ATOM 2955 C CA . GLY B 1 87 ? -8.445 -20.75 -4.965 1 97.19 87 GLY B CA 1
ATOM 2956 C C . GLY B 1 87 ? -9.094 -20.094 -3.762 1 97.19 87 GLY B C 1
ATOM 2957 O O . GLY B 1 87 ? -10.297 -19.859 -3.758 1 97.19 87 GLY B O 1
ATOM 2958 N N . ILE B 1 88 ? -8.344 -19.922 -2.725 1 98.38 88 ILE B N 1
ATOM 2959 C CA . ILE B 1 88 ? -8.742 -19.25 -1.491 1 98.38 88 ILE B CA 1
ATOM 2960 C C . ILE B 1 88 ? -7.895 -18 -1.291 1 98.38 88 ILE B C 1
ATOM 2962 O O . ILE B 1 88 ? -6.664 -18.062 -1.373 1 98.38 88 ILE B O 1
ATOM 2966 N N . TYR B 1 89 ? -8.57 -16.953 -1.116 1 98.81 89 TYR B N 1
ATOM 2967 C CA . TYR B 1 89 ? -7.941 -15.727 -0.649 1 98.81 89 TYR B CA 1
ATOM 2968 C C . TYR B 1 89 ? -8.156 -15.539 0.849 1 98.81 89 TYR B C 1
ATOM 2970 O O . TYR B 1 89 ? -9.281 -15.656 1.342 1 98.81 89 TYR B O 1
ATOM 2978 N N . ILE B 1 90 ? -7.078 -15.297 1.596 1 98.88 90 ILE B N 1
ATOM 2979 C CA . ILE B 1 90 ? -7.176 -14.984 3.016 1 98.88 90 ILE B CA 1
ATOM 2980 C C . ILE B 1 90 ? -6.324 -13.75 3.33 1 98.88 90 ILE B C 1
ATOM 2982 O O . ILE B 1 90 ? -5.207 -13.617 2.824 1 98.88 90 ILE B O 1
ATOM 2986 N N . GLN B 1 91 ? -6.859 -12.859 4.102 1 98.88 91 GLN B N 1
ATOM 2987 C CA . GLN B 1 91 ? -6.191 -11.625 4.488 1 98.88 91 GLN B CA 1
ATOM 2988 C C . GLN B 1 91 ? -6.324 -11.367 5.988 1 98.88 91 GLN B C 1
ATOM 2990 O O . GLN B 1 91 ? -7.336 -11.727 6.598 1 98.88 91 GLN B O 1
ATOM 2995 N N . ALA B 1 92 ? -5.277 -10.836 6.594 1 98.94 92 ALA B N 1
ATOM 2996 C CA . ALA B 1 92 ? -5.281 -10.352 7.973 1 98.94 92 ALA B CA 1
ATOM 2997 C C . ALA B 1 92 ? -4.895 -8.883 8.039 1 98.94 92 ALA B C 1
ATOM 2999 O O . ALA B 1 92 ? -3.926 -8.453 7.406 1 98.94 92 ALA B O 1
ATOM 3000 N N . THR B 1 93 ? -5.684 -8.133 8.727 1 98.88 93 THR B N 1
ATOM 3001 C CA . THR B 1 93 ? -5.348 -6.738 8.984 1 98.88 93 THR B CA 1
ATOM 3002 C C . THR B 1 93 ? -5.082 -6.512 10.469 1 98.88 93 THR B C 1
ATOM 3004 O O . THR B 1 93 ? -5.422 -7.352 11.305 1 98.88 93 THR B O 1
ATOM 3007 N N . ARG B 1 94 ? -4.391 -5.438 10.781 1 98.81 94 ARG B N 1
ATOM 3008 C CA . ARG B 1 94 ? -4.086 -5.145 12.18 1 98.81 94 ARG B CA 1
ATOM 3009 C C . ARG B 1 94 ? -5.363 -5 13 1 98.81 94 ARG B C 1
ATOM 3011 O O . ARG B 1 94 ? -5.371 -5.273 14.203 1 98.81 94 ARG B O 1
ATOM 3018 N N . GLY B 1 95 ? -6.469 -4.551 12.375 1 98.56 95 GLY B N 1
ATOM 3019 C CA . GLY B 1 95 ? -7.738 -4.484 13.086 1 98.56 95 GLY B CA 1
ATOM 3020 C C . GLY B 1 95 ? -8.406 -3.125 12.984 1 98.56 95 GLY B C 1
ATOM 3021 O O . GLY B 1 95 ? -7.949 -2.26 12.234 1 98.56 95 GLY B O 1
ATOM 3022 N N . VAL B 1 96 ? -9.508 -3.004 13.672 1 98.19 96 VAL B N 1
ATOM 3023 C CA . VAL B 1 96 ? -10.352 -1.81 13.641 1 98.19 96 VAL B CA 1
ATOM 3024 C C . VAL B 1 96 ? -9.898 -0.841 14.734 1 98.19 96 VAL B C 1
ATOM 3026 O O . VAL B 1 96 ? -9.82 -1.213 15.906 1 98.19 96 VAL B O 1
ATOM 3029 N N . ALA B 1 97 ? -9.523 0.352 14.398 1 98 97 ALA B N 1
ATOM 3030 C CA . ALA B 1 97 ? -9.102 1.386 15.336 1 98 97 ALA B CA 1
ATOM 3031 C C . ALA B 1 97 ? -9.258 2.777 14.734 1 98 97 ALA B C 1
ATOM 3033 O O . ALA B 1 97 ? -9.281 2.932 13.508 1 98 97 ALA B O 1
ATOM 3034 N N . PRO B 1 98 ? -9.406 3.783 15.594 1 96.38 98 PRO B N 1
ATOM 3035 C CA . PRO B 1 98 ? -9.367 5.145 15.047 1 96.38 98 PRO B CA 1
ATOM 3036 C C . PRO B 1 98 ? -8.125 5.41 14.203 1 96.38 98 PRO B C 1
ATOM 3038 O O . PRO B 1 98 ? -7.031 4.945 14.547 1 96.38 98 PRO B O 1
ATOM 3041 N N . ARG B 1 99 ? -8.352 6.105 13.164 1 96.94 99 ARG B N 1
ATOM 3042 C CA . ARG B 1 99 ? -7.27 6.293 12.195 1 96.94 99 ARG B CA 1
ATOM 3043 C C . ARG B 1 99 ? -6.117 7.082 12.812 1 96.94 99 ARG B C 1
ATOM 3045 O O . ARG B 1 99 ? -6.305 8.211 13.266 1 96.94 99 ARG B O 1
ATOM 3052 N N . ASN B 1 100 ? -5.062 6.582 12.867 1 97.31 100 ASN B N 1
ATOM 3053 C CA . ASN B 1 100 ? -3.752 7.105 13.242 1 97.31 100 ASN B CA 1
ATOM 3054 C C . ASN B 1 100 ? -2.623 6.277 12.641 1 97.31 100 ASN B C 1
ATOM 3056 O O . ASN B 1 100 ? -2.723 5.051 12.555 1 97.31 100 ASN B O 1
ATOM 3060 N N . HIS B 1 101 ? -1.574 6.898 12.234 1 98.38 101 HIS B N 1
ATOM 3061 C CA . HIS B 1 101 ? -0.496 6.168 11.578 1 98.38 101 HIS B CA 1
ATOM 3062 C C . HIS B 1 101 ? 0.173 5.195 12.547 1 98.38 101 HIS B C 1
ATOM 3064 O O . HIS B 1 101 ? 0.559 4.09 12.148 1 98.38 101 HIS B O 1
ATOM 3070 N N . SER B 1 102 ? 0.319 5.598 13.781 1 98.19 102 SER B N 1
ATOM 3071 C CA . SER B 1 102 ? 0.926 4.688 14.75 1 98.19 102 SER B CA 1
ATOM 3072 C C . SER B 1 102 ? 0.004 3.512 15.055 1 98.19 102 SER B C 1
ATOM 3074 O O . SER B 1 102 ? -1.209 3.602 14.859 1 98.19 102 SER B O 1
ATOM 3076 N N . PHE B 1 103 ? 0.603 2.43 15.516 1 98.5 103 PHE B N 1
ATOM 3077 C CA . PHE B 1 103 ? -0.209 1.295 15.938 1 98.5 103 PHE B CA 1
ATOM 3078 C C . PHE B 1 103 ? -1.172 1.703 17.047 1 98.5 103 PHE B C 1
ATOM 3080 O O . PHE B 1 103 ? -0.843 2.547 17.875 1 98.5 103 PHE B O 1
ATOM 3087 N N . PRO B 1 104 ? -2.334 1.102 17.016 1 98.12 104 PRO B N 1
ATOM 3088 C CA . PRO B 1 104 ? -3.287 1.414 18.094 1 98.12 104 PRO B CA 1
ATOM 3089 C C . PRO B 1 104 ? -2.787 0.995 19.469 1 98.12 104 PRO B C 1
ATOM 3091 O O . PRO B 1 104 ? -2.191 -0.075 19.609 1 98.12 104 PRO B O 1
ATOM 3094 N N . THR B 1 105 ? -2.988 1.822 20.391 1 95.75 105 THR B N 1
ATOM 3095 C CA . THR B 1 105 ? -2.777 1.545 21.797 1 95.75 105 THR B CA 1
ATOM 3096 C C . THR B 1 105 ? -4.043 1.839 22.609 1 95.75 105 THR B C 1
ATOM 3098 O O . THR B 1 105 ? -4.5 2.982 22.656 1 95.75 105 THR B O 1
ATOM 3101 N N . PRO B 1 106 ? -4.578 0.851 23.266 1 95.88 106 PRO B N 1
ATOM 3102 C CA . PRO B 1 106 ? -4.102 -0.533 23.312 1 95.88 106 PRO B CA 1
ATOM 3103 C C . PRO B 1 106 ? -4.234 -1.263 21.984 1 95.88 106 PRO B C 1
ATOM 3105 O O . PRO B 1 106 ? -4.957 -0.805 21.094 1 95.88 106 PRO B O 1
ATOM 3108 N N . GLU B 1 107 ? -3.539 -2.344 21.906 1 96.06 107 GLU B N 1
ATOM 3109 C CA . GLU B 1 107 ? -3.607 -3.166 20.703 1 96.06 107 GLU B CA 1
ATOM 3110 C C . GLU B 1 107 ? -5.035 -3.625 20.422 1 96.06 107 GLU B C 1
ATOM 3112 O O . GLU B 1 107 ? -5.809 -3.863 21.359 1 96.06 107 GLU B O 1
ATOM 3117 N N . VAL B 1 108 ? -5.383 -3.754 19.188 1 97.62 108 VAL B N 1
ATOM 3118 C CA . VAL B 1 108 ? -6.691 -4.25 18.781 1 97.62 108 VAL B CA 1
ATOM 3119 C C . VAL B 1 108 ? -6.551 -5.645 18.172 1 97.62 108 VAL B C 1
ATOM 3121 O O . VAL B 1 108 ? -5.453 -6.055 17.797 1 97.62 108 VAL B O 1
ATOM 3124 N N . LYS B 1 109 ? -7.645 -6.367 18.094 1 97.69 109 LYS B N 1
ATOM 3125 C CA . LYS B 1 109 ? -7.633 -7.707 17.516 1 97.69 109 LYS B CA 1
ATOM 3126 C C . LYS B 1 109 ? -7.527 -7.652 16 1 97.69 109 LYS B C 1
ATOM 3128 O O . LYS B 1 109 ? -8.234 -6.879 15.352 1 97.69 109 LYS B O 1
ATOM 3133 N N . PRO B 1 110 ? -6.668 -8.461 15.484 1 98.5 110 PRO B N 1
ATOM 3134 C CA . PRO B 1 110 ? -6.621 -8.547 14.023 1 98.5 110 PRO B CA 1
ATOM 3135 C C . PRO B 1 110 ? -7.945 -8.992 13.414 1 98.5 110 PRO B C 1
ATOM 3137 O O . PRO B 1 110 ? -8.734 -9.672 14.078 1 98.5 110 PRO B O 1
ATOM 3140 N N . VAL B 1 111 ? -8.219 -8.555 12.219 1 98.69 111 VAL B N 1
ATOM 3141 C CA . VAL B 1 111 ? -9.359 -9.031 11.445 1 98.69 111 VAL B CA 1
ATOM 3142 C C . VAL B 1 111 ? -8.883 -10.031 10.391 1 98.69 111 VAL B C 1
ATOM 3144 O O . VAL B 1 111 ? -7.973 -9.742 9.609 1 98.69 111 VAL B O 1
ATOM 3147 N N . ILE B 1 112 ? -9.43 -11.195 10.383 1 98.75 112 ILE B N 1
ATOM 3148 C CA . ILE B 1 112 ? -9.133 -12.219 9.383 1 98.75 112 ILE B CA 1
ATOM 3149 C C . ILE B 1 112 ? -10.344 -12.406 8.461 1 98.75 112 ILE B C 1
ATOM 3151 O O . ILE B 1 112 ? -11.453 -12.641 8.93 1 98.75 112 ILE B O 1
ATOM 3155 N N . MET B 1 113 ? -10.195 -12.227 7.219 1 98.81 113 MET B N 1
ATOM 3156 C CA . MET B 1 113 ? -11.211 -12.391 6.184 1 98.81 113 MET B CA 1
ATOM 3157 C C . MET B 1 113 ? -10.734 -13.352 5.102 1 98.81 113 MET B C 1
ATOM 3159 O O . MET B 1 113 ? -9.578 -13.289 4.676 1 98.81 113 MET B O 1
ATOM 3163 N N . ALA B 1 114 ? -11.555 -14.289 4.691 1 98.88 114 ALA B N 1
ATOM 3164 C CA . ALA B 1 114 ? -11.188 -15.234 3.641 1 98.88 114 ALA B CA 1
ATOM 3165 C C . ALA B 1 114 ? -12.391 -15.562 2.758 1 98.88 114 ALA B C 1
ATOM 3167 O O . ALA B 1 114 ? -13.523 -15.625 3.24 1 98.88 114 ALA B O 1
ATOM 3168 N N . PHE B 1 115 ? -12.141 -15.727 1.52 1 98.75 115 PHE B N 1
ATOM 3169 C CA . PHE B 1 115 ? -13.164 -16.203 0.594 1 98.75 115 PHE B CA 1
ATOM 3170 C C . PHE B 1 115 ? -12.562 -17.188 -0.409 1 98.75 115 PHE B C 1
ATOM 3172 O O . PHE B 1 115 ? -11.336 -17.281 -0.534 1 98.75 115 PHE B O 1
ATOM 3179 N N . ALA B 1 116 ? -13.344 -17.984 -1.042 1 97.88 116 ALA B N 1
ATOM 3180 C CA . ALA B 1 116 ? -12.922 -18.984 -2.018 1 97.88 116 ALA B CA 1
ATOM 3181 C C . ALA B 1 116 ? -13.688 -18.828 -3.33 1 97.88 116 ALA B C 1
ATOM 3183 O O . ALA B 1 116 ? -14.828 -18.359 -3.34 1 97.88 116 ALA B O 1
ATOM 3184 N N . LYS B 1 117 ? -13.039 -19.141 -4.383 1 96.81 117 LYS B N 1
ATOM 3185 C CA . LYS B 1 117 ? -13.641 -19.078 -5.711 1 96.81 117 LYS B CA 1
ATOM 3186 C C . LYS B 1 117 ? -13.266 -20.297 -6.547 1 96.81 117 LYS B C 1
ATOM 3188 O O . LYS B 1 117 ? -12.156 -20.812 -6.438 1 96.81 117 LYS B O 1
ATOM 3193 N N . SER B 1 118 ? -14.25 -20.641 -7.414 1 97.5 118 SER B N 1
ATOM 3194 C CA . SER B 1 118 ? -14 -21.734 -8.344 1 97.5 118 SER B CA 1
ATOM 3195 C C . SER B 1 118 ? -13.445 -21.219 -9.672 1 97.5 118 SER B C 1
ATOM 3197 O O . SER B 1 118 ? -13.914 -20.219 -10.195 1 97.5 118 SER B O 1
ATOM 3199 N N . TYR B 1 119 ? -12.43 -21.844 -10.125 1 96 119 TYR B N 1
ATOM 3200 C CA . TYR B 1 119 ? -11.914 -21.641 -11.469 1 96 119 TYR B CA 1
ATOM 3201 C C . TYR B 1 119 ? -11.031 -22.797 -11.906 1 96 119 TYR B C 1
ATOM 3203 O O . TYR B 1 119 ? -10.562 -23.578 -11.078 1 96 119 TYR B O 1
ATOM 3211 N N . ASP B 1 120 ? -10.82 -22.938 -13.133 1 96.25 120 ASP B N 1
ATOM 3212 C CA . ASP B 1 120 ? -10.031 -24.031 -13.688 1 96.25 120 ASP B CA 1
ATOM 3213 C C . ASP B 1 120 ? -8.562 -23.641 -13.82 1 96.25 120 ASP B C 1
ATOM 3215 O O . ASP B 1 120 ? -8.203 -22.484 -13.578 1 96.25 120 ASP B O 1
ATOM 3219 N N . ARG B 1 121 ? -7.703 -24.672 -14.125 1 97.5 121 ARG B N 1
ATOM 3220 C CA . ARG B 1 121 ? -6.305 -24.391 -14.445 1 97.5 121 ARG B CA 1
ATOM 3221 C C . ARG B 1 121 ? -6.188 -23.594 -15.734 1 97.5 121 ARG B C 1
ATOM 3223 O O . ARG B 1 121 ? -7.047 -23.688 -16.625 1 97.5 121 ARG B O 1
ATOM 3230 N N . PRO B 1 122 ? -5.215 -22.75 -15.828 1 97.5 122 PRO B N 1
ATOM 3231 C CA . PRO B 1 122 ? -5.066 -21.938 -17.031 1 97.5 122 PRO B CA 1
ATOM 3232 C C . PRO B 1 122 ? -4.438 -22.688 -18.188 1 97.5 122 PRO B C 1
ATOM 3234 O O . PRO B 1 122 ? -3.369 -22.312 -18.672 1 97.5 122 PRO B O 1
ATOM 3237 N N . TYR B 1 123 ? -5.133 -23.656 -18.734 1 98.06 123 TYR B N 1
ATOM 3238 C CA . TYR B 1 123 ? -4.594 -24.609 -19.703 1 98.06 123 TYR B CA 1
ATOM 3239 C C . TYR B 1 123 ? -4.129 -23.891 -20.969 1 98.06 123 TYR B C 1
ATOM 3241 O O . TYR B 1 123 ? -3.1 -24.25 -21.547 1 98.06 123 TYR B O 1
ATOM 3249 N N . ASP B 1 124 ? -4.895 -22.938 -21.438 1 98.38 124 ASP B N 1
ATOM 3250 C CA . ASP B 1 124 ? -4.512 -22.234 -22.656 1 98.38 124 ASP B CA 1
ATOM 3251 C C . ASP B 1 124 ? -3.18 -21.5 -22.469 1 98.38 124 ASP B C 1
ATOM 3253 O O . ASP B 1 124 ? -2.299 -21.594 -23.328 1 98.38 124 ASP B O 1
ATOM 3257 N N . ASP B 1 125 ? -3.02 -20.781 -21.375 1 98.62 125 ASP B N 1
ATOM 3258 C CA . ASP B 1 125 ? -1.78 -20.062 -21.078 1 98.62 125 ASP B CA 1
ATOM 3259 C C . ASP B 1 125 ? -0.616 -21.047 -20.906 1 98.62 125 ASP B C 1
ATOM 3261 O O . ASP B 1 125 ? 0.502 -20.766 -21.344 1 98.62 125 ASP B O 1
ATOM 3265 N N . LEU B 1 126 ? -0.894 -22.203 -20.25 1 98.69 126 LEU B N 1
ATOM 3266 C CA . LEU B 1 126 ? 0.139 -23.203 -20.031 1 98.69 126 LEU B CA 1
ATOM 3267 C C . LEU B 1 126 ? 0.607 -23.797 -21.359 1 98.69 126 LEU B C 1
ATOM 3269 O O . LEU B 1 126 ? 1.803 -24.031 -21.547 1 98.69 126 LEU B O 1
ATOM 3273 N N . GLU B 1 127 ? -0.304 -24 -22.234 1 98.62 127 GLU B N 1
ATOM 3274 C CA . GLU B 1 127 ? -0.014 -24.672 -23.5 1 98.62 127 GLU B CA 1
ATOM 3275 C C . GLU B 1 127 ? 0.618 -23.703 -24.5 1 98.62 127 GLU B C 1
ATOM 3277 O O . GLU B 1 127 ? 1.573 -24.062 -25.203 1 98.62 127 GLU B O 1
ATOM 3282 N N . ASN B 1 128 ? 0.114 -22.484 -24.578 1 98.56 128 ASN B N 1
ATOM 3283 C CA . ASN B 1 128 ? 0.451 -21.625 -25.703 1 98.56 128 ASN B CA 1
ATOM 3284 C C . ASN B 1 128 ? 1.309 -20.438 -25.25 1 98.56 128 ASN B C 1
ATOM 3286 O O . ASN B 1 128 ? 1.934 -19.781 -26.078 1 98.56 128 ASN B O 1
ATOM 3290 N N . GLY B 1 129 ? 1.335 -20.203 -23.984 1 98.75 129 GLY B N 1
ATOM 3291 C CA . GLY B 1 129 ? 2.111 -19.094 -23.453 1 98.75 129 GLY B CA 1
ATOM 3292 C C . GLY B 1 129 ? 1.36 -17.781 -23.484 1 98.75 129 GLY B C 1
ATOM 3293 O O . GLY B 1 129 ? 0.254 -17.703 -24.016 1 98.75 129 GLY B O 1
ATOM 3294 N N . ILE B 1 130 ? 1.94 -16.766 -22.844 1 98.88 130 ILE B N 1
ATOM 3295 C CA . ILE B 1 130 ? 1.367 -15.43 -22.781 1 98.88 130 ILE B CA 1
ATOM 3296 C C . ILE B 1 130 ? 2.383 -14.414 -23.297 1 98.88 130 ILE B C 1
ATOM 3298 O O . ILE B 1 130 ? 3.562 -14.734 -23.469 1 98.88 130 ILE B O 1
ATOM 3302 N N . ASN B 1 131 ? 1.88 -13.203 -23.562 1 98.81 131 ASN B N 1
ATOM 3303 C CA . ASN B 1 131 ? 2.73 -12.039 -23.797 1 98.81 131 ASN B CA 1
ATOM 3304 C C . ASN B 1 131 ? 2.994 -11.273 -22.5 1 98.81 131 ASN B C 1
ATOM 3306 O O . ASN B 1 131 ? 2.164 -11.281 -21.578 1 98.81 131 ASN B O 1
ATOM 3310 N N . ALA B 1 132 ? 4.145 -10.648 -22.422 1 98.94 132 ALA B N 1
ATOM 3311 C CA . ALA B 1 132 ? 4.48 -9.805 -21.281 1 98.94 132 ALA B CA 1
ATOM 3312 C C . ALA B 1 132 ? 4.996 -8.445 -21.734 1 98.94 132 ALA B C 1
ATOM 3314 O O . ALA B 1 132 ? 5.387 -8.273 -22.891 1 98.94 132 ALA B O 1
ATOM 3315 N N . ALA B 1 133 ? 4.898 -7.488 -20.906 1 98.94 133 ALA B N 1
ATOM 3316 C CA . ALA B 1 133 ? 5.465 -6.156 -21.094 1 98.94 133 ALA B CA 1
ATOM 3317 C C . ALA B 1 133 ? 6.414 -5.797 -19.953 1 98.94 133 ALA B C 1
ATOM 3319 O O . ALA B 1 133 ? 6.137 -6.094 -18.797 1 98.94 133 ALA B O 1
ATOM 3320 N N . THR B 1 134 ? 7.586 -5.234 -20.266 1 98.88 134 THR B N 1
ATOM 3321 C CA . THR B 1 134 ? 8.516 -4.805 -19.219 1 98.88 134 THR B CA 1
ATOM 3322 C C . THR B 1 134 ? 8.125 -3.432 -18.688 1 98.88 134 THR B C 1
ATOM 3324 O O . THR B 1 134 ? 7.672 -2.568 -19.438 1 98.88 134 THR B O 1
ATOM 3327 N N . VAL B 1 135 ? 8.25 -3.242 -17.406 1 98.81 135 VAL B N 1
ATOM 3328 C CA . VAL B 1 135 ? 7.887 -1.968 -16.797 1 98.81 135 VAL B CA 1
ATOM 3329 C C . VAL B 1 135 ? 8.805 -1.681 -15.617 1 98.81 135 VAL B C 1
ATOM 3331 O O . VAL B 1 135 ? 9.336 -2.605 -14.992 1 98.81 135 VAL B O 1
ATOM 3334 N N . GLU B 1 136 ? 9.039 -0.447 -15.312 1 98.75 136 GLU B N 1
ATOM 3335 C CA . GLU B 1 136 ? 9.844 -0.07 -14.156 1 98.75 136 GLU B CA 1
ATOM 3336 C C . GLU B 1 136 ? 9.164 -0.475 -12.852 1 98.75 136 GLU B C 1
ATOM 3338 O O . GLU B 1 136 ? 7.961 -0.281 -12.688 1 98.75 136 GLU B O 1
ATOM 3343 N N . ASP B 1 137 ? 9.984 -1.112 -12.008 1 98.81 137 ASP B N 1
ATOM 3344 C CA . ASP B 1 137 ? 9.523 -1.491 -10.672 1 98.81 137 ASP B CA 1
ATOM 3345 C C . ASP B 1 137 ? 9.508 -0.286 -9.734 1 98.81 137 ASP B C 1
ATOM 3347 O O . ASP B 1 137 ? 10.555 0.162 -9.266 1 98.81 137 ASP B O 1
ATOM 3351 N N . ILE B 1 138 ? 8.352 0.216 -9.391 1 98.69 138 ILE B N 1
ATOM 3352 C CA . ILE B 1 138 ? 8.234 1.43 -8.594 1 98.69 138 ILE B CA 1
ATOM 3353 C C . ILE B 1 138 ? 7.73 1.079 -7.195 1 98.69 138 ILE B C 1
ATOM 3355 O O . ILE B 1 138 ? 7.395 1.968 -6.41 1 98.69 138 ILE B O 1
ATOM 3359 N N . ARG B 1 139 ? 7.699 -0.225 -6.84 1 98.75 139 ARG B N 1
ATOM 3360 C CA . ARG B 1 139 ? 7.141 -0.701 -5.578 1 98.75 139 ARG B CA 1
ATOM 3361 C C . ARG B 1 139 ? 8.055 -0.358 -4.406 1 98.75 139 ARG B C 1
ATOM 3363 O O . ARG B 1 139 ? 9.195 0.079 -4.609 1 98.75 139 ARG B O 1
ATOM 3370 N N . TRP B 1 140 ? 7.539 -0.451 -3.146 1 98.62 140 TRP B N 1
ATOM 3371 C CA . TRP B 1 140 ? 8.312 -0.205 -1.933 1 98.62 140 TRP B CA 1
ATOM 3372 C C . TRP B 1 140 ? 9.43 -1.229 -1.783 1 98.62 140 TRP B C 1
ATOM 3374 O O . TRP B 1 140 ? 9.562 -2.141 -2.604 1 98.62 140 TRP B O 1
ATOM 3384 N N . LEU B 1 141 ? 10.234 -1.133 -0.787 1 98.56 141 LEU B N 1
ATOM 3385 C CA . LEU B 1 141 ? 11.469 -1.911 -0.686 1 98.56 141 LEU B CA 1
ATOM 3386 C C . LEU B 1 141 ? 11.258 -3.143 0.189 1 98.56 141 LEU B C 1
ATOM 3388 O O . LEU B 1 141 ? 12.227 -3.75 0.65 1 98.56 141 LEU B O 1
ATOM 3392 N N . ARG B 1 142 ? 10.062 -3.471 0.482 1 98.62 142 ARG B N 1
ATOM 3393 C CA . ARG B 1 142 ? 9.75 -4.707 1.193 1 98.62 142 ARG B CA 1
ATOM 3394 C C . ARG B 1 142 ? 8.75 -5.555 0.414 1 98.62 142 ARG B C 1
ATOM 3396 O O . ARG B 1 142 ? 7.688 -5.902 0.933 1 98.62 142 ARG B O 1
ATOM 3403 N N . CYS B 1 143 ? 9.156 -5.902 -0.789 1 98.81 143 CYS B N 1
ATOM 3404 C CA . CYS B 1 143 ? 8.336 -6.734 -1.664 1 98.81 143 CYS B CA 1
ATOM 3405 C C . CYS B 1 143 ? 8.312 -8.18 -1.177 1 98.81 143 CYS B C 1
ATOM 3407 O O . CYS B 1 143 ? 7.488 -8.977 -1.631 1 98.81 143 CYS B O 1
ATOM 3409 N N . ASP B 1 144 ? 9.141 -8.484 -0.221 1 98.88 144 ASP B N 1
ATOM 3410 C CA . ASP B 1 144 ? 9.219 -9.828 0.352 1 98.88 144 ASP B CA 1
ATOM 3411 C C . ASP B 1 144 ? 8.055 -10.078 1.31 1 98.88 144 ASP B C 1
ATOM 3413 O O . ASP B 1 144 ? 7.812 -11.219 1.71 1 98.88 144 ASP B O 1
ATOM 3417 N N . ILE B 1 145 ? 7.414 -9.039 1.743 1 98.94 145 ILE B N 1
ATOM 3418 C CA . ILE B 1 145 ? 6.207 -9.148 2.555 1 98.94 145 ILE B CA 1
ATOM 3419 C C . ILE B 1 145 ? 4.977 -9.18 1.651 1 98.94 145 ILE B C 1
ATOM 3421 O O . ILE B 1 145 ? 4.773 -8.281 0.837 1 98.94 145 ILE B O 1
ATOM 3425 N N . LYS B 1 146 ? 4.211 -10.227 1.721 1 98.88 146 LYS B N 1
ATOM 3426 C CA . LYS B 1 146 ? 2.98 -10.297 0.937 1 98.88 146 LYS B CA 1
ATOM 3427 C C . LYS B 1 146 ? 1.876 -9.461 1.574 1 98.88 146 LYS B C 1
ATOM 3429 O O . LYS B 1 146 ? 0.948 -10 2.178 1 98.88 146 LYS B O 1
ATOM 3434 N N . SER B 1 147 ? 1.957 -8.164 1.402 1 98.88 147 SER B N 1
ATOM 3435 C CA . SER B 1 147 ? 1.125 -7.199 2.111 1 98.88 147 SER B CA 1
ATOM 3436 C C . SER B 1 147 ? -0.034 -6.727 1.242 1 98.88 147 SER B C 1
ATOM 3438 O O . SER B 1 147 ? -0.205 -7.195 0.115 1 98.88 147 SER B O 1
ATOM 3440 N N . LEU B 1 148 ? -0.824 -5.809 1.779 1 98.88 148 LEU B N 1
ATOM 3441 C CA . LEU B 1 148 ? -1.99 -5.262 1.096 1 98.88 148 LEU B CA 1
ATOM 3442 C C . LEU B 1 148 ? -1.634 -3.973 0.359 1 98.88 148 LEU B C 1
ATOM 3444 O O . LEU B 1 148 ? -2.518 -3.279 -0.151 1 98.88 148 LEU B O 1
ATOM 3448 N N . ASN B 1 149 ? -0.368 -3.555 0.376 1 98.75 149 ASN B N 1
ATOM 3449 C CA . ASN B 1 149 ? 0.09 -2.406 -0.398 1 98.75 149 ASN B CA 1
ATOM 3450 C C . ASN B 1 149 ? 0.466 -2.805 -1.822 1 98.75 149 ASN B C 1
ATOM 3452 O O . ASN B 1 149 ? 1.648 -2.934 -2.143 1 98.75 149 ASN B O 1
ATOM 3456 N N . LEU B 1 150 ? -0.585 -2.85 -2.676 1 98.88 150 LEU B N 1
ATOM 3457 C CA . LEU B 1 150 ? -0.411 -3.51 -3.967 1 98.88 150 LEU B CA 1
ATOM 3458 C C . LEU B 1 150 ? -0.711 -2.549 -5.113 1 98.88 150 LEU B C 1
ATOM 3460 O O . LEU B 1 150 ? -0.829 -2.971 -6.266 1 98.88 150 LEU B O 1
ATOM 3464 N N . LEU B 1 151 ? -0.813 -1.256 -4.82 1 98.88 151 LEU B N 1
ATOM 3465 C CA . LEU B 1 151 ? -1.161 -0.314 -5.883 1 98.88 151 LEU B CA 1
ATOM 3466 C C . LEU B 1 151 ? -0.112 -0.33 -6.988 1 98.88 151 LEU B C 1
ATOM 3468 O O . LEU B 1 151 ? -0.451 -0.26 -8.172 1 98.88 151 LEU B O 1
ATOM 3472 N N . GLY B 1 152 ? 1.21 -0.425 -6.625 1 98.81 152 GLY B N 1
ATOM 3473 C CA . GLY B 1 152 ? 2.246 -0.549 -7.637 1 98.81 152 GLY B CA 1
ATOM 3474 C C . GLY B 1 152 ? 2.076 -1.771 -8.516 1 98.81 152 GLY B C 1
ATOM 3475 O O . GLY B 1 152 ? 2.289 -1.703 -9.734 1 98.81 152 GLY B O 1
ATOM 3476 N N . ASN B 1 153 ? 1.684 -2.896 -7.949 1 98.88 153 ASN B N 1
ATOM 3477 C CA . ASN B 1 153 ? 1.408 -4.125 -8.68 1 98.88 153 ASN B CA 1
ATOM 3478 C C . ASN B 1 153 ? 0.233 -3.957 -9.641 1 98.88 153 ASN B C 1
ATOM 3480 O O . ASN B 1 153 ? 0.296 -4.395 -10.789 1 98.88 153 ASN B O 1
ATOM 3484 N N . VAL B 1 154 ? -0.815 -3.346 -9.109 1 98.88 154 VAL B N 1
ATOM 3485 C CA . VAL B 1 154 ? -2.035 -3.125 -9.883 1 98.88 154 VAL B CA 1
ATOM 3486 C C . VAL B 1 154 ? -1.73 -2.252 -11.094 1 98.88 154 VAL B C 1
ATOM 3488 O O . VAL B 1 154 ? -2.16 -2.557 -12.211 1 98.88 154 VAL B O 1
ATOM 3491 N N . LEU B 1 155 ? -0.991 -1.182 -10.898 1 98.88 155 LEU B N 1
ATOM 3492 C CA . LEU B 1 155 ? -0.651 -0.271 -11.984 1 98.88 155 LEU B CA 1
ATOM 3493 C C . LEU B 1 155 ? 0.24 -0.96 -13.008 1 98.88 155 LEU B C 1
ATOM 3495 O O . LEU B 1 155 ? 0.077 -0.757 -14.219 1 98.88 155 LEU B O 1
ATOM 3499 N N . ALA B 1 156 ? 1.175 -1.778 -12.555 1 98.88 156 ALA B N 1
ATOM 3500 C CA . ALA B 1 156 ? 2.027 -2.541 -13.461 1 98.88 156 ALA B CA 1
ATOM 3501 C C . ALA B 1 156 ? 1.203 -3.512 -14.305 1 98.88 156 ALA B C 1
ATOM 3503 O O . ALA B 1 156 ? 1.395 -3.609 -15.516 1 98.88 156 ALA B O 1
ATOM 3504 N N . LYS B 1 157 ? 0.284 -4.219 -13.625 1 98.88 157 LYS B N 1
ATOM 3505 C CA . LYS B 1 157 ? -0.567 -5.164 -14.344 1 98.88 157 LYS B CA 1
ATOM 3506 C C . LYS B 1 157 ? -1.424 -4.449 -15.391 1 98.88 157 LYS B C 1
ATOM 3508 O O . LYS B 1 157 ? -1.547 -4.918 -16.516 1 98.88 157 LYS B O 1
ATOM 3513 N N . GLU B 1 158 ? -1.967 -3.355 -14.969 1 98.62 158 GLU B N 1
ATOM 3514 C CA . GLU B 1 158 ? -2.805 -2.605 -15.898 1 98.62 158 GLU B CA 1
ATOM 3515 C C . GLU B 1 158 ? -1.999 -2.119 -17.094 1 98.62 158 GLU B C 1
ATOM 3517 O O . GLU B 1 158 ? -2.51 -2.08 -18.219 1 98.62 158 GLU B O 1
ATOM 3522 N N . TYR B 1 159 ? -0.774 -1.688 -16.859 1 98.56 159 TYR B N 1
ATOM 3523 C CA . TYR B 1 159 ? 0.12 -1.331 -17.953 1 98.56 159 TYR B CA 1
ATOM 3524 C C . TYR B 1 159 ? 0.241 -2.475 -18.953 1 98.56 159 TYR B C 1
ATOM 3526 O O . TYR B 1 159 ? 0.157 -2.262 -20.156 1 98.56 159 TYR B O 1
ATOM 3534 N N . ALA B 1 160 ? 0.469 -3.674 -18.484 1 98.75 160 ALA B N 1
ATOM 3535 C CA . ALA B 1 160 ?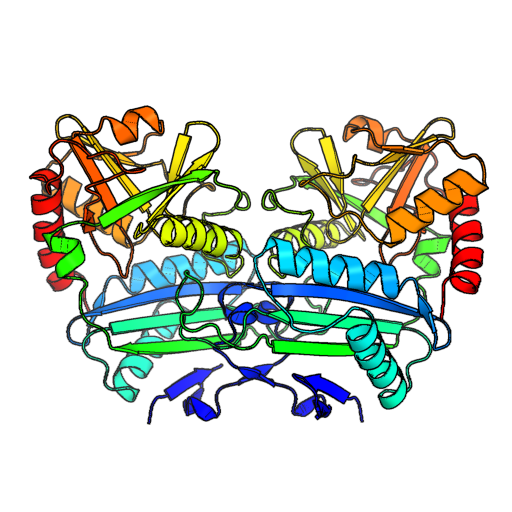 0.562 -4.852 -19.344 1 98.75 160 ALA B CA 1
ATOM 3536 C C . ALA B 1 160 ? -0.723 -5.051 -20.141 1 98.75 160 ALA B C 1
ATOM 3538 O O . ALA B 1 160 ? -0.678 -5.316 -21.344 1 98.75 160 ALA B O 1
ATOM 3539 N N . VAL B 1 161 ? -1.861 -4.918 -19.484 1 98.19 161 VAL B N 1
ATOM 3540 C CA . VAL B 1 161 ? -3.156 -5.102 -20.125 1 98.19 161 VAL B CA 1
ATOM 3541 C C . VAL B 1 161 ? -3.293 -4.125 -21.297 1 98.19 161 VAL B C 1
ATOM 3543 O O . VAL B 1 161 ? -3.773 -4.5 -22.359 1 98.19 161 VAL B O 1
ATOM 3546 N N . LYS B 1 162 ? -2.859 -2.92 -21.109 1 97.12 162 LYS B N 1
ATOM 3547 C CA . LYS B 1 162 ? -2.941 -1.887 -22.125 1 97.12 162 LYS B CA 1
ATOM 3548 C C . LYS B 1 162 ? -2.16 -2.291 -23.375 1 97.12 162 LYS B C 1
ATOM 3550 O O . LYS B 1 162 ? -2.484 -1.861 -24.484 1 97.12 162 LYS B O 1
ATOM 3555 N N . TYR B 1 163 ? -1.185 -3.117 -23.219 1 96.62 163 TYR B N 1
ATOM 3556 C CA . TYR B 1 163 ? -0.36 -3.559 -24.328 1 96.62 163 TYR B CA 1
ATOM 3557 C C . TYR B 1 163 ? -0.682 -5 -24.719 1 96.62 163 TYR B C 1
ATOM 3559 O O . TYR B 1 163 ? 0.167 -5.707 -25.25 1 96.62 163 TYR B O 1
ATOM 3567 N N . ASN B 1 164 ? -1.865 -5.473 -24.266 1 97.31 164 ASN B N 1
ATOM 3568 C CA . ASN B 1 164 ? -2.367 -6.805 -24.578 1 97.31 164 ASN B CA 1
ATOM 3569 C C . ASN B 1 164 ? -1.419 -7.891 -24.062 1 97.31 164 ASN B C 1
ATOM 3571 O O . ASN B 1 164 ? -1.18 -8.883 -24.766 1 97.31 164 ASN B O 1
ATOM 3575 N N . ALA B 1 165 ? -0.813 -7.629 -22.984 1 98.62 165 ALA B N 1
ATOM 3576 C CA . ALA B 1 165 ? 0.072 -8.594 -22.328 1 98.62 165 ALA B CA 1
ATOM 3577 C C . ALA B 1 165 ? -0.582 -9.18 -21.094 1 98.62 165 ALA B C 1
ATOM 3579 O O . ALA B 1 165 ? -1.354 -8.508 -20.406 1 98.62 165 ALA B O 1
ATOM 3580 N N . GLY B 1 166 ? -0.254 -10.422 -20.812 1 98.5 166 GLY B N 1
ATOM 3581 C CA . GLY B 1 166 ? -0.839 -11.117 -19.672 1 98.5 166 GLY B CA 1
ATOM 3582 C C . GLY B 1 166 ? -0.146 -10.812 -18.359 1 98.5 166 GLY B C 1
ATOM 3583 O O . GLY B 1 166 ? -0.706 -11.039 -17.281 1 98.5 166 GLY B O 1
ATOM 3584 N N . GLU B 1 167 ? 1.093 -10.305 -18.422 1 98.88 167 GLU B N 1
ATOM 3585 C CA . GLU B 1 167 ? 1.864 -10 -17.234 1 98.88 167 GLU B CA 1
ATOM 3586 C C . GLU B 1 167 ? 2.84 -8.859 -17.469 1 98.88 167 GLU B C 1
ATOM 3588 O O . GLU B 1 167 ? 3.256 -8.617 -18.609 1 98.88 167 GLU B O 1
ATOM 3593 N N . ALA B 1 168 ? 3.086 -8.117 -16.484 1 98.94 168 ALA B N 1
ATOM 3594 C CA . ALA B 1 168 ? 4.168 -7.133 -16.5 1 98.94 168 ALA B CA 1
ATOM 3595 C C . ALA B 1 168 ? 5.422 -7.691 -15.82 1 98.94 168 ALA B C 1
ATOM 3597 O O . ALA B 1 168 ? 5.355 -8.227 -14.711 1 98.94 168 ALA B O 1
ATOM 3598 N N . ILE B 1 169 ? 6.508 -7.664 -16.484 1 98.94 169 ILE B N 1
ATOM 3599 C CA . ILE B 1 169 ? 7.797 -8.023 -15.898 1 98.94 169 ILE B CA 1
ATOM 3600 C C . ILE B 1 169 ? 8.516 -6.762 -15.422 1 98.94 169 ILE B C 1
ATOM 3602 O O . ILE B 1 169 ? 8.859 -5.895 -16.234 1 98.94 169 ILE B O 1
ATOM 3606 N N . GLN B 1 170 ? 8.781 -6.711 -14.164 1 99 170 GLN B N 1
ATOM 3607 C CA . GLN B 1 170 ? 9.289 -5.496 -13.539 1 99 170 GLN B CA 1
ATOM 3608 C C . GLN B 1 170 ? 10.812 -5.527 -13.445 1 99 170 GLN B C 1
ATOM 3610 O O . GLN B 1 170 ? 11.414 -6.602 -13.359 1 99 170 GLN B O 1
ATOM 3615 N N . HIS B 1 171 ? 11.383 -4.348 -13.469 1 98.94 171 HIS B N 1
ATOM 3616 C CA . HIS B 1 171 ? 12.828 -4.211 -13.336 1 98.94 171 HIS B CA 1
ATOM 3617 C C . HIS B 1 171 ? 13.203 -2.926 -12.609 1 98.94 171 HIS B C 1
ATOM 3619 O O . HIS B 1 171 ? 12.5 -1.916 -12.727 1 98.94 171 HIS B O 1
ATOM 3625 N N . ARG B 1 172 ? 14.203 -2.873 -11.812 1 98.69 172 ARG B N 1
ATOM 3626 C CA . ARG B 1 172 ? 14.852 -1.709 -11.219 1 98.69 172 ARG B CA 1
ATOM 3627 C C . ARG B 1 172 ? 16.172 -1.405 -11.914 1 98.69 172 ARG B C 1
ATOM 3629 O O . ARG B 1 172 ? 17.141 -2.16 -11.781 1 98.69 172 ARG B O 1
ATOM 3636 N N . GLY B 1 173 ? 16.203 -0.233 -12.57 1 97.88 173 GLY B N 1
ATOM 3637 C CA . GLY B 1 173 ? 17.266 -0.102 -13.562 1 97.88 173 GLY B CA 1
ATOM 3638 C C . GLY B 1 173 ? 17.203 -1.159 -14.648 1 97.88 173 GLY B C 1
ATOM 3639 O O . GLY B 1 173 ? 16.188 -1.305 -15.32 1 97.88 173 GLY B O 1
ATOM 3640 N N . GLU B 1 174 ? 18.25 -1.924 -14.75 1 98.44 174 GLU B N 1
ATOM 3641 C CA . GLU B 1 174 ? 18.25 -2.973 -15.766 1 98.44 174 GLU B CA 1
ATOM 3642 C C . GLU B 1 174 ? 18 -4.344 -15.141 1 98.44 174 GLU B C 1
ATOM 3644 O O . GLU B 1 174 ? 17.812 -5.328 -15.859 1 98.44 174 GLU B O 1
ATOM 3649 N N . THR B 1 175 ? 17.953 -4.355 -13.867 1 98.88 175 THR B N 1
ATOM 3650 C CA . THR B 1 175 ? 17.859 -5.633 -13.164 1 98.88 175 THR B CA 1
ATOM 3651 C C . THR B 1 175 ? 16.406 -6.074 -13.039 1 98.88 175 THR B C 1
ATOM 3653 O O . THR B 1 175 ? 15.586 -5.391 -12.414 1 98.88 175 THR B O 1
ATOM 3656 N N . VAL B 1 176 ? 16.062 -7.238 -13.555 1 98.94 176 VAL B N 1
ATOM 3657 C CA . VAL B 1 176 ? 14.719 -7.809 -13.492 1 98.94 176 VAL B CA 1
ATOM 3658 C C . VAL B 1 176 ? 14.414 -8.242 -12.055 1 98.94 176 VAL B C 1
ATOM 3660 O O . VAL B 1 176 ? 15.273 -8.836 -11.391 1 98.94 176 VAL B O 1
ATOM 3663 N N . THR B 1 177 ? 13.281 -7.902 -11.555 1 98.88 177 THR B N 1
ATOM 3664 C CA . THR B 1 177 ? 12.867 -8.367 -10.234 1 98.88 177 THR B CA 1
ATOM 3665 C C . THR B 1 177 ? 11.859 -9.508 -10.352 1 98.88 177 THR B C 1
ATOM 3667 O O . THR B 1 177 ? 12.25 -10.672 -10.438 1 98.88 177 THR B O 1
ATOM 3670 N N . GLU B 1 178 ? 10.633 -9.211 -10.562 1 98.94 178 GLU B N 1
ATOM 3671 C CA . GLU B 1 178 ? 9.57 -10.195 -10.727 1 98.94 178 GLU B CA 1
ATOM 3672 C C . GLU B 1 178 ? 8.383 -9.617 -11.492 1 98.94 178 GLU B C 1
ATOM 3674 O O . GLU B 1 178 ? 8.469 -8.508 -12.023 1 98.94 178 GLU B O 1
ATOM 3679 N N . GLY B 1 179 ? 7.348 -10.406 -11.711 1 98.94 179 GLY B N 1
ATOM 3680 C CA . GLY B 1 179 ? 6.133 -9.93 -12.352 1 98.94 179 GLY B CA 1
ATOM 3681 C C . GLY B 1 179 ? 5.281 -9.062 -11.445 1 98.94 179 GLY B C 1
ATOM 3682 O O . GLY B 1 179 ? 5.574 -8.922 -10.258 1 98.94 179 GLY B O 1
ATOM 3683 N N . ALA B 1 180 ? 4.254 -8.461 -12 1 98.88 180 ALA B N 1
ATOM 3684 C CA . ALA B 1 180 ? 3.307 -7.668 -11.219 1 98.88 180 ALA B CA 1
ATOM 3685 C C . ALA B 1 180 ? 2.582 -8.539 -10.195 1 98.88 180 ALA B C 1
ATOM 3687 O O . ALA B 1 180 ? 2.23 -8.062 -9.109 1 98.88 180 ALA B O 1
ATOM 3688 N N . SER B 1 181 ? 2.354 -9.758 -10.562 1 98.69 181 SER B N 1
ATOM 3689 C CA . SER B 1 181 ? 1.666 -10.688 -9.672 1 98.69 181 SER B CA 1
ATOM 3690 C C . SER B 1 181 ? 2.273 -12.086 -9.75 1 98.69 181 SER B C 1
ATOM 3692 O O . SER B 1 181 ? 1.561 -13.086 -9.641 1 98.69 181 SER B O 1
ATOM 3694 N N . SER B 1 182 ? 3.594 -12.188 -10.07 1 98.88 182 SER B N 1
ATOM 3695 C CA . SER B 1 182 ? 4.262 -13.469 -10.289 1 98.88 182 SER B CA 1
ATOM 3696 C C . SER B 1 182 ? 5.77 -13.336 -10.125 1 98.88 182 SER B C 1
ATOM 3698 O O . SER B 1 182 ? 6.289 -12.234 -9.953 1 98.88 182 SER B O 1
ATOM 3700 N N . ASN B 1 183 ? 6.457 -14.469 -10.07 1 98.94 183 ASN B N 1
ATOM 3701 C CA . ASN B 1 183 ? 7.902 -14.508 -10.266 1 98.94 183 ASN B CA 1
ATOM 3702 C C . ASN B 1 183 ? 8.266 -14.703 -11.734 1 98.94 183 ASN B C 1
ATOM 3704 O O . ASN B 1 183 ? 7.426 -15.125 -12.531 1 98.94 183 ASN B O 1
ATOM 3708 N N . VAL B 1 184 ? 9.5 -14.383 -12.086 1 98.94 184 VAL B N 1
ATOM 3709 C CA . VAL B 1 184 ? 9.938 -14.477 -13.469 1 98.94 184 VAL B CA 1
ATOM 3710 C C . VAL B 1 184 ? 11.234 -15.273 -13.555 1 98.94 184 VAL B C 1
ATOM 3712 O O . VAL B 1 184 ? 12.078 -15.195 -12.656 1 98.94 184 VAL B O 1
ATOM 3715 N N . TYR B 1 185 ? 11.375 -15.977 -14.648 1 98.94 185 TYR B N 1
ATOM 3716 C CA . TYR B 1 185 ? 12.539 -16.812 -14.898 1 98.94 185 TYR B CA 1
ATOM 3717 C C . TYR B 1 185 ? 13.008 -16.688 -16.344 1 98.94 185 TYR B C 1
ATOM 3719 O O . TYR B 1 185 ? 12.188 -16.625 -17.266 1 98.94 185 TYR B O 1
ATOM 3727 N N . ALA B 1 186 ? 14.258 -16.609 -16.5 1 98.94 186 ALA B N 1
ATOM 3728 C CA . ALA B 1 186 ? 14.875 -16.734 -17.828 1 98.94 186 ALA B CA 1
ATOM 3729 C C . ALA B 1 186 ? 15.633 -18.062 -17.953 1 98.94 186 ALA B C 1
ATOM 3731 O O . ALA B 1 186 ? 16.328 -18.469 -17.016 1 98.94 186 ALA B O 1
ATOM 3732 N N . ILE B 1 187 ? 15.414 -18.75 -19.016 1 98.94 187 ILE B N 1
ATOM 3733 C CA . ILE B 1 187 ? 16.141 -19.984 -19.281 1 98.94 187 ILE B CA 1
ATOM 3734 C C . ILE B 1 187 ? 17.156 -19.766 -20.406 1 98.94 187 ILE B C 1
ATOM 3736 O O . ILE B 1 187 ? 16.797 -19.297 -21.484 1 98.94 187 ILE B O 1
ATOM 3740 N N . LYS B 1 188 ? 18.328 -20.016 -20.141 1 98.69 188 LYS B N 1
ATOM 3741 C CA . LYS B 1 188 ? 19.406 -19.891 -21.109 1 98.69 188 LYS B CA 1
ATOM 3742 C C . LYS B 1 188 ? 20.359 -21.078 -21.016 1 98.69 188 LYS B C 1
ATOM 3744 O O . LYS B 1 188 ? 20.844 -21.406 -19.938 1 98.69 188 LYS B O 1
ATOM 3749 N N . ASP B 1 189 ? 20.578 -21.734 -22.156 1 98.12 189 ASP B N 1
ATOM 3750 C CA . ASP B 1 189 ? 21.484 -22.875 -22.25 1 98.12 189 ASP B CA 1
ATOM 3751 C C . ASP B 1 189 ? 21.125 -23.938 -21.203 1 98.12 189 ASP B C 1
ATOM 3753 O O . ASP B 1 189 ? 22.016 -24.453 -20.516 1 98.12 189 ASP B O 1
ATOM 3757 N N . GLY B 1 190 ? 19.875 -24.125 -21 1 98.25 190 GLY B N 1
ATOM 3758 C CA . GLY B 1 190 ? 19.375 -25.203 -20.172 1 98.25 190 GLY B CA 1
ATOM 3759 C C . GLY B 1 190 ? 19.312 -24.844 -18.688 1 98.25 190 GLY B C 1
ATOM 3760 O O . GLY B 1 190 ? 18.812 -25.609 -17.875 1 98.25 190 GLY B O 1
ATOM 3761 N N . ALA B 1 191 ? 19.797 -23.641 -18.375 1 98.81 191 ALA B N 1
ATOM 3762 C CA . ALA B 1 191 ? 19.797 -23.219 -16.969 1 98.81 191 ALA B CA 1
ATOM 3763 C C . ALA B 1 191 ? 18.703 -22.203 -16.688 1 98.81 191 ALA B C 1
ATOM 3765 O O . ALA B 1 191 ? 18.453 -21.312 -17.516 1 98.81 191 ALA B O 1
ATOM 3766 N N . ILE B 1 192 ? 18.125 -22.328 -15.523 1 98.94 192 ILE B N 1
ATOM 3767 C CA . ILE B 1 192 ? 17.109 -21.406 -15.07 1 98.94 192 ILE B CA 1
ATOM 3768 C C . ILE B 1 192 ? 17.75 -20.281 -14.266 1 98.94 192 ILE B C 1
ATOM 3770 O O . ILE B 1 192 ? 18.531 -20.531 -13.352 1 98.94 192 ILE B O 1
ATOM 3774 N N . TYR B 1 193 ? 17.438 -19.047 -14.641 1 98.94 193 TYR B N 1
ATOM 3775 C CA . TYR B 1 193 ? 17.859 -17.859 -13.891 1 98.94 193 TYR B CA 1
ATOM 3776 C C . TYR B 1 193 ? 16.641 -17.156 -13.281 1 98.94 193 TYR B C 1
ATOM 3778 O O . TYR B 1 193 ? 15.633 -16.953 -13.953 1 98.94 193 TYR B O 1
ATOM 3786 N N . THR B 1 194 ? 16.719 -16.828 -12.023 1 98.88 194 THR B N 1
ATOM 3787 C CA . THR B 1 194 ? 15.688 -16.031 -11.367 1 98.88 194 THR B CA 1
ATOM 3788 C C . THR B 1 194 ? 16.297 -15.148 -10.273 1 98.88 194 THR B C 1
ATOM 3790 O O . THR B 1 194 ? 17.375 -15.453 -9.758 1 98.88 194 THR B O 1
ATOM 3793 N N . HIS B 1 195 ? 15.695 -14.055 -10 1 98.88 195 HIS B N 1
ATOM 3794 C CA . HIS B 1 195 ? 16.188 -13.102 -9.008 1 98.88 195 HIS B CA 1
ATOM 3795 C C . HIS B 1 195 ? 16.406 -13.781 -7.66 1 98.88 195 HIS B C 1
ATOM 3797 O O . HIS B 1 195 ? 15.578 -14.586 -7.227 1 98.88 195 HIS B O 1
ATOM 3803 N N . PRO B 1 196 ? 17.562 -13.477 -6.965 1 98.81 196 PRO B N 1
ATOM 3804 C CA . PRO B 1 196 ? 17.75 -14.062 -5.637 1 98.81 196 PRO B CA 1
ATOM 3805 C C . PRO B 1 196 ? 16.672 -13.625 -4.645 1 98.81 196 PRO B C 1
ATOM 3807 O O . PRO B 1 196 ? 16.125 -12.523 -4.762 1 98.81 196 PRO B O 1
ATOM 3810 N N . VAL B 1 197 ? 16.422 -14.516 -3.666 1 98.56 197 VAL B N 1
ATOM 3811 C CA . VAL B 1 197 ? 15.461 -14.188 -2.621 1 98.56 197 VAL B CA 1
ATOM 3812 C C . VAL B 1 197 ? 15.984 -13.031 -1.776 1 98.56 197 VAL B C 1
ATOM 3814 O O . VAL B 1 197 ? 17 -13.164 -1.087 1 98.56 197 VAL B O 1
ATOM 3817 N N . ASN B 1 198 ? 15.383 -11.898 -1.818 1 98.44 198 ASN B N 1
ATOM 3818 C CA . ASN B 1 198 ? 15.656 -10.727 -0.999 1 98.44 198 ASN B CA 1
ATOM 3819 C C . ASN B 1 198 ? 14.445 -9.805 -0.92 1 98.44 198 ASN B C 1
ATOM 3821 O O . ASN B 1 198 ? 13.328 -10.219 -1.21 1 98.44 198 ASN B O 1
ATOM 3825 N N . ASN B 1 199 ? 14.594 -8.586 -0.489 1 98.56 199 ASN B N 1
ATOM 3826 C CA . ASN B 1 199 ? 13.484 -7.688 -0.205 1 98.56 199 ASN B CA 1
ATOM 3827 C C . ASN B 1 199 ? 12.852 -7.152 -1.488 1 98.56 199 ASN B C 1
ATOM 3829 O O . ASN B 1 199 ? 11.805 -6.504 -1.447 1 98.56 199 ASN B O 1
ATOM 3833 N N . TYR B 1 200 ? 13.406 -7.422 -2.697 1 98.56 200 TYR B N 1
ATOM 3834 C CA . TYR B 1 200 ? 12.922 -6.844 -3.943 1 98.56 200 TYR B CA 1
ATOM 3835 C C . TYR B 1 200 ? 11.906 -7.758 -4.609 1 98.56 200 TYR B C 1
ATOM 3837 O O . TYR B 1 200 ? 11.242 -7.363 -5.57 1 98.56 200 TYR B O 1
ATOM 3845 N N . ILE B 1 201 ? 11.734 -8.961 -4.129 1 98.81 201 ILE B N 1
ATOM 3846 C CA . ILE B 1 201 ? 10.789 -9.883 -4.738 1 98.81 201 ILE B CA 1
ATOM 3847 C C . ILE B 1 201 ? 10.047 -10.656 -3.65 1 98.81 201 ILE B C 1
ATOM 3849 O O . ILE B 1 201 ? 10.508 -10.734 -2.51 1 98.81 201 ILE B O 1
ATOM 3853 N N . LEU B 1 202 ? 8.898 -11.109 -4 1 98.88 202 LEU B N 1
ATOM 3854 C CA . LEU B 1 202 ? 8.227 -12.094 -3.16 1 98.88 202 LEU B CA 1
ATOM 3855 C C . LEU B 1 202 ? 8.789 -13.492 -3.406 1 98.88 202 LEU B C 1
ATOM 3857 O O . LEU B 1 202 ? 8.914 -13.922 -4.555 1 98.88 202 LEU B O 1
ATOM 3861 N N . ASN B 1 203 ? 9.234 -14.133 -2.367 1 98.69 203 ASN B N 1
ATOM 3862 C CA . ASN B 1 203 ? 9.641 -15.523 -2.508 1 98.69 203 ASN B CA 1
ATOM 3863 C C . ASN B 1 203 ? 8.438 -16.453 -2.701 1 98.69 203 ASN B C 1
ATOM 3865 O O . ASN B 1 203 ? 7.957 -17.062 -1.746 1 98.69 203 ASN B O 1
ATOM 3869 N N . GLY B 1 204 ? 7.988 -16.578 -3.953 1 98.75 204 GLY B N 1
ATOM 3870 C CA . GLY B 1 204 ? 6.773 -17.312 -4.262 1 98.75 204 GLY B CA 1
ATOM 3871 C C . GLY B 1 204 ? 6.816 -18.766 -3.812 1 98.75 204 GLY B C 1
ATOM 3872 O O . GLY B 1 204 ? 7.871 -19.406 -3.869 1 98.75 204 GLY B O 1
ATOM 3873 N N . ILE B 1 205 ? 5.652 -19.266 -3.443 1 98.81 205 ILE B N 1
ATOM 3874 C CA . ILE B 1 205 ? 5.562 -20.672 -3.068 1 98.81 205 ILE B CA 1
ATOM 3875 C C . ILE B 1 205 ? 5.711 -21.547 -4.309 1 98.81 205 ILE B C 1
ATOM 3877 O O . ILE B 1 205 ? 6.398 -22.578 -4.277 1 98.81 205 ILE B O 1
ATOM 3881 N N . THR B 1 206 ? 5.086 -21.125 -5.414 1 98.75 206 THR B N 1
ATOM 3882 C CA . THR B 1 206 ? 5.277 -21.828 -6.676 1 98.75 206 THR B CA 1
ATOM 3883 C C . THR B 1 206 ? 6.742 -21.797 -7.102 1 98.75 206 THR B C 1
ATOM 3885 O O . THR B 1 206 ? 7.25 -22.75 -7.691 1 98.75 206 THR B O 1
ATOM 3888 N N . ARG B 1 207 ? 7.418 -20.672 -6.863 1 98.75 207 ARG B N 1
ATOM 3889 C CA . ARG B 1 207 ? 8.852 -20.594 -7.105 1 98.75 207 ARG B CA 1
ATOM 3890 C C . ARG B 1 207 ? 9.602 -21.688 -6.359 1 98.75 207 ARG B C 1
ATOM 3892 O O . ARG B 1 207 ? 10.531 -22.297 -6.902 1 98.75 207 ARG B O 1
ATOM 3899 N N . LYS B 1 208 ? 9.25 -21.922 -5.102 1 98.44 208 LYS B N 1
ATOM 3900 C CA . LYS B 1 208 ? 9.844 -23 -4.312 1 98.44 208 LYS B CA 1
ATOM 3901 C C . LYS B 1 208 ? 9.609 -24.344 -4.965 1 98.44 208 LYS B C 1
ATOM 3903 O O . LYS B 1 208 ? 10.523 -25.172 -5.039 1 98.44 208 LYS B O 1
ATOM 3908 N N . VAL B 1 209 ? 8.445 -24.578 -5.414 1 98.69 209 VAL B N 1
ATOM 3909 C CA . VAL B 1 209 ? 8.094 -25.844 -6.062 1 98.69 209 VAL B CA 1
ATOM 3910 C C . VAL B 1 209 ? 8.93 -26.016 -7.332 1 98.69 209 VAL B C 1
ATOM 3912 O O . VAL B 1 209 ? 9.445 -27.109 -7.598 1 98.69 209 VAL B O 1
ATOM 3915 N N . ILE B 1 210 ? 9.055 -24.969 -8.102 1 98.88 210 ILE B N 1
ATOM 3916 C CA . ILE B 1 210 ? 9.852 -25.016 -9.32 1 98.88 210 ILE B CA 1
ATOM 3917 C C . ILE B 1 210 ? 11.297 -25.359 -8.977 1 98.88 210 ILE B C 1
ATOM 3919 O O . ILE B 1 210 ? 11.945 -26.125 -9.68 1 98.88 210 ILE B O 1
ATOM 3923 N N . LYS B 1 211 ? 11.781 -24.781 -7.906 1 98.75 211 LYS B N 1
ATOM 3924 C CA . LYS B 1 211 ? 13.133 -25.094 -7.453 1 98.75 211 LYS B CA 1
ATOM 3925 C C . LYS B 1 211 ? 13.258 -26.562 -7.086 1 98.75 211 LYS B C 1
ATOM 3927 O O . LYS B 1 211 ? 14.242 -27.219 -7.441 1 98.75 211 LYS B O 1
ATOM 3932 N N . TRP B 1 212 ? 12.289 -27.125 -6.367 1 98.56 212 TRP B N 1
ATOM 3933 C CA . TRP B 1 212 ? 12.297 -28.547 -6.012 1 98.56 212 TRP B CA 1
ATOM 3934 C C . TRP B 1 212 ? 12.312 -29.422 -7.258 1 98.56 212 TRP B C 1
ATOM 3936 O O . TRP B 1 212 ? 13.07 -30.391 -7.332 1 98.56 212 TRP B O 1
ATOM 3946 N N . ILE B 1 213 ? 11.461 -29.078 -8.203 1 98.62 213 ILE B N 1
ATOM 3947 C CA . ILE B 1 213 ? 11.398 -29.828 -9.461 1 98.62 213 ILE B CA 1
ATOM 3948 C C . ILE B 1 213 ? 12.758 -29.781 -10.148 1 98.62 213 ILE B C 1
ATOM 3950 O O . ILE B 1 213 ? 13.234 -30.797 -10.656 1 98.62 213 ILE B O 1
ATOM 3954 N N . SER B 1 214 ? 13.328 -28.562 -10.211 1 98.75 214 SER B N 1
ATOM 3955 C CA . SER B 1 214 ? 14.625 -28.406 -10.852 1 98.75 214 SER B CA 1
ATOM 3956 C C . SER B 1 214 ? 15.68 -29.297 -10.211 1 98.75 214 SER B C 1
ATOM 3958 O O . SER B 1 214 ? 16.516 -29.875 -10.898 1 98.75 214 SER B O 1
ATOM 3960 N N . GLU B 1 215 ? 15.68 -29.328 -8.906 1 98.38 215 GLU B N 1
ATOM 3961 C CA . GLU B 1 215 ? 16.594 -30.203 -8.18 1 98.38 215 GLU B CA 1
ATOM 3962 C C . GLU B 1 215 ? 16.344 -31.672 -8.516 1 98.38 215 GLU B C 1
ATOM 3964 O O . GLU B 1 215 ? 17.297 -32.406 -8.781 1 98.38 215 GLU B O 1
ATOM 3969 N N . ASP B 1 216 ? 15.141 -32.031 -8.531 1 97.94 216 ASP B N 1
ATOM 3970 C CA . ASP B 1 216 ? 14.766 -33.438 -8.812 1 97.94 216 ASP B CA 1
ATOM 3971 C C . ASP B 1 216 ? 15.156 -33.812 -10.234 1 97.94 216 ASP B C 1
ATOM 3973 O O . ASP B 1 216 ? 15.5 -35 -10.484 1 97.94 216 ASP B O 1
ATOM 3977 N N . GLU B 1 217 ? 15.094 -32.875 -11.109 1 97.75 217 GLU B N 1
ATOM 3978 C CA . GLU B 1 217 ? 15.281 -33.188 -12.523 1 97.75 217 GLU B CA 1
ATOM 3979 C C . GLU B 1 217 ? 16.656 -32.75 -13.008 1 97.75 217 GLU B C 1
ATOM 3981 O O . GLU B 1 217 ? 16.938 -32.75 -14.211 1 97.75 217 GLU B O 1
ATOM 3986 N N . ASP B 1 218 ? 17.484 -32.312 -12.164 1 97.81 218 ASP B N 1
ATOM 3987 C CA . ASP B 1 218 ? 18.859 -31.922 -12.43 1 97.81 218 ASP B CA 1
ATOM 3988 C C . ASP B 1 218 ? 18.922 -30.781 -13.43 1 97.81 218 ASP B C 1
ATOM 3990 O O . ASP B 1 218 ? 19.703 -30.812 -14.375 1 97.81 218 ASP B O 1
ATOM 3994 N N . ILE B 1 219 ? 17.969 -29.875 -13.391 1 98.56 219 ILE B N 1
ATOM 3995 C CA . ILE B 1 219 ? 18.016 -28.625 -14.148 1 98.56 219 ILE B CA 1
ATOM 3996 C C . ILE B 1 219 ? 18.734 -27.547 -13.328 1 98.56 219 ILE B C 1
ATOM 3998 O O . ILE B 1 219 ? 18.328 -27.234 -12.211 1 98.56 219 ILE B O 1
ATOM 4002 N N . PRO B 1 220 ? 19.812 -27.016 -13.852 1 98.81 220 PRO B N 1
ATOM 4003 C CA . PRO B 1 220 ? 20.484 -25.953 -13.094 1 98.81 220 PRO B CA 1
ATOM 4004 C C . PRO B 1 220 ? 19.547 -24.797 -12.758 1 98.81 220 PRO B C 1
ATOM 4006 O O . PRO B 1 220 ? 18.859 -24.266 -13.633 1 98.81 220 PRO B O 1
ATOM 4009 N N . PHE B 1 221 ? 19.5 -24.406 -11.516 1 98.81 221 PHE B N 1
ATOM 4010 C CA . PHE B 1 221 ? 18.672 -23.328 -10.984 1 98.81 221 PHE B CA 1
ATOM 4011 C C . PHE B 1 221 ? 19.531 -22.266 -10.328 1 98.81 221 PHE B C 1
ATOM 4013 O O . PHE B 1 221 ? 20.078 -22.484 -9.242 1 98.81 221 PHE B O 1
ATOM 4020 N N . LYS B 1 222 ? 19.656 -21.125 -10.961 1 98.88 222 LYS B N 1
ATOM 4021 C CA . LYS B 1 222 ? 20.562 -20.062 -10.523 1 98.88 222 LYS B CA 1
ATOM 4022 C C . LYS B 1 222 ? 19.781 -18.859 -9.984 1 98.88 222 LYS B C 1
ATOM 4024 O O . LYS B 1 222 ? 19.094 -18.172 -10.734 1 98.88 222 LYS B O 1
ATOM 4029 N N . GLU B 1 223 ? 19.891 -18.609 -8.695 1 98.81 223 GLU B N 1
ATOM 4030 C CA . GLU B 1 223 ? 19.344 -17.406 -8.078 1 98.81 223 GLU B CA 1
ATOM 4031 C C . GLU B 1 223 ? 20.312 -16.234 -8.195 1 98.81 223 GLU B C 1
ATOM 4033 O O . GLU B 1 223 ? 20.969 -15.859 -7.215 1 98.81 223 GLU B O 1
ATOM 4038 N N . GLU B 1 224 ? 20.328 -15.68 -9.328 1 98.62 224 GLU B N 1
ATOM 4039 C CA . GLU B 1 224 ? 21.203 -14.586 -9.719 1 98.62 224 GLU B CA 1
ATOM 4040 C C . GLU B 1 224 ? 20.438 -13.5 -10.477 1 98.62 224 GLU B C 1
ATOM 4042 O O . GLU B 1 224 ? 19.5 -13.797 -11.219 1 98.62 224 GLU B O 1
ATOM 4047 N N . THR B 1 225 ? 20.891 -12.289 -10.242 1 98.62 225 THR B N 1
ATOM 4048 C CA . THR B 1 225 ? 20.25 -11.211 -10.992 1 98.62 225 THR B CA 1
ATOM 4049 C C . THR B 1 225 ? 20.594 -11.312 -12.477 1 98.62 225 THR B C 1
ATOM 4051 O O . THR B 1 225 ? 21.641 -11.859 -12.852 1 98.62 225 THR B O 1
ATOM 4054 N N . PHE B 1 226 ? 19.703 -10.875 -13.273 1 98.88 226 PHE B N 1
ATOM 4055 C CA . PHE B 1 226 ? 19.922 -10.727 -14.711 1 98.88 226 PHE B CA 1
ATOM 4056 C C . PHE B 1 226 ? 19.203 -9.492 -15.242 1 98.88 226 PHE B C 1
ATOM 4058 O O . PHE B 1 226 ? 18.312 -8.961 -14.594 1 98.88 226 PHE B O 1
ATOM 4065 N N . THR B 1 227 ? 19.625 -9.008 -16.406 1 98.88 227 THR B N 1
ATOM 4066 C CA . THR B 1 227 ? 19.141 -7.758 -16.969 1 98.88 227 THR B CA 1
ATOM 4067 C C . THR B 1 227 ? 17.922 -8.008 -17.875 1 98.88 227 THR B C 1
ATOM 4069 O O . THR B 1 227 ? 17.672 -9.141 -18.266 1 98.88 227 THR B O 1
ATOM 4072 N N . VAL B 1 228 ? 17.281 -6.957 -18.172 1 98.88 228 VAL B N 1
ATOM 4073 C CA . VAL B 1 228 ? 16.203 -6.988 -19.141 1 98.88 228 VAL B CA 1
ATOM 4074 C C . VAL B 1 228 ? 16.719 -7.512 -20.484 1 98.88 228 VAL B C 1
ATOM 4076 O O . VAL B 1 228 ? 16.031 -8.289 -21.156 1 98.88 228 VAL B O 1
ATOM 4079 N N . GLU B 1 229 ? 17.906 -7.09 -20.844 1 98.75 229 GLU B N 1
ATOM 4080 C CA . GLU B 1 229 ? 18.516 -7.566 -22.094 1 98.75 229 GLU B CA 1
ATOM 4081 C C . GLU B 1 229 ? 18.719 -9.078 -22.062 1 98.75 229 GLU B C 1
ATOM 4083 O O . GLU B 1 229 ? 18.422 -9.766 -23.047 1 98.75 229 GLU B O 1
ATOM 4088 N N . PHE B 1 230 ? 19.25 -9.562 -20.953 1 98.88 230 PHE B N 1
ATOM 4089 C CA . PHE B 1 230 ? 19.422 -11 -20.781 1 98.88 230 PHE B CA 1
ATOM 4090 C C . PHE B 1 230 ? 18.078 -11.719 -20.938 1 98.88 230 PHE B C 1
ATOM 4092 O O . PHE B 1 230 ? 18 -12.742 -21.609 1 98.88 230 PHE B O 1
ATOM 4099 N N . LEU B 1 231 ? 17.047 -11.18 -20.391 1 98.94 231 LEU B N 1
ATOM 4100 C CA . LEU B 1 231 ? 15.688 -11.727 -20.438 1 98.94 231 LEU B CA 1
ATOM 4101 C C . LEU B 1 231 ? 15.188 -11.828 -21.875 1 98.94 231 LEU B C 1
ATOM 4103 O O . LEU B 1 231 ? 14.656 -12.867 -22.281 1 98.94 231 LEU B O 1
ATOM 4107 N N . LYS B 1 232 ? 15.336 -10.812 -22.609 1 98.44 232 LYS B N 1
ATOM 4108 C CA . LYS B 1 232 ? 14.82 -10.727 -23.984 1 98.44 232 LYS B CA 1
ATOM 4109 C C . LYS B 1 232 ? 15.594 -11.656 -24.906 1 98.44 232 LYS B C 1
ATOM 4111 O O . LYS B 1 232 ? 15.078 -12.062 -25.953 1 98.44 232 LYS B O 1
ATOM 4116 N N . ASN B 1 233 ? 16.797 -12.023 -24.531 1 98.44 233 ASN B N 1
ATOM 4117 C CA . ASN B 1 233 ? 17.641 -12.891 -25.344 1 98.44 233 ASN B CA 1
ATOM 4118 C C . ASN B 1 233 ? 17.641 -14.32 -24.812 1 98.44 233 ASN B C 1
ATOM 4120 O O . ASN B 1 233 ? 18.422 -15.156 -25.266 1 98.44 233 ASN B O 1
ATOM 4124 N N . ALA B 1 234 ? 16.859 -14.617 -23.844 1 98.81 234 ALA B N 1
ATOM 4125 C CA . ALA B 1 234 ? 16.781 -15.953 -23.266 1 98.81 234 ALA B CA 1
ATOM 4126 C C . ALA B 1 234 ? 16.188 -16.953 -24.266 1 98.81 234 ALA B C 1
ATOM 4128 O O . ALA B 1 234 ? 15.5 -16.547 -25.203 1 98.81 234 ALA B O 1
ATOM 4129 N N . ASP B 1 235 ? 16.469 -18.266 -24.047 1 98.88 235 ASP B N 1
ATOM 4130 C CA . ASP B 1 235 ? 15.867 -19.312 -24.859 1 98.88 235 ASP B CA 1
ATOM 4131 C C . ASP B 1 235 ? 14.391 -19.484 -24.516 1 98.88 235 ASP B C 1
ATOM 4133 O O . ASP B 1 235 ? 13.57 -19.75 -25.406 1 98.88 235 ASP B O 1
ATOM 4137 N N . GLU B 1 236 ? 14.016 -19.422 -23.281 1 98.94 236 GLU B N 1
ATOM 4138 C CA . GLU B 1 236 ? 12.664 -19.484 -22.75 1 98.94 236 GLU B CA 1
ATOM 4139 C C . GLU B 1 236 ? 12.484 -18.5 -21.594 1 98.94 236 GLU B C 1
ATOM 4141 O O . GLU B 1 236 ? 13.453 -18.172 -20.891 1 98.94 236 GLU B O 1
ATOM 4146 N N . VAL B 1 237 ? 11.32 -18 -21.406 1 98.94 237 VAL B N 1
ATOM 4147 C CA . VAL B 1 237 ? 10.945 -17.188 -20.25 1 98.94 237 VAL B CA 1
ATOM 4148 C C . VAL B 1 237 ? 9.664 -17.75 -19.625 1 98.94 237 VAL B C 1
ATOM 4150 O O . VAL B 1 237 ? 8.742 -18.141 -20.344 1 98.94 237 VAL B O 1
ATOM 4153 N N . ILE B 1 238 ? 9.633 -17.797 -18.297 1 98.88 238 ILE B N 1
ATOM 4154 C CA . ILE B 1 238 ? 8.5 -18.312 -17.531 1 98.88 238 ILE B CA 1
ATOM 4155 C C . ILE B 1 238 ? 8.086 -17.297 -16.469 1 98.88 238 ILE B C 1
ATOM 4157 O O . ILE B 1 238 ? 8.938 -16.625 -15.883 1 98.88 238 ILE B O 1
ATOM 4161 N N . VAL B 1 239 ? 6.77 -17.172 -16.266 1 98.94 239 VAL B N 1
ATOM 4162 C CA . VAL B 1 239 ? 6.254 -16.562 -15.047 1 98.94 239 VAL B CA 1
ATOM 4163 C C . VAL B 1 239 ? 5.531 -17.609 -14.211 1 98.94 239 VAL B C 1
ATOM 4165 O O . VAL B 1 239 ? 4.973 -18.562 -14.75 1 98.94 239 VAL B O 1
ATOM 4168 N N . SER B 1 240 ? 5.594 -17.406 -12.906 1 98.94 240 SER B N 1
ATOM 4169 C CA . SER B 1 240 ? 4.961 -18.391 -12.047 1 98.94 240 SER B CA 1
ATOM 4170 C C . SER B 1 240 ? 4.25 -17.734 -10.867 1 98.94 240 SER B C 1
ATOM 4172 O O . SER B 1 240 ? 4.727 -16.734 -10.336 1 98.94 240 SER B O 1
ATOM 4174 N N . SER B 1 241 ? 3.146 -18.172 -10.516 1 98.69 241 SER B N 1
ATOM 4175 C CA . SER B 1 241 ? 2.336 -17.859 -9.344 1 98.69 241 SER B CA 1
ATOM 4176 C C . SER B 1 241 ? 1.382 -19 -9 1 98.69 241 SER B C 1
ATOM 4178 O O . SER B 1 241 ? 1.313 -20 -9.719 1 98.69 241 SER B O 1
ATOM 4180 N N . THR B 1 242 ? 0.757 -18.828 -7.867 1 98.06 242 THR B N 1
ATOM 4181 C CA . THR B 1 242 ? -0.235 -19.828 -7.469 1 98.06 242 THR B CA 1
ATOM 4182 C C . THR B 1 242 ? -1.269 -20.031 -8.57 1 98.06 242 THR B C 1
ATOM 4184 O O . THR B 1 242 ? -1.604 -21.172 -8.906 1 98.06 242 THR B O 1
ATOM 4187 N N . SER B 1 243 ? -1.715 -19 -9.203 1 96.81 243 SER B N 1
ATOM 4188 C CA . SER B 1 243 ? -2.768 -19.094 -10.211 1 96.81 243 SER B CA 1
ATOM 4189 C C . SER B 1 243 ? -2.189 -19.422 -11.586 1 96.81 243 SER B C 1
ATOM 4191 O O . SER B 1 243 ? -2.805 -20.141 -12.367 1 96.81 243 SER B O 1
ATOM 4193 N N . ALA B 1 244 ? -0.995 -18.969 -11.883 1 97.94 244 ALA B N 1
ATOM 4194 C CA . ALA B 1 244 ? -0.422 -19.094 -13.219 1 97.94 244 ALA B CA 1
ATOM 4195 C C . ALA B 1 244 ? 0.36 -20.391 -13.359 1 97.94 244 ALA B C 1
ATOM 4197 O O . ALA B 1 244 ? 0.684 -20.812 -14.477 1 97.94 244 ALA B O 1
ATOM 4198 N N . GLU B 1 245 ? 0.69 -21.031 -12.18 1 98.62 245 GLU B N 1
ATOM 4199 C CA . GLU B 1 245 ? 1.539 -22.219 -12.203 1 98.62 245 GLU B CA 1
ATOM 4200 C C . GLU B 1 245 ? 2.848 -21.953 -12.938 1 98.62 245 GLU B C 1
ATOM 4202 O O . GLU B 1 245 ? 3.578 -21.016 -12.594 1 98.62 245 GLU B O 1
ATOM 4207 N N . VAL B 1 246 ? 3.168 -22.781 -13.922 1 98.88 246 VAL B N 1
ATOM 4208 C CA . VAL B 1 246 ? 4.371 -22.594 -14.727 1 98.88 246 VAL B CA 1
ATOM 4209 C C . VAL B 1 246 ? 3.992 -22.109 -16.125 1 98.88 246 VAL B C 1
ATOM 4211 O O . VAL B 1 246 ? 3.863 -22.922 -17.047 1 98.88 246 VAL B O 1
ATOM 4214 N N . THR B 1 247 ? 3.869 -20.797 -16.312 1 98.94 247 THR B N 1
ATOM 4215 C CA . THR B 1 247 ? 3.344 -20.25 -17.562 1 98.94 247 THR B CA 1
ATOM 4216 C C . THR B 1 247 ? 4.473 -19.703 -18.438 1 98.94 247 THR B C 1
ATOM 4218 O O . THR B 1 247 ? 5.262 -18.875 -17.984 1 98.94 247 THR B O 1
ATOM 4221 N N . PRO B 1 248 ? 4.547 -20.172 -19.719 1 98.94 248 PRO B N 1
ATOM 4222 C CA . PRO B 1 248 ? 5.57 -19.625 -20.609 1 98.94 248 PRO B CA 1
ATOM 4223 C C . PRO B 1 248 ? 5.246 -18.219 -21.094 1 98.94 248 PRO B C 1
ATOM 4225 O O . PRO B 1 248 ? 4.078 -17.891 -21.312 1 98.94 248 PRO B O 1
ATOM 4228 N N . VAL B 1 249 ? 6.23 -17.406 -21.234 1 98.94 249 VAL B N 1
ATOM 4229 C CA . VAL B 1 249 ? 6.141 -16.125 -21.922 1 98.94 249 VAL B CA 1
ATOM 4230 C C . VAL B 1 249 ? 6.754 -16.234 -23.312 1 98.94 249 VAL B C 1
ATOM 4232 O O . VAL B 1 249 ? 7.945 -16.531 -23.453 1 98.94 249 VAL B O 1
ATOM 4235 N N . VAL B 1 250 ? 5.973 -15.984 -24.312 1 98.81 250 VAL B N 1
ATOM 4236 C CA . VAL B 1 250 ? 6.453 -16.281 -25.656 1 98.81 250 VAL B CA 1
ATOM 4237 C C . VAL B 1 250 ? 6.766 -14.984 -26.391 1 98.81 250 VAL B C 1
ATOM 4239 O O . VAL B 1 250 ? 7.441 -15 -27.422 1 98.81 250 VAL B O 1
ATOM 4242 N N . LYS B 1 251 ? 6.258 -13.852 -25.875 1 98.75 251 LYS B N 1
ATOM 4243 C CA . LYS B 1 251 ? 6.574 -12.523 -26.391 1 98.75 251 LYS B CA 1
ATOM 4244 C C . LYS B 1 251 ? 6.809 -11.531 -25.25 1 98.75 251 LYS B C 1
ATOM 4246 O O . LYS B 1 251 ? 6.109 -11.562 -24.234 1 98.75 251 LYS B O 1
ATOM 4251 N N . ILE B 1 252 ? 7.793 -10.688 -25.438 1 98.88 252 ILE B N 1
ATOM 4252 C CA . ILE B 1 252 ? 8.062 -9.586 -24.531 1 98.88 252 ILE B CA 1
ATOM 4253 C C . ILE B 1 252 ? 8.164 -8.273 -25.312 1 98.88 252 ILE B C 1
ATOM 4255 O O . ILE B 1 252 ? 8.969 -8.156 -26.234 1 98.88 252 ILE B O 1
ATOM 4259 N N . ASP B 1 253 ? 7.34 -7.34 -24.938 1 98.62 253 ASP B N 1
ATOM 4260 C CA . ASP B 1 253 ? 7.332 -6.035 -25.594 1 98.62 253 ASP B CA 1
ATOM 4261 C C . ASP B 1 253 ? 7.164 -6.176 -27.094 1 98.62 253 ASP B C 1
ATOM 4263 O O . ASP B 1 253 ? 7.855 -5.512 -27.875 1 98.62 253 ASP B O 1
ATOM 4267 N N . GLY B 1 254 ? 6.352 -7.105 -27.453 1 98 254 GLY B N 1
ATOM 4268 C CA . GLY B 1 254 ? 5.988 -7.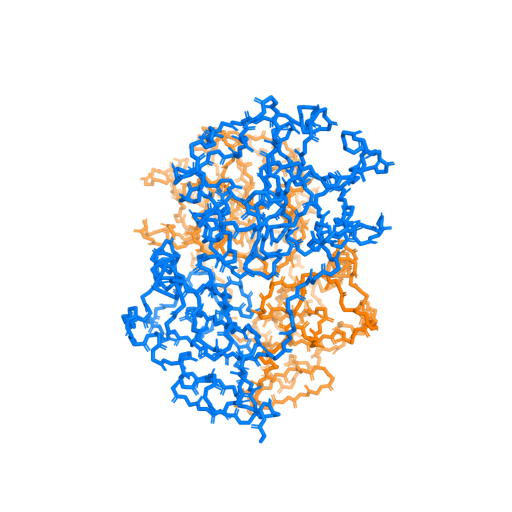266 -28.859 1 98 254 GLY B CA 1
ATOM 4269 C C . GLY B 1 254 ? 6.984 -8.102 -29.641 1 98 254 GLY B C 1
ATOM 4270 O O . GLY B 1 254 ? 6.762 -8.398 -30.812 1 98 254 GLY B O 1
ATOM 4271 N N . GLU B 1 255 ? 8.062 -8.539 -29.031 1 98.44 255 GLU B N 1
ATOM 4272 C CA . GLU B 1 255 ? 9.086 -9.344 -29.688 1 98.44 255 GLU B CA 1
ATOM 4273 C C . GLU B 1 255 ? 9.078 -10.773 -29.172 1 98.44 255 GLU B C 1
ATOM 4275 O O . GLU B 1 255 ? 8.906 -11.008 -27.969 1 98.44 255 GLU B O 1
ATOM 4280 N N . GLN B 1 256 ? 9.359 -11.734 -30 1 98.62 256 GLN B N 1
ATOM 4281 C CA . GLN B 1 256 ? 9.328 -13.148 -29.656 1 98.62 256 GLN B CA 1
ATOM 4282 C C . GLN B 1 256 ? 10.469 -13.5 -28.703 1 98.62 256 GLN B C 1
ATOM 4284 O O . GLN B 1 256 ? 11.586 -13 -28.859 1 98.62 256 GLN B O 1
ATOM 4289 N N . VAL B 1 257 ? 10.211 -14.328 -27.812 1 98.56 257 VAL B N 1
ATOM 4290 C CA . VAL B 1 257 ? 11.234 -15 -27.016 1 98.56 257 VAL B CA 1
ATOM 4291 C C . VAL B 1 257 ? 11.695 -16.266 -27.719 1 98.56 257 VAL B C 1
ATOM 4293 O O . VAL B 1 257 ? 10.875 -17.141 -28.062 1 98.56 257 VAL B O 1
ATOM 4296 N N . GLY B 1 258 ? 12.953 -16.391 -27.859 1 97.5 258 GLY B N 1
ATOM 4297 C CA . GLY B 1 258 ? 13.391 -17.547 -28.641 1 97.5 258 GLY B CA 1
ATOM 4298 C C . GLY B 1 258 ? 12.68 -17.656 -29.984 1 97.5 258 GLY B C 1
ATOM 4299 O O . GLY B 1 258 ? 12.68 -16.719 -30.781 1 97.5 258 GLY B O 1
ATOM 4300 N N . ASP B 1 259 ? 12.016 -18.75 -30.266 1 97.06 259 ASP B N 1
ATOM 4301 C CA . ASP B 1 259 ? 11.32 -18.953 -31.531 1 97.06 259 ASP B CA 1
ATOM 4302 C C . ASP B 1 259 ? 9.82 -18.672 -31.375 1 97.06 259 ASP B C 1
ATOM 4304 O O . ASP B 1 259 ? 9.039 -18.969 -32.281 1 97.06 259 ASP B O 1
ATOM 4308 N N . GLY B 1 260 ? 9.414 -18.219 -30.203 1 97.88 260 GLY B N 1
ATOM 4309 C CA . GLY B 1 260 ? 8.031 -17.828 -30 1 97.88 260 GLY B CA 1
ATOM 4310 C C . GLY B 1 260 ? 7.152 -18.984 -29.562 1 97.88 260 GLY B C 1
ATOM 4311 O O . GLY B 1 260 ? 5.926 -18.859 -29.516 1 97.88 260 GLY B O 1
ATOM 4312 N N . LYS B 1 261 ? 7.793 -20.062 -29.281 1 98 261 LYS B N 1
ATOM 4313 C CA . LYS B 1 261 ? 7.066 -21.25 -28.859 1 98 261 LYS B CA 1
ATOM 4314 C C . LYS B 1 261 ? 7.488 -21.688 -27.453 1 98 261 LYS B C 1
ATOM 4316 O O . LYS B 1 261 ? 8.523 -21.25 -26.953 1 98 261 LYS B O 1
ATOM 4321 N N . VAL B 1 262 ? 6.664 -22.438 -26.828 1 98.62 262 VAL B N 1
ATOM 4322 C CA . VAL B 1 262 ? 6.988 -23 -25.516 1 98.62 262 VAL B CA 1
ATOM 4323 C C . VAL B 1 262 ? 8.18 -23.938 -25.641 1 98.62 262 VAL B C 1
ATOM 4325 O O . VAL B 1 262 ? 8.211 -24.797 -26.531 1 98.62 262 VAL B O 1
ATOM 4328 N N . GLY B 1 263 ? 9.164 -23.828 -24.766 1 98.44 263 GLY B N 1
ATOM 4329 C CA . GLY B 1 263 ? 10.406 -24.562 -24.891 1 98.44 263 GLY B CA 1
ATOM 4330 C C . GLY B 1 263 ? 10.438 -25.828 -24.062 1 98.44 263 GLY B C 1
ATOM 4331 O O . GLY B 1 263 ? 9.523 -26.094 -23.281 1 98.44 263 GLY B O 1
ATOM 4332 N N . PRO B 1 264 ? 11.422 -26.609 -24.312 1 98.5 264 PRO B N 1
ATOM 4333 C CA . PRO B 1 264 ? 11.492 -27.922 -23.688 1 98.5 264 PRO B CA 1
ATOM 4334 C C . PRO B 1 264 ? 11.68 -27.859 -22.172 1 98.5 264 PRO B C 1
ATOM 4336 O O . PRO B 1 264 ? 11.172 -28.719 -21.438 1 98.5 264 PRO B O 1
ATOM 4339 N N . VAL B 1 265 ? 12.461 -26.938 -21.641 1 98.81 265 VAL B N 1
ATOM 4340 C CA . VAL B 1 265 ? 12.656 -26.828 -20.203 1 98.81 265 VAL B CA 1
ATOM 4341 C C . VAL B 1 265 ? 11.336 -26.469 -19.531 1 98.81 265 VAL B C 1
ATOM 4343 O O . VAL B 1 265 ? 11.008 -27.016 -18.469 1 98.81 265 VAL B O 1
ATOM 4346 N N . THR B 1 266 ? 10.602 -25.547 -20.141 1 98.81 266 THR B N 1
ATOM 4347 C CA . THR B 1 266 ? 9.289 -25.172 -19.609 1 98.81 266 THR B CA 1
ATOM 4348 C C . THR B 1 266 ? 8.367 -26.391 -19.562 1 98.81 266 THR B C 1
ATOM 4350 O O . THR B 1 266 ? 7.68 -26.609 -18.562 1 98.81 266 THR B O 1
ATOM 4353 N N . ARG B 1 267 ? 8.32 -27.172 -20.641 1 98.81 267 ARG B N 1
ATOM 4354 C CA . ARG B 1 267 ? 7.484 -28.359 -20.688 1 98.81 267 ARG B CA 1
ATOM 4355 C C . ARG B 1 267 ? 7.879 -29.344 -19.594 1 98.81 267 ARG B C 1
ATOM 4357 O O . ARG B 1 267 ? 7.016 -29.938 -18.953 1 98.81 267 ARG B O 1
ATOM 4364 N N . GLN B 1 268 ? 9.164 -29.5 -19.422 1 98.75 268 GLN B N 1
ATOM 4365 C CA . G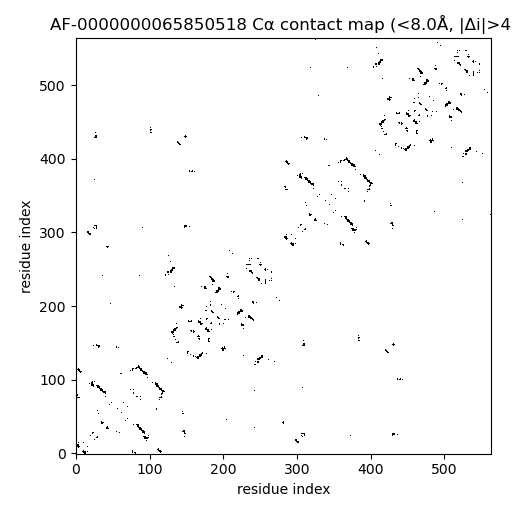LN B 1 268 ? 9.664 -30.375 -18.375 1 98.75 268 GLN B CA 1
ATOM 4366 C C . GLN B 1 268 ? 9.211 -29.906 -17 1 98.75 268 GLN B C 1
ATOM 4368 O O . GLN B 1 268 ? 8.789 -30.703 -16.172 1 98.75 268 GLN B O 1
ATOM 4373 N N . LEU B 1 269 ? 9.312 -28.609 -16.734 1 98.88 269 LEU B N 1
ATOM 4374 C CA . LEU B 1 269 ? 8.875 -28.031 -15.461 1 98.88 269 LEU B CA 1
ATOM 4375 C C . LEU B 1 269 ? 7.367 -28.203 -15.281 1 98.88 269 LEU B C 1
ATOM 4377 O O . LEU B 1 269 ? 6.898 -28.469 -14.172 1 98.88 269 LEU B O 1
ATOM 4381 N N . GLN B 1 270 ? 6.586 -28 -16.344 1 98.81 270 GLN B N 1
ATOM 4382 C CA . GLN B 1 270 ? 5.141 -28.172 -16.281 1 98.81 270 GLN B CA 1
ATOM 4383 C C . GLN B 1 270 ? 4.773 -29.609 -15.922 1 98.81 270 GLN B C 1
ATOM 4385 O O . GLN B 1 270 ? 3.869 -29.844 -15.117 1 98.81 270 GLN B O 1
ATOM 4390 N N . GLU B 1 271 ? 5.477 -30.562 -16.547 1 98.38 271 GLU B N 1
ATOM 4391 C CA . GLU B 1 271 ? 5.258 -31.953 -16.219 1 98.38 271 GLU B CA 1
ATOM 4392 C C . GLU B 1 271 ? 5.602 -32.25 -14.758 1 98.38 271 GLU B C 1
ATOM 4394 O O . GLU B 1 271 ? 4.863 -32.938 -14.062 1 98.38 271 GLU B O 1
ATOM 4399 N N . GLY B 1 272 ? 6.75 -31.719 -14.336 1 98.44 272 GLY B N 1
ATOM 4400 C CA . GLY B 1 272 ? 7.105 -31.844 -12.93 1 98.44 272 GLY B CA 1
ATOM 4401 C C . GLY B 1 272 ? 6.07 -31.234 -12.008 1 98.44 272 GLY B C 1
ATOM 4402 O O . GLY B 1 272 ? 5.762 -31.797 -10.953 1 98.44 272 GLY B O 1
ATOM 4403 N N . PHE B 1 273 ? 5.562 -30.094 -12.359 1 98.62 273 PHE B N 1
ATOM 4404 C CA . PHE B 1 273 ? 4.562 -29.391 -11.555 1 98.62 273 PHE B CA 1
ATOM 4405 C C . PHE B 1 273 ? 3.305 -30.25 -11.406 1 98.62 273 PHE B C 1
ATOM 4407 O O . PHE B 1 273 ? 2.721 -30.312 -10.328 1 98.62 273 PHE B O 1
ATOM 4414 N N . ASN B 1 274 ? 2.873 -30.891 -12.461 1 97.69 274 ASN B N 1
ATOM 4415 C CA . ASN B 1 274 ? 1.736 -31.812 -12.414 1 97.69 274 ASN B CA 1
ATOM 4416 C C . ASN B 1 274 ? 1.954 -32.906 -11.383 1 97.69 274 ASN B C 1
ATOM 4418 O O . ASN B 1 274 ? 1.031 -33.281 -10.656 1 97.69 274 ASN B O 1
ATOM 4422 N N . LYS B 1 275 ? 3.162 -33.406 -11.352 1 97.12 275 LYS B N 1
ATOM 4423 C CA . LYS B 1 275 ? 3.49 -34.469 -10.383 1 97.12 275 LYS B CA 1
ATOM 4424 C C . LYS B 1 275 ? 3.43 -33.938 -8.953 1 97.12 275 LYS B C 1
ATOM 4426 O O . LYS B 1 275 ? 2.984 -34.625 -8.047 1 97.12 275 LYS B O 1
ATOM 4431 N N . TYR B 1 276 ? 3.9 -32.719 -8.836 1 96.62 276 TYR B N 1
ATOM 4432 C CA . TYR B 1 276 ? 3.918 -32.125 -7.504 1 96.62 276 TYR B CA 1
ATOM 4433 C C . TYR B 1 276 ? 2.504 -31.797 -7.039 1 96.62 276 TYR B C 1
ATOM 4435 O O . TYR B 1 276 ? 2.215 -31.828 -5.84 1 96.62 276 TYR B O 1
ATOM 4443 N N . ILE B 1 277 ? 1.579 -31.328 -7.969 1 96.38 277 ILE B N 1
ATOM 4444 C CA . ILE B 1 277 ? 0.184 -31.125 -7.605 1 96.38 277 ILE B CA 1
ATOM 4445 C C . ILE B 1 277 ? -0.377 -32.375 -6.941 1 96.38 277 ILE B C 1
ATOM 4447 O O . ILE B 1 277 ? -1.074 -32.281 -5.93 1 96.38 277 ILE B O 1
ATOM 4451 N N . GLU B 1 278 ? -0.02 -33.5 -7.418 1 91.88 278 GLU B N 1
ATOM 4452 C CA . GLU B 1 278 ? -0.514 -34.781 -6.887 1 91.88 278 GLU B CA 1
ATOM 4453 C C . GLU B 1 278 ? 0.128 -35.094 -5.539 1 91.88 278 GLU B C 1
ATOM 4455 O O . GLU B 1 278 ? -0.542 -35.594 -4.629 1 91.88 278 GLU B O 1
ATOM 4460 N N . SER B 1 279 ? 1.364 -34.719 -5.387 1 89.25 279 SER B N 1
ATOM 4461 C CA . SER B 1 279 ? 2.098 -35.188 -4.215 1 89.25 279 SER B CA 1
ATOM 4462 C C . SER B 1 279 ? 2.076 -34.156 -3.102 1 89.25 279 SER B C 1
ATOM 4464 O O . SER B 1 279 ? 2.336 -34.469 -1.939 1 89.25 279 SER B O 1
ATOM 4466 N N . ARG B 1 280 ? 1.812 -32.906 -3.41 1 87.38 280 ARG B N 1
ATOM 4467 C CA . ARG B 1 280 ? 1.894 -31.844 -2.412 1 87.38 280 ARG B CA 1
ATOM 4468 C C . ARG B 1 280 ? 0.521 -31.234 -2.148 1 87.38 280 ARG B C 1
ATOM 4470 O O . ARG B 1 280 ? 0.42 -30.109 -1.638 1 87.38 280 ARG B O 1
ATOM 4477 N N . SER B 1 281 ? -0.482 -31.891 -2.574 1 89.69 281 SER B N 1
ATOM 4478 C CA . SER B 1 281 ? -1.853 -31.516 -2.25 1 89.69 281 SER B CA 1
ATOM 4479 C C . SER B 1 281 ? -2.41 -32.375 -1.115 1 89.69 281 SER B C 1
ATOM 4481 O O . SER B 1 281 ? -2.207 -33.594 -1.087 1 89.69 281 SER B O 1
ATOM 4483 N N . SER B 1 282 ? -2.965 -31.719 -0.181 1 86.81 282 SER B N 1
ATOM 4484 C CA . SER B 1 282 ? -3.5 -32.438 0.96 1 86.81 282 SER B CA 1
ATOM 4485 C C . SER B 1 282 ? -4.82 -31.859 1.433 1 86.81 282 SER B C 1
ATOM 4487 O O . SER B 1 282 ? -5.109 -30.688 1.171 1 86.81 282 SER B O 1
#